Protein AF-A0A430RJY8-F1 (afdb_monomer_lite)

Radius of gyration: 32.13 Å; chains: 1; bounding box: 67×97×62 Å

Organism: Thermus scotoductus (NCBI:txid37636)

Structure (mmCIF, N/CA/C/O backbone):
data_AF-A0A430RJY8-F1
#
_entry.id   AF-A0A430RJY8-F1
#
loop_
_atom_site.group_PDB
_atom_site.id
_atom_site.type_symbol
_atom_site.label_atom_id
_atom_site.label_alt_id
_atom_site.label_comp_id
_atom_site.label_asym_id
_atom_site.label_entity_id
_atom_site.label_seq_id
_atom_site.pdbx_PDB_ins_code
_atom_site.Cartn_x
_atom_site.Cartn_y
_atom_site.Cartn_z
_atom_site.occupancy
_atom_site.B_iso_or_equiv
_atom_site.auth_seq_id
_atom_site.auth_comp_id
_atom_site.auth_asym_id
_atom_site.auth_atom_id
_atom_site.pdbx_PDB_model_num
ATOM 1 N N . MET A 1 1 ? -21.893 27.695 28.155 1.00 36.06 1 MET A N 1
ATOM 2 C CA . MET A 1 1 ? -22.976 28.660 27.848 1.00 36.06 1 MET A CA 1
ATOM 3 C C . MET A 1 1 ? -22.399 29.974 27.312 1.00 36.06 1 MET A C 1
ATOM 5 O O . MET A 1 1 ? -22.193 30.902 28.077 1.00 36.06 1 MET A O 1
ATOM 9 N N . ALA A 1 2 ? -22.175 30.083 26.001 1.00 36.56 2 ALA A N 1
ATOM 10 C CA . ALA A 1 2 ? -21.943 31.360 25.317 1.00 36.56 2 ALA A CA 1
ATOM 11 C C . ALA A 1 2 ? -23.008 31.482 24.216 1.00 36.56 2 ALA A C 1
ATOM 13 O O . ALA A 1 2 ? -22.861 30.932 23.130 1.00 36.56 2 ALA A O 1
ATOM 14 N N . ARG A 1 3 ? -24.162 32.075 24.550 1.00 38.88 3 ARG A N 1
ATOM 15 C CA . ARG A 1 3 ? -25.367 32.098 23.702 1.00 38.88 3 ARG A CA 1
ATOM 16 C C . ARG A 1 3 ? -25.651 33.539 23.239 1.00 38.88 3 ARG A C 1
ATOM 18 O O . ARG A 1 3 ? -25.882 34.412 24.068 1.00 38.88 3 ARG A O 1
ATOM 25 N N . LYS A 1 4 ? -25.701 33.747 21.916 1.00 42.44 4 LYS A N 1
ATOM 26 C CA . LYS A 1 4 ? -26.624 34.667 21.205 1.00 42.44 4 LYS A CA 1
ATOM 27 C C . LYS A 1 4 ? -26.633 36.184 21.539 1.00 42.44 4 LYS A C 1
ATOM 29 O O . LYS A 1 4 ? -27.692 36.791 21.429 1.00 42.44 4 LYS A O 1
ATOM 34 N N . ARG A 1 5 ? -25.519 36.846 21.888 1.00 44.56 5 ARG A N 1
ATOM 35 C CA . ARG A 1 5 ? -25.524 38.322 22.108 1.00 44.56 5 ARG A CA 1
ATOM 36 C C . ARG A 1 5 ? -25.054 39.212 20.936 1.00 44.56 5 ARG A C 1
ATOM 38 O O . ARG A 1 5 ? -25.298 40.409 21.003 1.00 44.56 5 ARG A O 1
ATOM 45 N N . SER A 1 6 ? -24.449 38.688 19.860 1.00 54.47 6 SER A N 1
ATOM 46 C CA . SER A 1 6 ? -23.892 39.536 18.778 1.00 54.47 6 SER A CA 1
ATOM 47 C C . SER A 1 6 ? -24.895 39.923 17.676 1.00 54.47 6 SER A C 1
ATOM 49 O O . SER A 1 6 ? -25.019 41.100 17.353 1.00 54.47 6 SER A O 1
ATOM 51 N N . LEU A 1 7 ? -25.676 38.979 17.139 1.00 56.78 7 LEU A N 1
ATOM 52 C CA . LEU A 1 7 ? -26.593 39.245 16.011 1.00 56.78 7 LEU A CA 1
ATOM 53 C C . LEU A 1 7 ? -27.776 40.163 16.366 1.00 56.78 7 LEU A C 1
ATOM 55 O O . LEU A 1 7 ? -28.186 40.986 15.552 1.00 56.78 7 LEU A O 1
ATOM 59 N N . SER A 1 8 ? -28.302 40.073 17.592 1.00 69.38 8 SER A N 1
ATOM 60 C CA . SER A 1 8 ? -29.468 40.867 18.007 1.00 69.38 8 SER A CA 1
ATOM 61 C C . SER A 1 8 ? -29.171 42.358 18.156 1.00 69.38 8 SER A C 1
ATOM 63 O O . SER A 1 8 ? -30.064 43.183 17.993 1.00 69.38 8 SER A O 1
ATOM 65 N N . THR A 1 9 ? -27.933 42.707 18.510 1.00 76.50 9 THR A N 1
ATOM 66 C CA . THR A 1 9 ? -27.519 44.100 18.731 1.00 76.50 9 THR A CA 1
ATOM 67 C C . THR A 1 9 ? -27.272 44.798 17.400 1.00 76.50 9 THR A C 1
ATOM 69 O O . THR A 1 9 ? -27.736 45.917 17.211 1.00 76.50 9 THR A O 1
ATOM 72 N N . VAL A 1 10 ? -26.648 44.101 16.445 1.00 76.12 10 VAL A N 1
ATOM 73 C CA . VAL A 1 10 ? -26.457 44.600 15.074 1.00 76.12 10 VAL A CA 1
ATOM 74 C C . VAL A 1 10 ? -27.804 44.807 14.381 1.00 76.12 10 VAL A C 1
ATOM 76 O O . VAL A 1 10 ? -28.050 45.872 13.825 1.00 76.12 10 VAL A O 1
ATOM 79 N N . GLN A 1 11 ? -28.729 43.846 14.488 1.00 78.69 11 GLN A N 1
ATOM 80 C CA . GLN A 1 11 ? -30.088 44.011 13.960 1.00 78.69 11 GLN A CA 1
ATOM 81 C C . GLN A 1 11 ? -30.827 45.188 14.608 1.00 78.69 11 GLN A C 1
ATOM 83 O O . GLN A 1 11 ? -31.537 45.914 13.918 1.00 78.69 11 GLN A O 1
ATOM 88 N N . ALA A 1 12 ? -30.659 45.404 15.917 1.00 85.69 12 ALA A N 1
ATOM 89 C CA . ALA A 1 12 ? -31.250 46.555 16.593 1.00 85.69 12 ALA A CA 1
ATOM 90 C C . ALA A 1 12 ? -30.665 47.881 16.082 1.00 85.69 12 ALA A C 1
ATOM 92 O O . ALA A 1 12 ? -31.428 48.798 15.799 1.00 85.69 12 ALA A O 1
ATOM 93 N N . ALA A 1 13 ? -29.345 47.965 15.897 1.00 86.81 13 ALA A N 1
ATOM 94 C CA . ALA A 1 13 ? -28.685 49.149 15.349 1.00 86.81 13 ALA A CA 1
ATOM 95 C C . ALA A 1 13 ? -29.137 49.453 13.908 1.00 86.81 13 ALA A C 1
ATOM 97 O O . ALA A 1 13 ? -29.507 50.585 13.615 1.00 86.81 13 ALA A O 1
ATOM 98 N N . LEU A 1 14 ? -29.207 48.442 13.034 1.00 86.00 14 LEU A N 1
ATOM 99 C CA . LEU A 1 14 ? -29.687 48.610 11.655 1.00 86.00 14 LEU A CA 1
ATOM 100 C C . LEU A 1 14 ? -31.150 49.065 11.599 1.00 86.00 14 LEU A C 1
ATOM 102 O O . LEU A 1 14 ? -31.495 49.929 10.798 1.00 86.00 14 LEU A O 1
ATOM 106 N N . ARG A 1 15 ? -32.006 48.533 12.481 1.00 89.44 15 ARG A N 1
ATOM 107 C CA . ARG A 1 15 ? -33.407 48.969 12.584 1.00 89.44 15 ARG A CA 1
ATOM 108 C C . ARG A 1 15 ? -33.530 50.405 13.083 1.00 89.44 15 ARG A C 1
ATOM 110 O O . ARG A 1 15 ? -34.393 51.117 12.588 1.00 89.44 15 ARG A O 1
ATOM 117 N N . ILE A 1 16 ? -32.674 50.838 14.014 1.00 92.00 16 ILE A N 1
ATOM 118 C CA . ILE A 1 16 ? -32.611 52.247 14.428 1.00 92.00 16 ILE A CA 1
ATOM 119 C C . ILE A 1 16 ? -32.248 53.125 13.230 1.00 92.00 16 ILE A C 1
ATOM 121 O O . ILE A 1 16 ? -32.939 54.102 12.977 1.00 92.00 16 ILE A O 1
ATOM 125 N N . LEU A 1 17 ? -31.199 52.779 12.481 1.00 89.56 17 LEU A N 1
ATOM 126 C CA . LEU A 1 17 ? -30.731 53.595 11.356 1.00 89.56 17 LEU A CA 1
ATOM 127 C C . LEU A 1 17 ? -31.763 53.698 10.232 1.00 89.56 17 LEU A C 1
ATOM 129 O O . LEU A 1 17 ? -31.992 54.796 9.735 1.00 89.56 17 LEU A O 1
ATOM 133 N N . ALA A 1 18 ? -32.424 52.592 9.882 1.00 85.69 18 ALA A N 1
ATOM 134 C CA . ALA A 1 18 ? -33.524 52.608 8.919 1.00 85.69 18 ALA A CA 1
ATOM 135 C C . ALA A 1 18 ? -34.667 53.520 9.393 1.00 85.69 18 ALA A C 1
ATOM 137 O O . ALA A 1 18 ? -35.145 54.359 8.639 1.00 85.69 18 ALA A O 1
ATOM 138 N N . TYR A 1 19 ? -35.036 53.426 10.673 1.00 90.75 19 TYR A N 1
ATOM 139 C CA . TYR A 1 19 ? -36.100 54.250 11.241 1.00 90.75 19 TYR A CA 1
ATOM 140 C C . TYR A 1 19 ? -35.734 55.741 11.295 1.00 90.75 19 TYR A C 1
ATOM 142 O O . TYR A 1 19 ? -36.567 56.588 10.994 1.00 90.75 19 TYR A O 1
ATOM 150 N N . LEU A 1 20 ? -34.479 56.076 11.616 1.00 89.44 20 LEU A N 1
ATOM 151 C CA . LEU A 1 20 ? -33.971 57.451 11.567 1.00 89.44 20 LEU A CA 1
ATOM 152 C C . LEU A 1 20 ? -33.913 58.009 10.136 1.00 89.44 20 LEU A C 1
ATOM 154 O O . LEU A 1 20 ? -34.035 59.218 9.961 1.00 89.44 20 LEU A O 1
ATOM 158 N N . ALA A 1 21 ? -33.710 57.157 9.125 1.00 84.25 21 ALA A N 1
ATOM 159 C CA . ALA A 1 21 ? -33.714 57.561 7.720 1.00 84.25 21 ALA A CA 1
ATOM 160 C C . ALA A 1 21 ? -35.125 57.900 7.212 1.00 84.25 21 ALA A C 1
ATOM 162 O O . ALA A 1 21 ? -35.278 58.802 6.393 1.00 84.25 21 ALA A O 1
ATOM 163 N N . GLU A 1 22 ? -36.147 57.210 7.722 1.00 85.56 22 GLU A N 1
ATOM 164 C CA . GLU A 1 22 ? -37.558 57.469 7.403 1.00 85.56 22 GLU A CA 1
ATOM 165 C C . GLU A 1 22 ? -38.123 58.713 8.115 1.00 85.56 22 GLU A C 1
ATOM 167 O O . GLU A 1 22 ? -39.141 59.241 7.678 1.00 85.56 22 GLU A O 1
ATOM 172 N N . HIS A 1 23 ? -37.453 59.201 9.169 1.00 87.44 23 HIS A N 1
ATOM 173 C CA . HIS A 1 23 ? -37.907 60.310 10.023 1.00 87.44 23 HIS A CA 1
ATOM 174 C C . HIS A 1 23 ? -36.837 61.419 10.116 1.00 87.44 23 HIS A C 1
ATOM 176 O O . HIS A 1 23 ? -36.148 61.555 11.139 1.00 87.44 23 HIS A O 1
ATOM 182 N N . PRO A 1 24 ? -36.638 62.211 9.044 1.00 80.38 24 PRO A N 1
ATOM 183 C CA . PRO A 1 24 ? -35.570 63.212 8.961 1.00 80.38 24 PRO A CA 1
ATOM 184 C C . PRO A 1 24 ? -35.699 64.346 9.995 1.00 80.38 24 PRO A C 1
ATOM 186 O O . PRO A 1 24 ? -34.694 64.953 10.377 1.00 80.38 24 PRO A O 1
ATOM 189 N N . GLU A 1 25 ? -36.910 64.613 10.483 1.00 82.00 25 GLU A N 1
ATOM 190 C CA . GLU A 1 25 ? -37.222 65.556 11.562 1.00 82.00 25 GLU A CA 1
ATOM 191 C C . GLU A 1 25 ? -36.693 65.135 12.947 1.00 82.00 25 GLU A C 1
ATOM 193 O O . GLU A 1 25 ? -36.562 65.983 13.837 1.00 82.00 25 GLU A O 1
ATOM 198 N N . GLY A 1 26 ? -36.309 63.865 13.112 1.00 85.62 26 GLY A N 1
ATOM 199 C CA . GLY A 1 26 ? -35.755 63.299 14.339 1.00 85.62 26 GLY A CA 1
ATOM 200 C C . GLY A 1 26 ? -36.760 62.482 15.153 1.00 85.62 26 GLY A C 1
ATOM 201 O O . GLY A 1 26 ? -37.966 62.683 15.081 1.00 85.62 26 GLY A O 1
ATOM 202 N N . VAL A 1 27 ? -36.227 61.550 15.942 1.00 90.19 27 VAL A N 1
ATOM 203 C CA . VAL A 1 27 ? -36.970 60.521 16.677 1.00 90.19 27 VAL A CA 1
ATOM 204 C C . VAL A 1 27 ? -36.603 60.557 18.156 1.00 90.19 27 VAL A C 1
ATOM 206 O O . VAL A 1 27 ? -35.420 60.613 18.522 1.00 90.19 27 VAL A O 1
ATOM 209 N N . GLU A 1 28 ? -37.598 60.454 19.035 1.00 92.56 28 GLU A N 1
ATOM 210 C CA . GLU A 1 28 ? -37.361 60.386 20.473 1.00 92.56 28 GLU A CA 1
ATOM 211 C C . GLU A 1 28 ? -36.871 58.998 20.914 1.00 92.56 28 GLU A C 1
ATOM 213 O O . GLU A 1 28 ? -37.277 57.949 20.410 1.00 92.56 28 GLU A O 1
ATOM 218 N N . VAL A 1 29 ? -36.057 58.949 21.973 1.00 90.94 29 VAL A N 1
ATOM 219 C CA . VAL A 1 29 ? -35.548 57.670 22.511 1.00 90.94 29 VAL A CA 1
ATOM 220 C C . VAL A 1 29 ? -36.675 56.730 22.950 1.00 90.94 29 VAL A C 1
ATOM 222 O O . VAL A 1 29 ? -36.538 55.509 22.864 1.00 90.94 29 VAL A O 1
ATOM 225 N N . LYS A 1 30 ? -37.809 57.280 23.403 1.00 90.75 30 LYS A N 1
ATOM 226 C CA . LYS A 1 30 ? -38.995 56.498 23.783 1.00 90.75 30 LYS A CA 1
ATOM 227 C C . LYS A 1 30 ? -39.581 55.735 22.594 1.00 90.75 30 LYS A C 1
ATOM 229 O O . LYS A 1 30 ? -40.034 54.604 22.761 1.00 90.75 30 LYS A O 1
ATOM 234 N N . GLU A 1 31 ? -39.547 56.330 21.409 1.00 89.44 31 GLU A N 1
ATOM 235 C CA . GLU A 1 31 ? -40.047 55.725 20.175 1.00 89.44 31 GLU A CA 1
ATOM 236 C C . GLU A 1 31 ? -39.098 54.633 19.695 1.00 89.44 31 GLU A C 1
ATOM 238 O O . GLU A 1 31 ? -39.540 53.530 19.381 1.00 89.44 31 GLU A O 1
ATOM 243 N N . VAL A 1 32 ? -37.788 54.874 19.782 1.00 90.44 32 VAL A N 1
ATOM 244 C CA . VAL A 1 32 ? -36.767 53.859 19.492 1.00 90.44 32 VAL A CA 1
ATOM 245 C C . VAL A 1 32 ? -36.852 52.670 20.456 1.00 90.44 32 VAL A C 1
ATOM 247 O O . VAL A 1 32 ? -36.766 51.514 20.039 1.00 90.44 32 VAL A O 1
ATOM 250 N N . ALA A 1 33 ? -37.077 52.917 21.748 1.00 91.06 33 ALA A N 1
ATOM 251 C CA . ALA A 1 33 ? -37.286 51.859 22.735 1.00 91.06 33 ALA A CA 1
ATOM 252 C C . ALA A 1 33 ? -38.514 50.996 22.390 1.00 91.06 33 ALA A C 1
ATOM 254 O O . ALA A 1 33 ? -38.445 49.765 22.468 1.00 91.06 33 ALA A O 1
ATOM 255 N N . ARG A 1 34 ? -39.607 51.635 21.945 1.00 91.44 34 ARG A N 1
ATOM 256 C CA . ARG A 1 34 ? -40.834 50.962 21.496 1.00 91.44 34 ARG A CA 1
ATOM 257 C C . ARG A 1 34 ? -40.600 50.150 20.221 1.00 91.44 34 ARG A C 1
ATOM 259 O O . ARG A 1 34 ? -40.967 48.980 20.195 1.00 91.44 34 ARG A O 1
ATOM 266 N N . LEU A 1 35 ? -39.935 50.727 19.217 1.00 90.31 35 LEU A N 1
ATOM 267 C CA . LEU A 1 35 ? -39.578 50.068 17.953 1.00 90.31 35 LEU A CA 1
ATOM 268 C C . LEU A 1 35 ? -38.791 48.773 18.184 1.00 90.31 35 LEU A C 1
ATOM 270 O O . LEU A 1 35 ? -39.023 47.756 17.529 1.00 90.31 35 LEU A O 1
ATOM 274 N N . LEU A 1 36 ? -37.841 48.815 19.118 1.00 87.81 36 LEU A N 1
ATOM 275 C CA . LEU A 1 36 ? -36.968 47.685 19.408 1.00 87.81 36 LEU A CA 1
ATOM 276 C C . LEU A 1 36 ? -37.560 46.687 20.410 1.00 87.81 36 LEU A C 1
ATOM 278 O O . LEU A 1 36 ? -36.999 45.600 20.564 1.00 87.81 36 LEU A O 1
ATOM 282 N N . GLY A 1 37 ? -38.640 47.042 21.116 1.00 88.62 37 GLY A N 1
ATOM 283 C CA . GLY A 1 37 ? -39.147 46.271 22.255 1.00 88.62 37 GLY A CA 1
ATOM 284 C C . GLY A 1 37 ? -38.116 46.158 23.387 1.00 88.62 37 GLY A C 1
ATOM 285 O O . GLY A 1 37 ? -37.950 45.092 23.979 1.00 88.62 37 GLY A O 1
ATOM 286 N N . LYS A 1 38 ? -37.351 47.229 23.640 1.00 87.69 38 LYS A N 1
ATOM 287 C CA . LYS A 1 38 ? -36.223 47.270 24.591 1.00 87.69 38 LYS A CA 1
ATOM 288 C C . LYS A 1 38 ? -36.447 48.342 25.660 1.00 87.69 38 LYS A C 1
ATOM 290 O O . LYS A 1 38 ? -37.273 49.234 25.500 1.00 87.69 38 LYS A O 1
ATOM 295 N N . SER A 1 39 ? -35.681 48.278 26.752 1.00 90.69 39 SER A N 1
ATOM 296 C CA . SER A 1 39 ? -35.710 49.329 27.775 1.00 90.69 39 SER A CA 1
ATOM 297 C C . SER A 1 39 ? -35.215 50.669 27.219 1.00 90.69 39 SER A C 1
ATOM 299 O O . SER A 1 39 ? -34.335 50.711 26.356 1.00 90.69 39 SER A O 1
ATOM 301 N N . LEU A 1 40 ? -35.715 51.767 27.793 1.00 89.69 40 LEU A N 1
ATOM 302 C CA . LEU A 1 40 ? -35.246 53.132 27.518 1.00 89.69 40 LEU A CA 1
ATOM 303 C C . LEU A 1 40 ? -33.725 53.269 27.673 1.00 89.69 40 LEU A C 1
ATOM 305 O O . LEU A 1 40 ? -33.085 53.902 26.842 1.00 89.69 40 LEU A O 1
ATOM 309 N N . SER A 1 41 ? -33.138 52.621 28.684 1.00 81.44 41 SER A N 1
ATOM 310 C CA . SER A 1 41 ? -31.686 52.609 28.902 1.00 81.44 41 SER A CA 1
ATOM 311 C C . SER A 1 41 ? -30.915 51.928 27.768 1.00 81.44 41 SER A C 1
ATOM 313 O O . SER A 1 41 ? -29.860 52.411 27.368 1.00 81.44 41 SER A O 1
ATOM 315 N N . THR A 1 42 ? -31.451 50.840 27.206 1.00 83.12 42 THR A N 1
ATOM 316 C CA . THR A 1 42 ? -30.818 50.129 26.085 1.00 83.12 42 THR A CA 1
ATOM 317 C C . THR A 1 42 ? -30.922 50.936 24.794 1.00 83.12 42 THR A C 1
ATOM 319 O O . THR A 1 42 ? -29.954 51.015 24.044 1.00 83.12 42 THR A O 1
ATOM 322 N N . ALA A 1 43 ? -32.075 51.562 24.542 1.00 89.25 43 ALA A N 1
ATOM 323 C CA . ALA A 1 43 ? -32.246 52.467 23.409 1.00 89.25 43 ALA A CA 1
ATOM 324 C C . ALA A 1 43 ? -31.320 53.690 23.512 1.00 89.25 43 ALA A C 1
ATOM 326 O O . ALA A 1 43 ? -30.686 54.042 22.522 1.00 89.25 43 ALA A O 1
ATOM 327 N N . TYR A 1 44 ? -31.163 54.273 24.708 1.00 89.38 44 TYR A N 1
ATOM 328 C CA . TYR A 1 44 ? -30.189 55.341 24.952 1.00 89.38 44 TYR A CA 1
ATOM 329 C C . TYR A 1 44 ? -28.757 54.899 24.655 1.00 89.38 44 TYR A C 1
ATOM 331 O O . TYR A 1 44 ? -28.040 55.613 23.963 1.00 89.38 44 TYR A O 1
ATOM 339 N N . ALA A 1 45 ? -28.345 53.728 25.150 1.00 84.81 45 ALA A N 1
ATOM 340 C CA . ALA A 1 45 ? -26.999 53.215 24.916 1.00 84.81 45 ALA A CA 1
ATOM 341 C C . ALA A 1 45 ? -26.718 53.020 23.417 1.00 84.81 45 ALA A C 1
ATOM 343 O O . ALA A 1 45 ? -25.688 53.468 22.927 1.00 84.81 45 ALA A O 1
ATOM 344 N N . LEU A 1 46 ? -27.659 52.425 22.675 1.00 90.00 46 LEU A N 1
ATOM 345 C CA . LEU A 1 46 ? -27.508 52.207 21.234 1.00 90.00 46 LEU A CA 1
ATOM 346 C C . LEU A 1 46 ? -27.481 53.518 20.439 1.00 90.00 46 LEU A C 1
ATOM 348 O O . LEU A 1 46 ? -26.640 53.670 19.560 1.00 90.00 46 LEU A O 1
ATOM 352 N N . LEU A 1 47 ? -28.368 54.469 20.747 1.00 90.38 47 LEU A N 1
ATOM 353 C CA . LEU A 1 47 ? -28.401 55.770 20.071 1.00 90.38 47 LEU A CA 1
ATOM 354 C C . LEU A 1 47 ? -27.157 56.608 20.364 1.00 90.38 47 LEU A C 1
ATOM 356 O O . LEU A 1 47 ? -26.646 57.257 19.458 1.00 90.38 47 LEU A O 1
ATOM 360 N N . ASN A 1 48 ? -26.646 56.565 21.596 1.00 87.25 48 ASN A N 1
ATOM 361 C CA . ASN A 1 48 ? -25.401 57.242 21.948 1.00 87.25 48 ASN A CA 1
ATOM 362 C C . ASN A 1 48 ? -24.209 56.632 21.209 1.00 87.25 48 ASN A C 1
ATOM 364 O O . ASN A 1 48 ? -23.444 57.383 20.621 1.00 87.25 48 ASN A O 1
ATOM 368 N N . SER A 1 49 ? -24.093 55.301 21.149 1.00 84.50 49 SER A N 1
ATOM 369 C CA . SER A 1 49 ? -23.027 54.656 20.369 1.00 84.50 49 SER A CA 1
ATOM 370 C C . SER A 1 49 ? -23.121 54.989 18.878 1.00 84.50 49 SER A C 1
ATOM 372 O O . SER A 1 49 ? -22.114 55.289 18.249 1.00 84.50 49 SER A O 1
ATOM 374 N N . LEU A 1 50 ? -24.329 55.012 18.301 1.00 87.25 50 LEU A N 1
ATOM 375 C CA . LEU A 1 50 ? -24.516 55.454 16.914 1.00 87.25 50 LEU A CA 1
ATOM 376 C C . LEU A 1 50 ? -24.161 56.936 16.726 1.00 87.25 50 LEU A C 1
ATOM 378 O O . LEU A 1 50 ? -23.676 57.311 15.660 1.00 87.25 50 LEU A O 1
ATOM 382 N N . ALA A 1 51 ? -24.390 57.777 17.736 1.00 86.12 51 ALA A N 1
ATOM 383 C CA . ALA A 1 51 ? -24.052 59.193 17.685 1.00 86.12 51 ALA A CA 1
ATOM 384 C C . ALA A 1 51 ? -22.548 59.465 17.838 1.00 86.12 51 ALA A C 1
ATOM 386 O O . ALA A 1 51 ? -22.012 60.330 17.147 1.00 86.12 51 ALA A O 1
ATOM 387 N N . GLU A 1 52 ? -21.850 58.707 18.682 1.00 79.44 52 GLU A N 1
ATOM 388 C CA . GLU A 1 52 ? -20.388 58.766 18.834 1.00 79.44 52 GLU A CA 1
ATOM 389 C C . GLU A 1 52 ? -19.672 58.460 17.507 1.00 79.44 52 GLU A C 1
ATOM 391 O O . GLU A 1 52 ? -18.766 59.198 17.088 1.00 79.44 52 GLU A O 1
ATOM 396 N N . GLU A 1 53 ? -20.162 57.442 16.796 1.00 77.88 53 GLU A N 1
ATOM 397 C CA . GLU A 1 53 ? -19.678 57.016 15.477 1.00 77.88 53 GLU A CA 1
ATOM 398 C C . GLU A 1 53 ? -20.204 57.893 14.317 1.00 77.88 53 GLU A C 1
ATOM 400 O O . GLU A 1 53 ? -19.805 57.741 13.163 1.00 77.88 53 GLU A O 1
ATOM 405 N N . GLY A 1 54 ? -21.080 58.861 14.605 1.00 78.50 54 GLY A N 1
ATOM 406 C CA . GLY A 1 54 ? -21.595 59.831 13.632 1.00 78.50 54 GLY A CA 1
ATOM 407 C C . GLY A 1 54 ? -22.740 59.333 12.743 1.00 78.50 54 GLY A C 1
ATOM 408 O O . GLY A 1 54 ? -23.201 60.074 11.880 1.00 78.50 54 GLY A O 1
ATOM 409 N N . PHE A 1 55 ? -23.247 58.117 12.953 1.00 82.44 55 PHE A N 1
ATOM 410 C CA . PHE A 1 55 ? -24.424 57.600 12.244 1.00 82.44 55 PHE A CA 1
ATOM 411 C C . PHE A 1 55 ? -25.745 58.203 12.747 1.00 82.44 55 PHE A C 1
ATOM 413 O O . PHE A 1 55 ? -26.751 58.171 12.040 1.00 82.44 55 PHE A O 1
ATOM 420 N N . ALA A 1 56 ? -25.755 58.778 13.950 1.00 88.69 56 ALA A N 1
ATOM 421 C CA . ALA A 1 56 ? -26.868 59.556 14.484 1.00 88.69 56 ALA A CA 1
ATOM 422 C C . ALA A 1 56 ? -26.385 60.927 14.980 1.00 88.69 56 ALA A C 1
ATOM 424 O O . ALA A 1 56 ? -25.232 61.105 15.355 1.00 88.69 56 ALA A O 1
ATOM 425 N N . VAL A 1 57 ? -27.273 61.914 15.006 1.00 88.56 57 VAL A N 1
ATOM 426 C CA . VAL A 1 57 ? -27.001 63.235 15.583 1.00 88.56 57 VAL A CA 1
ATOM 427 C C . VAL A 1 57 ? -28.091 63.548 16.586 1.00 88.56 57 VAL A C 1
ATOM 429 O O . VAL A 1 57 ? -29.276 63.505 16.256 1.00 88.56 57 VAL A O 1
ATOM 432 N N . LYS A 1 58 ? -27.690 63.879 17.812 1.00 88.88 58 LYS A N 1
ATOM 433 C CA . LYS A 1 58 ? -28.619 64.312 18.852 1.00 88.88 58 LYS A CA 1
ATOM 434 C C . LYS A 1 58 ? -29.115 65.728 18.542 1.00 88.88 58 LYS A C 1
ATOM 436 O O . LYS A 1 58 ? -28.314 66.624 18.290 1.00 88.88 58 LYS A O 1
ATOM 441 N N . THR A 1 59 ? -30.426 65.919 18.556 1.00 82.62 59 THR A N 1
ATOM 442 C CA . THR A 1 59 ? -31.118 67.196 18.339 1.00 82.62 59 THR A CA 1
ATOM 443 C C . THR A 1 59 ? -31.953 67.557 19.566 1.00 82.62 59 THR A C 1
ATOM 445 O O . THR A 1 59 ? -32.100 66.757 20.492 1.00 82.62 59 THR A O 1
ATOM 448 N N . GLU A 1 60 ? -32.540 68.755 19.578 1.00 76.62 60 GLU A N 1
ATOM 449 C CA . GLU A 1 60 ? -33.457 69.179 20.647 1.00 76.62 60 GLU A CA 1
ATOM 450 C C . GLU A 1 60 ? -34.695 68.273 20.774 1.00 76.62 60 GLU A C 1
ATOM 452 O O . GLU A 1 60 ? -35.247 68.143 21.863 1.00 76.62 60 GLU A O 1
ATOM 457 N N . ARG A 1 61 ? -35.101 67.606 19.682 1.00 72.50 61 ARG A N 1
ATOM 458 C CA . ARG A 1 61 ? -36.262 66.699 19.619 1.00 72.50 61 ARG A CA 1
ATOM 459 C C . ARG A 1 61 ? -35.901 65.207 19.624 1.00 72.50 61 ARG A C 1
ATOM 461 O O . ARG A 1 61 ? -36.755 64.377 19.347 1.00 72.50 61 ARG A O 1
ATOM 468 N N . GLY A 1 62 ? -34.654 64.843 19.938 1.00 86.19 62 GLY A N 1
ATOM 469 C CA . GLY A 1 62 ? -34.228 63.442 20.016 1.00 86.19 62 GLY A CA 1
ATOM 470 C C . GLY A 1 62 ? -32.975 63.152 19.198 1.00 86.19 62 GLY A C 1
ATOM 471 O O . GLY A 1 62 ? -31.931 63.749 19.443 1.00 86.19 62 GLY A O 1
ATOM 472 N N . TYR A 1 63 ? -33.043 62.195 18.275 1.00 92.00 63 TYR A N 1
ATOM 473 C CA . TYR A 1 63 ? -31.932 61.799 17.403 1.00 92.00 63 TYR A CA 1
ATOM 474 C C . TYR A 1 63 ? -32.400 61.790 15.954 1.00 92.00 63 TYR A C 1
ATOM 476 O O . TYR A 1 63 ? -33.480 61.293 15.666 1.00 92.00 63 TYR A O 1
ATOM 484 N N . ARG A 1 64 ? -31.588 62.296 15.032 1.00 90.94 64 ARG A N 1
ATOM 485 C CA . ARG A 1 64 ? -31.809 62.164 13.583 1.00 90.94 64 ARG A CA 1
ATOM 486 C C . ARG A 1 64 ? -30.664 61.397 12.943 1.00 90.94 64 ARG A C 1
ATOM 488 O O . ARG A 1 64 ? -29.612 61.236 13.568 1.00 90.94 64 ARG A O 1
ATOM 495 N N . LEU A 1 65 ? -30.844 60.959 11.701 1.00 87.94 65 LEU A N 1
ATOM 496 C CA . LEU A 1 65 ? -29.766 60.324 10.952 1.00 87.94 65 LEU A CA 1
ATOM 497 C C . LEU A 1 65 ? -28.591 61.303 10.792 1.00 87.94 65 LEU A C 1
ATOM 499 O O . LEU A 1 65 ? -28.761 62.455 10.378 1.00 87.94 65 LEU A O 1
ATOM 503 N N . GLY A 1 66 ? -27.405 60.849 11.180 1.00 82.88 66 GLY A N 1
ATOM 504 C CA . GLY A 1 66 ? -26.162 61.582 11.007 1.00 82.88 66 GLY A CA 1
ATOM 505 C C . GLY A 1 66 ? -25.547 61.319 9.641 1.00 82.88 66 GLY A C 1
ATOM 506 O O . GLY A 1 66 ? -25.791 60.287 9.019 1.00 82.88 66 GLY A O 1
ATOM 507 N N . GLN A 1 67 ? -24.724 62.254 9.171 1.00 70.56 67 GLN A N 1
ATOM 508 C CA . GLN A 1 67 ? -23.760 61.920 8.133 1.00 70.56 67 GLN A CA 1
ATOM 509 C C . GLN A 1 67 ? -22.633 61.173 8.831 1.00 70.56 67 GLN A C 1
ATOM 511 O O . GLN A 1 67 ? -21.943 61.768 9.662 1.00 70.56 67 GLN A O 1
ATOM 516 N N . ALA A 1 68 ? -22.504 59.875 8.531 1.00 58.31 68 ALA A N 1
ATOM 517 C CA . ALA A 1 68 ? -21.430 59.045 9.060 1.00 58.31 68 ALA A CA 1
ATOM 518 C C . ALA A 1 68 ? -20.117 59.827 8.967 1.00 58.31 68 ALA A C 1
ATOM 520 O O . ALA A 1 68 ? -19.828 60.416 7.917 1.00 58.31 68 ALA A O 1
ATOM 521 N N . LYS A 1 69 ? -19.340 59.872 10.058 1.00 53.94 69 LYS A N 1
ATOM 522 C CA . LYS A 1 69 ? -17.998 60.452 9.980 1.00 53.94 69 LYS A CA 1
ATOM 523 C C . LYS A 1 69 ? -17.293 59.759 8.812 1.00 53.94 69 LYS A C 1
ATOM 525 O O . LYS A 1 69 ? -17.335 58.528 8.761 1.00 53.94 69 LYS A O 1
ATOM 530 N N . PRO A 1 70 ? -16.677 60.495 7.868 1.00 45.09 70 PRO A N 1
ATOM 531 C CA . PRO A 1 70 ? -15.842 59.846 6.876 1.00 45.09 70 PRO A CA 1
ATOM 532 C C . PRO A 1 70 ? -14.793 59.055 7.653 1.00 45.09 70 PRO A C 1
ATOM 534 O O . PRO A 1 70 ? -14.006 59.639 8.403 1.00 45.09 70 PRO A O 1
ATOM 537 N N . LEU A 1 71 ? -14.842 57.727 7.540 1.00 42.56 71 LEU A N 1
ATOM 538 C CA . LEU A 1 71 ? -13.817 56.856 8.087 1.00 42.56 71 LEU A CA 1
ATOM 539 C C . LEU A 1 71 ? -12.512 57.274 7.417 1.00 42.56 71 LEU A C 1
ATOM 541 O O . LEU A 1 71 ? -12.261 56.944 6.260 1.00 42.56 71 LEU A O 1
ATOM 545 N N . ARG A 1 72 ? -11.677 58.030 8.135 1.00 39.28 72 ARG A N 1
ATOM 546 C CA . ARG A 1 72 ? -10.255 58.120 7.812 1.00 39.28 72 ARG A CA 1
ATOM 547 C C . ARG A 1 72 ? -9.623 56.797 8.226 1.00 39.28 72 ARG A C 1
ATOM 549 O O . ARG A 1 72 ? -8.957 56.706 9.250 1.00 39.28 72 ARG A O 1
ATOM 556 N N . LEU A 1 73 ? -9.895 55.763 7.439 1.00 37.19 73 LEU A N 1
ATOM 557 C CA . LEU A 1 73 ? -9.074 54.566 7.404 1.00 37.19 73 LEU A CA 1
ATOM 558 C C . LEU A 1 73 ? -7.884 54.899 6.505 1.00 37.19 73 LEU A C 1
ATOM 560 O O . LEU A 1 73 ? -7.897 54.640 5.309 1.00 37.19 73 LEU A O 1
ATOM 564 N N . GLU A 1 74 ? -6.848 55.501 7.087 1.00 39.72 74 GLU A N 1
ATOM 565 C CA . GLU A 1 74 ? -5.496 55.475 6.506 1.00 39.72 74 GLU A CA 1
ATOM 566 C C . GLU A 1 74 ? -4.823 54.107 6.741 1.00 39.72 74 GLU A C 1
ATOM 568 O O . GLU A 1 74 ? -3.604 53.996 6.810 1.00 39.72 74 GLU A O 1
ATOM 573 N N . THR A 1 75 ? -5.604 53.039 6.901 1.00 42.25 75 THR A N 1
ATOM 574 C CA . THR A 1 75 ? -5.093 51.673 6.949 1.00 42.25 75 THR A CA 1
ATOM 575 C C . THR A 1 75 ? -5.233 51.077 5.565 1.00 42.25 75 THR A C 1
ATOM 577 O O . THR A 1 75 ? -6.321 51.071 4.986 1.00 42.25 75 THR A O 1
ATOM 580 N N . THR A 1 76 ? -4.130 50.567 5.022 1.00 53.16 76 THR A N 1
ATOM 581 C CA . THR A 1 76 ? -4.207 49.781 3.790 1.00 53.16 76 THR A CA 1
ATOM 582 C C . THR A 1 76 ? -5.172 48.609 4.017 1.00 53.16 76 THR A C 1
ATOM 584 O O . THR A 1 76 ? -5.144 48.015 5.096 1.00 53.16 76 THR A O 1
ATOM 587 N N . PRO A 1 77 ? -6.033 48.243 3.053 1.00 61.25 77 PRO A N 1
ATOM 588 C CA . PRO A 1 77 ? -7.064 47.225 3.283 1.00 61.25 77 PRO A CA 1
ATOM 589 C C . PRO A 1 77 ? -6.519 45.851 3.730 1.00 61.25 77 PRO A C 1
ATOM 591 O O . PRO A 1 77 ? -7.227 45.047 4.328 1.00 61.25 77 PRO A O 1
ATOM 594 N N . LEU A 1 78 ? -5.234 45.581 3.483 1.00 68.75 78 LEU A N 1
ATOM 595 C CA . LEU A 1 78 ? -4.548 44.367 3.927 1.00 68.75 78 LEU A CA 1
ATOM 596 C C . LEU A 1 78 ? -4.301 44.329 5.449 1.00 68.75 78 LEU A C 1
ATOM 598 O O . LEU A 1 78 ? -4.155 43.249 6.016 1.00 68.75 78 LEU A O 1
ATOM 602 N N . GLU A 1 79 ? -4.317 45.470 6.143 1.00 72.69 79 GLU A N 1
ATOM 603 C CA . GLU A 1 79 ? -4.227 45.525 7.612 1.00 72.69 79 GLU A CA 1
ATOM 604 C C . GLU A 1 79 ? -5.513 45.055 8.297 1.00 72.69 79 GLU A C 1
ATOM 606 O O . GLU A 1 79 ? -5.454 44.474 9.380 1.00 72.69 79 GLU A O 1
ATOM 611 N N . GLU A 1 80 ? -6.669 45.215 7.648 1.00 77.19 80 GLU A N 1
ATOM 612 C CA . GLU A 1 80 ? -7.928 44.641 8.135 1.00 77.19 80 GLU A CA 1
ATOM 613 C C . GLU A 1 80 ? -7.876 43.110 8.119 1.00 77.19 80 GLU A C 1
ATOM 615 O O . GLU A 1 80 ? -8.395 42.458 9.024 1.00 77.19 80 GLU A O 1
ATOM 620 N N . ALA A 1 81 ? -7.174 42.529 7.141 1.00 83.75 81 ALA A N 1
ATOM 621 C CA . ALA A 1 81 ? -6.945 41.091 7.068 1.00 83.75 81 ALA A CA 1
ATOM 622 C C . ALA A 1 81 ? -6.136 40.583 8.270 1.00 83.75 81 ALA A C 1
ATOM 624 O O . ALA A 1 81 ? -6.435 39.531 8.836 1.00 83.75 81 ALA A O 1
ATOM 625 N N . LEU A 1 82 ? -5.137 41.359 8.702 1.00 88.56 82 LEU A N 1
ATOM 626 C CA . LEU A 1 82 ? -4.351 41.051 9.892 1.00 88.56 82 LEU A CA 1
ATOM 627 C C . LEU A 1 82 ? -5.211 41.087 11.167 1.00 88.56 82 LEU A C 1
ATOM 629 O O . LEU A 1 82 ? -5.095 40.192 12.011 1.00 88.56 82 LEU A O 1
ATOM 633 N N . GLU A 1 83 ? -6.088 42.087 11.307 1.00 87.06 83 GLU A N 1
ATOM 634 C CA . GLU A 1 83 ? -6.998 42.181 12.457 1.00 87.06 83 GLU A CA 1
ATOM 635 C C . GLU A 1 83 ? -8.039 41.054 12.447 1.00 87.06 83 GLU A C 1
ATOM 637 O O . GLU A 1 83 ? -8.261 40.410 13.474 1.00 87.06 83 GLU A O 1
ATOM 642 N N . GLU A 1 84 ? -8.634 40.746 11.295 1.00 87.75 84 GLU A N 1
ATOM 643 C CA . GLU A 1 84 ? -9.615 39.667 11.147 1.00 87.75 84 GLU A CA 1
ATOM 644 C C . GLU A 1 84 ? -8.998 38.299 11.470 1.00 87.75 84 GLU A C 1
ATOM 646 O O . GLU A 1 84 ? -9.573 37.502 12.223 1.00 87.75 84 GLU A O 1
ATOM 651 N N . LEU A 1 85 ? -7.786 38.037 10.972 1.00 91.06 85 LEU A N 1
ATOM 652 C CA . LEU A 1 85 ? -7.053 36.815 11.287 1.00 91.06 85 LEU A CA 1
ATOM 653 C C . LEU A 1 85 ? -6.793 36.699 12.794 1.00 91.06 85 LEU A C 1
ATOM 655 O O . LEU A 1 85 ? -7.007 35.632 13.384 1.00 91.06 85 LEU A O 1
ATOM 659 N N . TYR A 1 86 ? -6.406 37.796 13.447 1.00 91.31 86 TYR A N 1
ATOM 660 C CA . TYR A 1 86 ? -6.246 37.838 14.898 1.00 91.31 86 TYR A CA 1
ATOM 661 C C . TYR A 1 86 ? -7.566 37.576 15.637 1.00 91.31 86 TYR A C 1
ATOM 663 O O . TYR A 1 86 ? -7.595 36.805 16.600 1.00 91.31 86 TYR A O 1
ATOM 671 N N . LEU A 1 87 ? -8.680 38.163 15.198 1.00 89.50 87 LEU A N 1
ATOM 672 C CA . LEU A 1 87 ? -9.986 37.981 15.837 1.00 89.50 87 LEU A CA 1
ATOM 673 C C . LEU A 1 87 ? -10.479 36.531 15.756 1.00 89.50 87 LEU A C 1
ATOM 675 O O . LEU A 1 87 ? -11.028 36.025 16.746 1.00 89.50 87 LEU A O 1
ATOM 679 N N . ARG A 1 88 ? -10.239 35.854 14.625 1.00 89.69 88 ARG A N 1
ATOM 680 C CA . ARG A 1 88 ? -10.607 34.446 14.395 1.00 89.69 88 ARG A CA 1
ATOM 681 C C . ARG A 1 88 ? -9.727 33.463 15.147 1.00 89.69 88 ARG A C 1
ATOM 683 O O . ARG A 1 88 ? -10.219 32.464 15.673 1.00 89.69 88 ARG A O 1
ATOM 690 N N . THR A 1 89 ? -8.424 33.714 15.181 1.00 89.50 89 THR A N 1
ATOM 691 C CA . THR A 1 89 ? -7.466 32.755 15.742 1.00 89.50 89 THR A CA 1
ATOM 692 C C . THR A 1 89 ? -7.225 32.994 17.228 1.00 89.50 89 THR A C 1
ATOM 694 O O . THR A 1 89 ? -7.063 32.029 17.975 1.00 89.50 89 THR A O 1
ATOM 697 N N . ARG A 1 90 ? -7.256 34.262 17.664 1.00 89.81 90 ARG A N 1
ATOM 698 C CA . ARG A 1 90 ? -6.750 34.760 18.958 1.00 89.81 90 ARG A CA 1
ATOM 699 C C . ARG A 1 90 ? -5.281 34.425 19.200 1.00 89.81 90 ARG A C 1
ATOM 701 O O . ARG A 1 90 ? -4.829 34.443 20.347 1.00 89.81 90 ARG A O 1
ATOM 708 N N . GLU A 1 91 ? -4.564 34.149 18.119 1.00 89.69 91 GLU A N 1
ATOM 709 C CA . GLU A 1 91 ? -3.146 33.833 18.090 1.00 89.69 91 GLU A CA 1
ATOM 710 C C . GLU A 1 91 ? -2.364 35.012 17.541 1.00 89.69 91 GLU A C 1
ATOM 712 O O . GLU A 1 91 ? -2.931 35.966 17.011 1.00 89.69 91 GLU A O 1
ATOM 717 N N . ARG A 1 92 ? -1.045 34.971 17.679 1.00 90.12 92 ARG A N 1
ATOM 718 C CA . ARG A 1 92 ? -0.226 36.013 17.088 1.00 90.12 92 ARG A CA 1
ATOM 719 C C . ARG A 1 92 ? -0.228 35.885 15.575 1.00 90.12 92 ARG A C 1
ATOM 721 O O . ARG A 1 92 ? 0.070 34.817 15.054 1.00 90.12 92 ARG A O 1
ATOM 728 N N . CYS A 1 93 ? -0.508 36.990 14.907 1.00 92.50 93 CYS A N 1
ATOM 729 C CA . CYS A 1 93 ? -0.607 37.068 13.466 1.00 92.50 93 CYS A CA 1
ATOM 730 C C . CYS A 1 93 ? 0.403 38.069 12.915 1.00 92.50 93 CYS A C 1
ATOM 732 O O . CYS A 1 93 ? 0.757 39.044 13.583 1.00 92.50 93 CYS A O 1
ATOM 734 N N . TYR A 1 94 ? 0.828 37.820 11.688 1.00 92.00 94 TYR A N 1
ATOM 735 C CA . TYR A 1 94 ? 1.779 38.624 10.946 1.00 92.00 94 TYR A CA 1
ATOM 736 C C . TYR A 1 94 ? 1.211 38.930 9.570 1.00 92.00 94 TYR A C 1
ATOM 738 O O . TYR A 1 94 ? 0.542 38.096 8.964 1.00 92.00 94 TYR A O 1
ATOM 746 N N . LEU A 1 95 ? 1.503 40.120 9.077 1.00 91.31 95 LEU A N 1
ATOM 747 C CA . LEU A 1 95 ? 1.268 40.536 7.708 1.00 91.31 95 LEU A CA 1
ATOM 748 C C . LEU A 1 95 ? 2.609 40.969 7.141 1.00 91.31 95 LEU A C 1
ATOM 750 O O . LEU A 1 95 ? 3.200 41.932 7.621 1.00 91.31 95 LEU A O 1
ATOM 754 N N . ALA A 1 96 ? 3.082 40.254 6.134 1.00 91.06 96 ALA A N 1
ATOM 755 C CA . ALA A 1 96 ? 4.258 40.607 5.369 1.00 91.06 96 ALA A CA 1
ATOM 756 C C . ALA A 1 96 ? 3.807 41.233 4.053 1.00 91.06 96 ALA A C 1
ATOM 758 O O . ALA A 1 96 ? 3.185 40.555 3.242 1.00 91.06 96 ALA A O 1
ATOM 759 N N . LEU A 1 97 ? 4.091 42.514 3.846 1.00 87.69 97 LEU A N 1
ATOM 760 C CA . LEU A 1 97 ? 3.757 43.236 2.622 1.00 87.69 97 LEU A CA 1
ATOM 761 C C . LEU A 1 97 ? 5.000 43.389 1.760 1.00 87.69 97 LEU A C 1
ATOM 763 O O . LEU A 1 97 ? 6.044 43.814 2.256 1.00 87.69 97 LEU A O 1
ATOM 767 N N . LEU A 1 98 ? 4.870 43.063 0.479 1.00 82.19 98 LEU A N 1
ATOM 768 C CA . LEU A 1 98 ? 5.898 43.329 -0.514 1.00 82.19 98 LEU A CA 1
ATOM 769 C C . LEU A 1 98 ? 5.791 44.802 -0.937 1.00 82.19 98 LEU A C 1
ATOM 771 O O . LEU A 1 98 ? 4.774 45.209 -1.494 1.00 82.19 98 LEU A O 1
ATOM 775 N N . THR A 1 99 ? 6.810 45.610 -0.641 1.00 79.19 99 THR A N 1
ATOM 776 C CA . THR A 1 99 ? 6.897 47.022 -1.054 1.00 79.19 99 THR A CA 1
ATOM 777 C C . THR A 1 99 ? 8.088 47.228 -1.997 1.00 79.19 99 THR A C 1
ATOM 779 O O . THR A 1 99 ? 8.962 46.358 -2.073 1.00 79.19 99 THR A O 1
ATOM 782 N N . PRO A 1 100 ? 8.167 48.363 -2.719 1.00 69.19 100 PRO A N 1
ATOM 783 C CA . PRO A 1 100 ? 9.329 48.680 -3.555 1.00 69.19 100 PRO A CA 1
ATOM 784 C C . PRO A 1 100 ? 10.665 48.674 -2.789 1.00 69.19 100 PRO A C 1
ATOM 786 O O . PRO A 1 100 ? 11.710 48.386 -3.362 1.00 69.19 100 PRO A O 1
ATOM 789 N N . GLU A 1 101 ? 10.638 48.950 -1.483 1.00 73.06 101 GLU A N 1
ATOM 790 C CA . GLU A 1 101 ? 11.802 48.968 -0.588 1.00 73.06 101 GLU A CA 1
ATOM 791 C C . GLU A 1 101 ? 12.082 47.610 0.088 1.00 73.06 101 GLU A C 1
ATOM 793 O O . GLU A 1 101 ? 12.958 47.526 0.952 1.00 73.06 101 GLU A O 1
ATOM 798 N N . GLY A 1 102 ? 11.339 46.555 -0.266 1.00 78.06 102 GLY A N 1
ATOM 799 C CA . GLY A 1 102 ? 11.461 45.207 0.294 1.00 78.06 102 GLY A CA 1
ATOM 800 C C . GLY A 1 102 ? 10.245 44.775 1.118 1.00 78.06 102 GLY A C 1
ATOM 801 O O . GLY A 1 102 ? 9.152 45.320 0.999 1.00 78.06 102 GLY A O 1
ATOM 802 N N . ILE A 1 103 ? 10.408 43.747 1.955 1.00 85.56 103 ILE A N 1
ATOM 803 C CA . ILE A 1 103 ? 9.285 43.174 2.712 1.00 85.56 103 ILE A CA 1
ATOM 804 C C . ILE A 1 103 ? 9.142 43.860 4.072 1.00 85.56 103 ILE A C 1
ATOM 806 O O . ILE A 1 103 ? 10.059 43.827 4.897 1.00 85.56 103 ILE A O 1
ATOM 810 N N . ARG A 1 104 ? 7.962 44.434 4.327 1.00 86.94 104 ARG A N 1
ATOM 811 C CA . ARG A 1 104 ? 7.585 45.055 5.605 1.00 86.94 104 ARG A CA 1
ATOM 812 C C . ARG A 1 104 ? 6.664 44.141 6.398 1.00 86.94 104 ARG A C 1
ATOM 814 O O . ARG A 1 104 ? 5.641 43.692 5.888 1.00 86.94 104 ARG A O 1
ATOM 821 N N . LEU A 1 105 ? 7.009 43.891 7.655 1.00 87.38 105 LEU A N 1
ATOM 822 C CA . LEU A 1 105 ? 6.210 43.105 8.583 1.00 87.38 105 LEU A CA 1
ATOM 823 C C . LEU A 1 105 ? 5.365 44.010 9.475 1.00 87.38 105 LEU A C 1
ATOM 825 O O . LEU A 1 105 ? 5.850 44.973 10.062 1.00 87.38 105 LEU A O 1
ATOM 829 N N . LYS A 1 106 ? 4.099 43.640 9.631 1.00 87.94 106 LYS A N 1
ATOM 830 C CA . LYS A 1 106 ? 3.203 44.128 10.675 1.00 87.94 106 LYS A CA 1
ATOM 831 C C . LYS A 1 106 ? 2.749 42.950 11.523 1.00 87.94 106 LYS A C 1
ATOM 833 O O . LYS A 1 106 ? 2.525 41.857 11.010 1.00 87.94 106 LYS A O 1
ATOM 838 N N . THR A 1 107 ? 2.570 43.182 12.816 1.00 87.75 107 THR A N 1
ATOM 839 C CA . THR A 1 107 ? 2.156 42.151 13.773 1.00 87.75 107 THR A CA 1
ATOM 840 C C . THR A 1 107 ? 0.896 42.551 14.494 1.00 87.75 107 THR A C 1
ATOM 842 O O . THR A 1 107 ? 0.726 43.698 14.907 1.00 87.75 107 THR A O 1
ATOM 845 N N . ARG A 1 108 ? 0.064 41.551 14.771 1.00 88.62 108 ARG A N 1
ATOM 846 C CA . ARG A 1 108 ? -1.055 41.675 15.689 1.00 88.62 108 ARG A CA 1
ATOM 847 C C . ARG A 1 108 ? -1.080 40.522 16.685 1.00 88.62 108 ARG A C 1
ATOM 849 O O . ARG A 1 108 ? -1.054 39.353 16.321 1.00 88.62 108 ARG A O 1
ATOM 856 N N . GLY A 1 109 ? -1.135 40.841 17.974 1.00 82.69 109 GLY A N 1
ATOM 857 C CA . GLY A 1 109 ? -1.159 39.846 19.043 1.00 82.69 109 GLY A CA 1
ATOM 858 C C . GLY A 1 109 ? -1.478 40.461 20.404 1.00 82.69 109 GLY A C 1
ATOM 859 O O . GLY A 1 109 ? -1.696 41.668 20.520 1.00 82.69 109 GLY A O 1
ATOM 860 N N . ARG A 1 110 ? -1.498 39.633 21.455 1.00 72.31 110 ARG A N 1
ATOM 861 C CA . ARG A 1 110 ? -1.687 40.110 22.836 1.00 72.31 110 ARG A CA 1
ATOM 862 C C . ARG A 1 110 ? -0.492 40.968 23.274 1.00 72.31 110 ARG A C 1
ATOM 864 O O . ARG A 1 110 ? 0.654 40.585 23.033 1.00 72.31 110 ARG A O 1
ATOM 871 N N . GLN A 1 111 ? -0.767 42.094 23.939 1.00 58.47 111 GLN A N 1
ATOM 872 C CA . GLN A 1 111 ? 0.266 42.950 24.537 1.00 58.47 111 GLN A CA 1
ATOM 873 C C . GLN A 1 111 ? 1.155 42.142 25.503 1.00 58.47 111 GLN A C 1
ATOM 875 O O . GLN A 1 111 ? 0.657 41.282 26.230 1.00 58.47 111 GLN A O 1
ATOM 880 N N . GLY A 1 112 ? 2.466 42.409 25.498 1.00 49.41 112 GLY A N 1
ATOM 881 C CA . GLY A 1 112 ? 3.439 41.807 26.422 1.00 49.41 112 GLY A CA 1
ATOM 882 C C . GLY A 1 112 ? 4.023 40.449 26.010 1.00 49.41 112 GLY A C 1
ATOM 883 O O . GLY A 1 112 ? 4.887 39.929 26.707 1.00 49.41 112 GLY A O 1
ATOM 884 N N . GLN A 1 113 ? 3.602 39.864 24.887 1.00 54.31 113 GLN A N 1
ATOM 885 C CA . GLN A 1 113 ? 4.266 38.675 24.342 1.00 54.31 113 GLN A CA 1
ATOM 886 C C . GLN A 1 113 ? 5.479 39.084 23.465 1.00 54.31 113 GLN A C 1
ATOM 888 O O . GLN A 1 113 ? 5.358 40.029 22.679 1.00 54.31 113 GLN A O 1
ATOM 893 N N . PRO A 1 114 ? 6.627 38.386 23.543 1.00 52.28 114 PRO A N 1
ATOM 894 C CA . PRO A 1 114 ? 7.867 38.763 22.848 1.00 52.28 114 PRO A CA 1
ATOM 895 C C . PRO A 1 114 ? 7.698 38.703 21.333 1.00 52.28 114 PRO A C 1
ATOM 897 O O . PRO A 1 114 ? 7.147 37.718 20.865 1.00 52.28 114 PRO A O 1
ATOM 900 N N . HIS A 1 115 ? 8.113 39.731 20.583 1.00 63.28 115 HIS A N 1
ATOM 901 C CA . HIS A 1 115 ? 8.008 39.854 19.116 1.00 63.28 115 HIS A CA 1
ATOM 902 C C . HIS A 1 115 ? 9.224 39.193 18.431 1.00 63.28 115 HIS A C 1
ATOM 904 O O . HIS A 1 115 ? 10.273 39.821 18.378 1.00 63.28 115 HIS A O 1
ATOM 910 N N . PRO A 1 116 ? 9.138 37.926 17.961 1.00 62.84 116 PRO A N 1
ATOM 911 C CA . PRO A 1 116 ? 10.309 37.193 17.464 1.00 62.84 116 PRO A CA 1
ATOM 912 C C . PRO A 1 116 ? 10.880 37.730 16.143 1.00 62.84 116 PRO A C 1
ATOM 914 O O . PRO A 1 116 ? 12.047 37.494 15.861 1.00 62.84 116 PRO A O 1
ATOM 917 N N . LEU A 1 117 ? 10.075 38.438 15.345 1.00 72.19 117 LEU A N 1
ATOM 918 C CA . LEU A 1 117 ? 10.489 39.037 14.068 1.00 72.19 117 LEU A CA 1
ATOM 919 C C . LEU A 1 117 ? 10.608 40.565 14.206 1.00 72.19 117 LEU A C 1
ATOM 921 O O . LEU A 1 117 ? 10.070 41.118 15.152 1.00 72.19 117 LEU A O 1
ATOM 925 N N . GLY A 1 118 ? 11.322 41.266 13.332 1.00 77.81 118 GLY A N 1
ATOM 926 C CA . GLY A 1 118 ? 11.367 42.737 13.356 1.00 77.81 118 GLY A CA 1
ATOM 927 C C . GLY A 1 118 ? 10.226 43.366 12.552 1.00 77.81 118 GLY A C 1
ATOM 928 O O . GLY A 1 118 ? 9.186 42.743 12.331 1.00 77.81 118 GLY A O 1
ATOM 929 N N . ASP A 1 119 ? 10.479 44.570 12.039 1.00 82.44 119 ASP A N 1
ATOM 930 C CA . ASP A 1 119 ? 9.641 45.237 11.027 1.00 82.44 119 ASP A CA 1
ATOM 931 C C . ASP A 1 119 ? 9.925 44.729 9.596 1.00 82.44 119 ASP A C 1
ATOM 933 O O . ASP A 1 119 ? 9.304 45.167 8.627 1.00 82.44 119 ASP A O 1
ATOM 937 N N . THR A 1 120 ? 10.874 43.801 9.441 1.00 85.31 120 THR A N 1
ATOM 938 C CA . THR A 1 120 ? 11.265 43.149 8.182 1.00 85.31 120 THR A CA 1
ATOM 939 C C . THR A 1 120 ? 11.556 41.668 8.420 1.00 85.31 120 THR A C 1
ATOM 941 O O . THR A 1 120 ? 11.762 41.238 9.560 1.00 85.31 120 THR A O 1
ATOM 944 N N . LEU A 1 121 ? 11.589 40.877 7.343 1.00 87.44 121 LEU A N 1
ATOM 945 C CA . LEU A 1 121 ? 12.026 39.484 7.427 1.00 87.44 121 LEU A CA 1
ATOM 946 C C . LEU A 1 121 ? 13.547 39.398 7.706 1.00 87.44 121 LEU A C 1
ATOM 948 O O . LEU A 1 121 ? 14.298 40.229 7.190 1.00 87.44 121 LEU A O 1
ATOM 952 N N . PRO A 1 122 ? 14.004 38.425 8.518 1.00 87.81 122 PRO A N 1
ATOM 953 C CA . PRO A 1 122 ? 15.421 38.106 8.703 1.00 87.81 122 PRO A CA 1
ATOM 954 C C . PRO A 1 122 ? 16.021 37.464 7.444 1.00 87.81 122 PRO A C 1
ATOM 956 O O . PRO A 1 122 ? 15.288 37.055 6.551 1.00 87.81 122 PRO A O 1
ATOM 959 N N . GLU A 1 123 ? 17.348 37.336 7.387 1.00 86.19 123 GLU A N 1
ATOM 960 C CA . GLU A 1 123 ? 18.059 36.755 6.237 1.00 86.19 123 GLU A CA 1
ATOM 961 C C . GLU A 1 123 ? 17.693 35.279 6.000 1.00 86.19 123 GLU A C 1
ATOM 963 O O . GLU A 1 123 ? 17.510 34.846 4.861 1.00 86.19 123 GLU A O 1
ATOM 968 N N . GLU A 1 124 ? 17.481 34.504 7.068 1.00 91.25 124 GLU A N 1
ATOM 969 C CA . GLU A 1 124 ? 17.099 33.091 7.000 1.00 91.25 124 GLU A CA 1
ATOM 970 C C . GLU A 1 124 ? 15.598 32.905 6.730 1.00 91.25 124 GLU A C 1
ATOM 972 O O . GLU A 1 124 ? 14.907 32.155 7.419 1.00 91.25 124 GLU A O 1
ATOM 977 N N . VAL A 1 125 ? 15.071 33.576 5.701 1.00 92.31 125 VAL A N 1
ATOM 978 C CA . VAL A 1 125 ? 13.652 33.503 5.306 1.00 92.31 125 VAL A CA 1
ATOM 979 C C . VAL A 1 125 ? 13.179 32.077 5.014 1.00 92.31 125 VAL A C 1
ATOM 981 O O . VAL A 1 125 ? 12.003 31.774 5.183 1.00 92.31 125 VAL A O 1
ATOM 984 N N . HIS A 1 126 ? 14.082 31.176 4.626 1.00 93.75 126 HIS A N 1
ATOM 985 C CA . HIS A 1 126 ? 13.773 29.763 4.395 1.00 93.75 126 HIS A CA 1
ATOM 986 C C . HIS A 1 126 ? 13.341 29.021 5.674 1.00 93.75 126 HIS A C 1
ATOM 988 O O . HIS A 1 126 ? 12.638 28.018 5.581 1.00 93.75 126 HIS A O 1
ATOM 994 N N . ALA A 1 127 ? 13.718 29.529 6.853 1.00 93.38 127 ALA A N 1
ATOM 995 C CA . ALA A 1 127 ? 13.314 29.018 8.161 1.00 93.38 127 ALA A CA 1
ATOM 996 C C . ALA A 1 127 ? 11.985 29.621 8.658 1.00 93.38 127 ALA A C 1
ATOM 998 O O . ALA A 1 127 ? 11.625 29.424 9.821 1.00 93.38 127 ALA A O 1
ATOM 999 N N . LEU A 1 128 ? 11.300 30.402 7.810 1.00 94.62 128 LEU A N 1
ATOM 1000 C CA . LEU A 1 128 ? 10.024 31.052 8.094 1.00 94.62 128 LEU A CA 1
ATOM 1001 C C . LEU A 1 128 ? 8.916 30.527 7.182 1.00 94.62 128 LEU A C 1
ATOM 1003 O O . LEU A 1 128 ? 9.089 30.451 5.967 1.00 94.62 128 LEU A O 1
ATOM 1007 N N . ALA A 1 129 ? 7.723 30.298 7.727 1.00 95.31 129 ALA A N 1
ATOM 1008 C CA . ALA A 1 129 ? 6.528 30.024 6.936 1.00 95.31 129 ALA A CA 1
ATOM 1009 C C . ALA A 1 129 ? 6.223 31.206 6.000 1.00 95.31 129 ALA A C 1
ATOM 1011 O O . ALA A 1 129 ? 5.987 31.009 4.810 1.00 95.31 129 ALA A O 1
ATOM 1012 N N . LEU A 1 130 ? 6.300 32.447 6.505 1.00 94.69 130 LEU A N 1
ATOM 1013 C CA . LEU A 1 130 ? 6.145 33.653 5.678 1.00 94.69 130 LEU A CA 1
ATOM 1014 C C . LEU A 1 130 ? 7.196 33.709 4.568 1.00 94.69 130 LEU A C 1
ATOM 1016 O O . LEU A 1 130 ? 6.864 33.984 3.420 1.00 94.69 130 LEU A O 1
ATOM 1020 N N . GLY A 1 131 ? 8.455 33.429 4.900 1.00 94.31 131 GLY A N 1
ATOM 1021 C CA . GLY A 1 131 ? 9.551 33.481 3.939 1.00 94.31 131 GLY A CA 1
ATOM 1022 C C . GLY A 1 131 ? 9.439 32.412 2.853 1.00 94.31 131 GLY A C 1
ATOM 1023 O O . GLY A 1 131 ? 9.633 32.723 1.681 1.00 94.31 131 GLY A O 1
ATOM 1024 N N . LYS A 1 132 ? 9.006 31.194 3.200 1.00 95.50 132 LYS A N 1
ATOM 1025 C CA . LYS A 1 132 ? 8.687 30.135 2.229 1.00 95.50 132 LYS A CA 1
ATOM 1026 C C . LYS A 1 132 ? 7.586 30.537 1.253 1.00 95.50 132 LYS A C 1
ATOM 1028 O O . LYS A 1 132 ? 7.670 30.160 0.092 1.00 95.50 132 LYS A O 1
ATOM 1033 N N . VAL A 1 133 ? 6.596 31.337 1.664 1.00 95.69 133 VAL A N 1
ATOM 1034 C CA . VAL A 1 133 ? 5.621 31.904 0.714 1.00 95.69 133 VAL A CA 1
ATOM 1035 C C . VAL A 1 133 ? 6.331 32.795 -0.309 1.00 95.69 133 VAL A C 1
ATOM 1037 O O . VAL A 1 133 ? 6.165 32.596 -1.509 1.00 95.69 133 VAL A O 1
ATOM 1040 N N . PHE A 1 134 ? 7.167 33.737 0.128 1.00 93.75 134 PHE A N 1
ATOM 1041 C CA . PHE A 1 134 ? 7.872 34.624 -0.804 1.00 93.75 134 PHE A CA 1
ATOM 1042 C C . PHE A 1 134 ? 8.852 33.882 -1.722 1.00 93.75 134 PHE A C 1
ATOM 1044 O O . PHE A 1 134 ? 8.927 34.205 -2.905 1.00 93.75 134 PHE A O 1
ATOM 1051 N N . LEU A 1 135 ? 9.554 32.868 -1.211 1.00 93.94 135 LEU A N 1
ATOM 1052 C CA . LEU A 1 135 ? 10.422 32.004 -2.016 1.00 93.94 135 LEU A CA 1
ATOM 1053 C C . LEU A 1 135 ? 9.616 31.198 -3.045 1.00 93.94 135 LEU A C 1
ATOM 1055 O O . LEU A 1 135 ? 9.979 31.151 -4.217 1.00 93.94 135 LEU A O 1
ATOM 1059 N N . ALA A 1 136 ? 8.486 30.612 -2.637 1.00 91.56 136 ALA A N 1
ATOM 1060 C CA . ALA A 1 136 ? 7.649 29.778 -3.497 1.00 91.56 136 ALA A CA 1
ATOM 1061 C C . ALA A 1 136 ? 7.100 30.539 -4.712 1.00 91.56 136 ALA A C 1
ATOM 1063 O O . ALA A 1 136 ? 6.984 29.963 -5.794 1.00 91.56 136 ALA A O 1
ATOM 1064 N N . TYR A 1 137 ? 6.800 31.827 -4.547 1.00 88.12 137 TYR A N 1
ATOM 1065 C CA . TYR A 1 137 ? 6.266 32.693 -5.602 1.00 88.12 137 TYR A CA 1
ATOM 1066 C C . TYR A 1 137 ? 7.321 33.629 -6.220 1.00 88.12 137 TYR A C 1
ATOM 1068 O O . TYR A 1 137 ? 6.962 34.573 -6.920 1.00 88.12 137 TYR A O 1
ATOM 1076 N N . GLY A 1 138 ? 8.614 33.369 -5.990 1.00 80.81 138 GLY A N 1
ATOM 1077 C CA . GLY A 1 138 ? 9.720 34.046 -6.678 1.00 80.81 138 GLY A CA 1
ATOM 1078 C C . GLY A 1 138 ? 9.938 35.513 -6.294 1.00 80.81 138 GLY A C 1
ATOM 1079 O O . GLY A 1 138 ? 10.584 36.244 -7.038 1.00 80.81 138 GLY A O 1
ATOM 1080 N N . ALA A 1 139 ? 9.410 35.959 -5.152 1.00 82.19 139 ALA A N 1
ATOM 1081 C CA . ALA A 1 139 ? 9.567 37.332 -4.665 1.00 82.19 139 ALA A CA 1
ATOM 1082 C C . ALA A 1 139 ? 10.885 37.562 -3.903 1.00 82.19 139 ALA A C 1
ATOM 1084 O O . ALA A 1 139 ? 11.268 38.705 -3.664 1.00 82.19 139 ALA A O 1
ATOM 1085 N N . LEU A 1 140 ? 11.573 36.487 -3.511 1.00 84.00 140 LEU A N 1
ATOM 1086 C CA . LEU A 1 140 ? 12.895 36.524 -2.891 1.00 84.00 140 LEU A CA 1
ATOM 1087 C C . LEU A 1 140 ? 13.832 35.547 -3.596 1.00 84.00 140 LEU A C 1
ATOM 1089 O O . LEU A 1 140 ? 13.425 34.447 -3.971 1.00 84.00 140 LEU A O 1
ATOM 1093 N N . SER A 1 141 ? 15.101 35.932 -3.712 1.00 83.31 141 SER A N 1
ATOM 1094 C CA . SER A 1 141 ? 16.174 35.006 -4.071 1.00 83.31 141 SER A CA 1
ATOM 1095 C C . SER A 1 141 ? 16.408 34.002 -2.944 1.00 83.31 141 SER A C 1
ATOM 1097 O O . SER A 1 141 ? 16.215 34.321 -1.769 1.00 83.31 141 SER A O 1
ATOM 1099 N N . LEU A 1 142 ? 16.864 32.801 -3.299 1.00 83.88 142 LEU A N 1
ATOM 1100 C CA . LEU A 1 142 ? 17.196 31.766 -2.325 1.00 83.88 142 LEU A CA 1
ATOM 1101 C C . LEU A 1 142 ? 18.366 32.232 -1.428 1.00 83.88 142 LEU A C 1
ATOM 1103 O O . LEU A 1 142 ? 19.455 32.473 -1.955 1.00 83.88 142 LEU A O 1
ATOM 1107 N N . PRO A 1 143 ? 18.175 32.377 -0.101 1.00 83.94 143 PRO A N 1
ATOM 1108 C CA . PRO A 1 143 ? 19.257 32.748 0.806 1.00 83.94 143 PRO A CA 1
ATOM 1109 C C . PRO A 1 143 ? 20.175 31.546 1.090 1.00 83.94 143 PRO A C 1
ATOM 1111 O O . PRO A 1 143 ? 19.794 30.400 0.833 1.00 83.94 143 PRO A O 1
ATOM 1114 N N . PRO A 1 144 ? 21.350 31.765 1.705 1.00 87.19 144 PRO A N 1
ATOM 1115 C CA . PRO A 1 144 ? 22.101 30.689 2.340 1.00 87.19 144 PRO A CA 1
ATOM 1116 C C . PRO A 1 144 ? 21.226 29.913 3.336 1.00 87.19 144 PRO A C 1
ATOM 1118 O O . PRO A 1 144 ? 20.539 30.496 4.180 1.00 87.19 144 PRO A O 1
ATOM 1121 N N . LEU A 1 145 ? 21.251 28.583 3.239 1.00 92.31 145 LEU A N 1
ATOM 1122 C CA . LEU A 1 145 ? 20.402 27.714 4.050 1.00 92.31 145 LEU A CA 1
ATOM 1123 C C . LEU A 1 145 ? 21.060 27.401 5.401 1.00 92.31 145 LEU A C 1
ATOM 1125 O O . LEU A 1 145 ? 21.724 26.382 5.585 1.00 92.31 145 LEU A O 1
ATOM 1129 N N . VAL A 1 146 ? 20.914 28.333 6.340 1.00 90.94 146 VAL A N 1
ATOM 1130 C CA . VAL A 1 146 ? 21.489 28.265 7.689 1.00 90.94 146 VAL A CA 1
ATOM 1131 C C . VAL A 1 146 ? 20.503 27.618 8.672 1.00 90.94 146 VAL A C 1
ATOM 1133 O O . VAL A 1 146 ? 19.388 28.116 8.836 1.00 90.94 146 VAL A O 1
ATOM 1136 N N . PRO A 1 147 ? 20.897 26.555 9.399 1.00 89.81 147 PRO A N 1
ATOM 1137 C CA . PRO A 1 147 ? 20.013 25.908 10.362 1.00 89.81 147 PRO A CA 1
A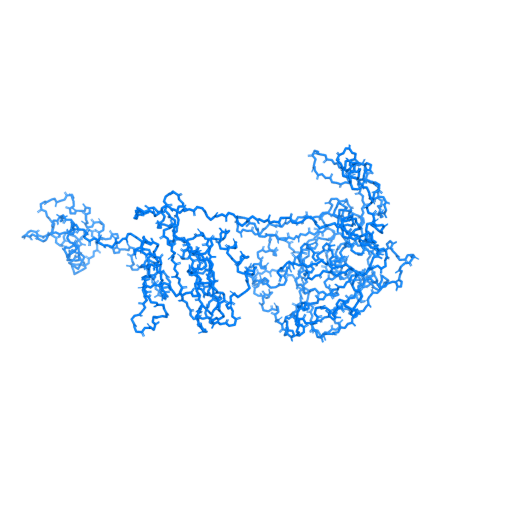TOM 1138 C C . PRO A 1 147 ? 19.693 26.842 11.537 1.00 89.81 147 PRO A C 1
ATOM 1140 O O . PRO A 1 147 ? 20.594 27.369 12.192 1.00 89.81 147 PRO A O 1
ATOM 1143 N N . ARG A 1 148 ? 18.402 27.009 11.844 1.00 88.00 148 ARG A N 1
ATOM 1144 C CA . ARG A 1 148 ? 17.915 27.748 13.023 1.00 88.00 148 ARG A CA 1
ATOM 1145 C C . ARG A 1 148 ? 17.393 26.820 14.116 1.00 88.00 148 ARG A C 1
ATOM 1147 O O . ARG A 1 148 ? 17.596 27.066 15.303 1.00 88.00 148 ARG A O 1
ATOM 1154 N N . THR A 1 149 ? 16.756 25.734 13.707 1.00 87.75 149 THR A N 1
ATOM 1155 C CA . THR A 1 149 ? 16.210 24.672 14.553 1.00 87.75 149 THR A CA 1
ATOM 1156 C C . THR A 1 149 ? 16.474 23.314 13.898 1.00 87.75 149 THR A C 1
ATOM 1158 O O . THR A 1 149 ? 16.777 23.264 12.703 1.00 87.75 149 THR A O 1
ATOM 1161 N N . PRO A 1 150 ? 16.328 22.191 14.626 1.00 85.81 150 PRO A N 1
ATOM 1162 C CA . PRO A 1 150 ? 16.452 20.853 14.038 1.00 85.81 150 PRO A CA 1
ATOM 1163 C C . PRO A 1 150 ? 15.463 20.558 12.896 1.00 85.81 150 PRO A C 1
ATOM 1165 O O . PRO A 1 150 ? 15.640 19.573 12.186 1.00 85.81 150 PRO A O 1
ATOM 1168 N N . TYR A 1 151 ? 14.424 21.384 12.736 1.00 85.81 151 TYR A N 1
ATOM 1169 C CA . TYR A 1 151 ? 13.393 21.255 11.703 1.00 85.81 151 TYR A CA 1
ATOM 1170 C C . TYR A 1 151 ? 13.590 22.221 10.525 1.00 85.81 151 TYR A C 1
ATOM 1172 O O . TYR A 1 151 ? 12.856 22.135 9.544 1.00 85.81 151 TYR A O 1
ATOM 1180 N N . THR A 1 152 ? 14.575 23.124 10.599 1.00 91.75 152 THR A N 1
ATOM 1181 C CA . THR A 1 152 ? 14.873 24.057 9.507 1.00 91.75 152 THR A CA 1
ATOM 1182 C C . THR A 1 152 ? 15.328 23.288 8.270 1.00 91.75 152 THR A C 1
ATOM 1184 O O . THR A 1 152 ? 16.278 22.509 8.336 1.00 91.75 152 THR A O 1
ATOM 1187 N N . LEU A 1 153 ? 14.673 23.526 7.132 1.00 89.25 153 LEU A N 1
ATOM 1188 C CA . LEU A 1 153 ? 15.059 22.919 5.860 1.00 89.25 153 LEU A CA 1
ATOM 1189 C C . LEU A 1 153 ? 16.353 23.552 5.348 1.00 89.25 153 LEU A C 1
ATOM 1191 O O . LEU A 1 153 ? 16.338 24.666 4.832 1.00 89.25 153 LEU A O 1
ATOM 1195 N N . THR A 1 154 ? 17.463 22.828 5.485 1.00 90.81 154 THR A N 1
ATOM 1196 C CA . THR A 1 154 ? 18.778 23.269 4.994 1.00 90.81 154 THR A CA 1
ATOM 1197 C C . THR A 1 154 ? 19.249 22.564 3.727 1.00 90.81 154 THR A C 1
ATOM 1199 O O . THR A 1 154 ? 20.261 22.950 3.148 1.00 90.81 154 THR A O 1
ATOM 1202 N N . ASP A 1 155 ? 18.510 21.551 3.277 1.00 88.88 155 ASP A N 1
ATOM 1203 C CA . ASP A 1 155 ? 18.739 20.886 2.000 1.00 88.88 155 ASP A CA 1
ATOM 1204 C C . ASP A 1 155 ? 17.972 21.612 0.875 1.00 88.88 155 ASP A C 1
ATOM 1206 O O . ASP A 1 155 ? 16.745 21.742 0.972 1.00 88.88 155 ASP A O 1
ATOM 1210 N N . PRO A 1 156 ? 18.649 22.079 -0.193 1.00 84.62 156 PRO A N 1
ATOM 1211 C CA . PRO A 1 156 ? 17.998 22.773 -1.301 1.00 84.62 156 PRO A CA 1
ATOM 1212 C C . PRO A 1 156 ? 16.888 21.963 -1.979 1.00 84.62 156 PRO A C 1
ATOM 1214 O O . PRO A 1 156 ? 15.871 22.541 -2.357 1.00 84.62 156 PRO A O 1
ATOM 1217 N N . LEU A 1 157 ? 17.043 20.640 -2.109 1.00 82.38 157 LEU A N 1
ATOM 1218 C CA . LEU A 1 157 ? 16.033 19.789 -2.747 1.00 82.38 157 LEU A CA 1
ATOM 1219 C C . LEU A 1 157 ? 14.792 19.631 -1.861 1.00 82.38 157 LEU A C 1
ATOM 1221 O O . LEU A 1 157 ? 13.666 19.781 -2.339 1.00 82.38 157 LEU A O 1
ATOM 1225 N N . ALA A 1 158 ? 14.978 19.391 -0.562 1.00 83.19 158 ALA A N 1
ATOM 1226 C CA . ALA A 1 158 ? 13.884 19.345 0.404 1.00 83.19 158 ALA A CA 1
ATOM 1227 C C . ALA A 1 158 ? 13.139 20.684 0.502 1.00 83.19 158 ALA A C 1
ATOM 1229 O O . ALA A 1 158 ? 11.908 20.698 0.618 1.00 83.19 158 ALA A O 1
ATOM 1230 N N . LEU A 1 159 ? 13.867 21.803 0.434 1.00 91.00 159 LEU A N 1
ATOM 1231 C CA . LEU A 1 159 ? 13.269 23.131 0.389 1.00 91.00 159 LEU A CA 1
ATOM 1232 C C . LEU A 1 159 ? 12.470 23.326 -0.901 1.00 91.00 159 LEU A C 1
ATOM 1234 O O . LEU A 1 159 ? 11.311 23.708 -0.813 1.00 91.00 159 LEU A O 1
ATOM 1238 N N . GLU A 1 160 ? 13.010 22.992 -2.073 1.00 90.88 160 GLU A N 1
ATOM 1239 C CA . GLU A 1 160 ? 12.283 23.114 -3.346 1.00 90.88 160 GLU A CA 1
ATOM 1240 C C . GLU A 1 160 ? 11.010 22.249 -3.383 1.00 90.88 160 GLU A C 1
ATOM 1242 O O . GLU A 1 160 ? 9.955 22.684 -3.860 1.00 90.88 160 GLU A O 1
ATOM 1247 N N . ALA A 1 161 ? 11.063 21.045 -2.807 1.00 86.25 161 ALA A N 1
ATOM 1248 C CA . ALA A 1 161 ? 9.887 20.196 -2.639 1.00 86.25 161 ALA A CA 1
ATOM 1249 C C . ALA A 1 161 ? 8.833 20.850 -1.727 1.00 86.25 161 ALA A C 1
ATOM 1251 O O . ALA A 1 161 ? 7.635 20.775 -2.006 1.00 86.25 161 ALA A O 1
ATOM 1252 N N . GLU A 1 162 ? 9.256 21.517 -0.650 1.00 91.69 162 GLU A N 1
ATOM 1253 C CA . GLU A 1 162 ? 8.360 22.292 0.212 1.00 91.69 162 GLU A CA 1
ATOM 1254 C C . GLU A 1 162 ? 7.780 23.513 -0.509 1.00 91.69 162 GLU A C 1
ATOM 1256 O O . GLU A 1 162 ? 6.573 23.732 -0.444 1.00 91.69 162 GLU A O 1
ATOM 1261 N N . LEU A 1 163 ? 8.587 24.272 -1.255 1.00 93.69 163 LEU A N 1
ATOM 1262 C CA . LEU A 1 163 ? 8.114 25.416 -2.042 1.00 93.69 163 LEU A CA 1
ATOM 1263 C C . LEU A 1 163 ? 7.093 24.986 -3.102 1.00 93.69 163 LEU A C 1
ATOM 1265 O O . LEU A 1 163 ? 6.093 25.669 -3.322 1.00 93.69 163 LEU A O 1
ATOM 1269 N N . THR A 1 164 ? 7.289 23.816 -3.709 1.00 89.31 164 THR A N 1
ATOM 1270 C CA . THR A 1 164 ? 6.320 23.216 -4.634 1.00 89.31 164 THR A CA 1
ATOM 1271 C C . THR A 1 164 ? 5.011 22.871 -3.927 1.00 89.31 164 THR A C 1
ATOM 1273 O O . THR A 1 164 ? 3.949 23.279 -4.397 1.00 89.31 164 THR A O 1
ATOM 1276 N N . ARG A 1 165 ? 5.059 22.253 -2.738 1.00 89.69 165 ARG A N 1
ATOM 1277 C CA . ARG A 1 165 ? 3.856 22.031 -1.914 1.00 89.69 165 ARG A CA 1
ATOM 1278 C C . ARG A 1 165 ? 3.155 23.334 -1.533 1.00 89.69 165 ARG A C 1
ATOM 1280 O O . ARG A 1 165 ? 1.925 23.378 -1.510 1.00 89.69 165 ARG A O 1
ATOM 1287 N N . VAL A 1 166 ? 3.902 24.401 -1.251 1.00 92.12 166 VAL A N 1
ATOM 1288 C CA . VAL A 1 166 ? 3.341 25.727 -0.938 1.00 92.12 166 VAL A CA 1
ATOM 1289 C C . VAL A 1 166 ? 2.613 26.311 -2.153 1.00 92.12 166 VAL A C 1
ATOM 1291 O O . VAL A 1 166 ? 1.525 26.866 -1.995 1.00 92.12 166 VAL A O 1
ATOM 1294 N N . ARG A 1 167 ? 3.162 26.154 -3.367 1.00 90.31 167 ARG A N 1
ATOM 1295 C CA . ARG A 1 167 ? 2.503 26.566 -4.621 1.00 90.31 167 ARG A CA 1
ATOM 1296 C C . ARG A 1 167 ? 1.212 25.788 -4.883 1.00 90.31 167 ARG A C 1
ATOM 1298 O O . ARG A 1 167 ? 0.216 26.383 -5.280 1.00 90.31 167 ARG A O 1
ATOM 1305 N N . GLU A 1 168 ? 1.210 24.481 -4.632 1.00 83.81 168 GLU A N 1
ATOM 1306 C CA . GLU A 1 168 ? 0.045 23.614 -4.859 1.00 83.81 168 GLU A CA 1
ATOM 1307 C C . GLU A 1 168 ? -1.066 23.814 -3.821 1.00 83.81 168 GLU A C 1
ATOM 1309 O O . GLU A 1 168 ? -2.248 23.854 -4.161 1.00 83.81 168 GLU A O 1
ATOM 1314 N N . SER A 1 169 ? -0.694 23.933 -2.545 1.00 86.06 169 SER A N 1
ATOM 1315 C CA . SER A 1 169 ? -1.645 24.021 -1.430 1.00 86.06 169 SER A CA 1
ATOM 1316 C C . SER A 1 169 ? -2.064 25.451 -1.085 1.00 86.06 169 SER A C 1
ATOM 1318 O O . SER A 1 169 ? -3.091 25.648 -0.434 1.00 86.06 169 SER A O 1
ATOM 1320 N N . GLY A 1 170 ? -1.270 26.450 -1.482 1.00 88.94 170 GLY A N 1
ATOM 1321 C CA . GLY A 1 170 ? -1.440 27.840 -1.062 1.00 88.94 170 GLY A CA 1
ATOM 1322 C C . GLY A 1 170 ? -1.140 28.075 0.422 1.00 88.94 170 GLY A C 1
ATOM 1323 O O . GLY A 1 170 ? -1.561 29.092 0.969 1.00 88.94 170 GLY A O 1
ATOM 1324 N N . LEU A 1 171 ? -0.456 27.145 1.093 1.00 93.38 171 LEU A N 1
ATOM 1325 C CA . LEU A 1 171 ? -0.130 27.228 2.513 1.00 93.38 171 LEU A CA 1
ATOM 1326 C C . LEU A 1 171 ? 1.313 26.785 2.755 1.00 93.38 171 LEU A C 1
ATOM 1328 O O . LEU A 1 171 ? 1.716 25.697 2.359 1.00 93.38 171 LEU A O 1
ATOM 1332 N N . ALA A 1 172 ? 2.072 27.617 3.458 1.00 96.19 172 ALA A N 1
ATOM 1333 C CA . ALA A 1 172 ? 3.359 27.248 4.024 1.00 96.19 172 ALA A CA 1
ATOM 1334 C C . ALA A 1 172 ? 3.175 26.879 5.494 1.00 96.19 172 ALA A C 1
ATOM 1336 O O . ALA A 1 172 ? 2.473 27.580 6.22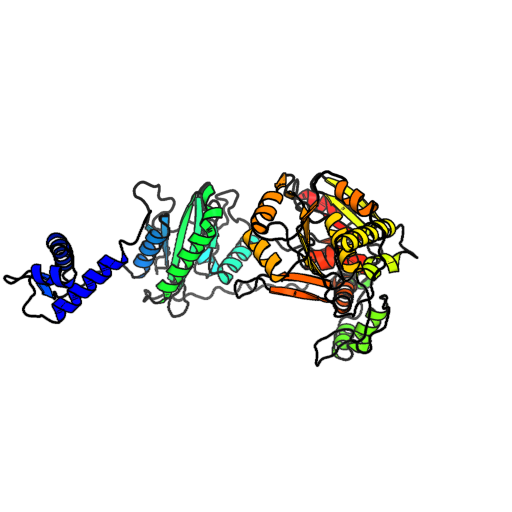8 1.00 96.19 172 ALA A O 1
ATOM 1337 N N . ALA A 1 173 ? 3.832 25.812 5.936 1.00 93.75 173 ALA A N 1
ATOM 1338 C CA . ALA A 1 173 ? 3.899 25.438 7.339 1.00 93.75 173 ALA A CA 1
ATOM 1339 C C . ALA A 1 173 ? 5.358 25.370 7.779 1.00 93.75 173 ALA A C 1
ATOM 1341 O O . ALA A 1 173 ? 6.219 24.884 7.047 1.00 93.75 173 ALA A O 1
ATOM 1342 N N . GLU A 1 174 ? 5.630 25.842 8.990 1.00 92.88 174 GLU A N 1
ATOM 1343 C CA . GLU A 1 174 ? 6.940 25.669 9.596 1.00 92.88 174 GLU A CA 1
ATOM 1344 C C . GLU A 1 174 ? 6.823 25.203 11.043 1.00 92.88 174 GLU A C 1
ATOM 1346 O O . GLU A 1 174 ? 6.129 25.810 11.865 1.00 92.88 174 GLU A O 1
ATOM 1351 N N . MET A 1 175 ? 7.500 24.096 11.338 1.00 88.38 175 MET A N 1
ATOM 1352 C CA . MET A 1 175 ? 7.580 23.510 12.671 1.00 88.38 175 MET A CA 1
ATOM 1353 C C . MET A 1 175 ? 8.832 24.036 13.353 1.00 88.38 175 MET A C 1
ATOM 1355 O O . MET A 1 175 ? 9.917 23.898 12.806 1.00 88.38 175 MET A O 1
ATOM 1359 N N . GLU A 1 176 ? 8.697 24.597 14.555 1.00 86.88 176 GLU A N 1
ATOM 1360 C CA . GLU A 1 176 ? 9.837 25.260 15.216 1.00 86.88 176 GLU A CA 1
ATOM 1361 C C . GLU A 1 176 ? 10.465 26.332 14.306 1.00 86.88 176 GLU A C 1
ATOM 1363 O O . GLU A 1 176 ? 11.652 26.301 13.984 1.00 86.88 176 GLU A O 1
ATOM 1368 N N . GLU A 1 177 ? 9.612 27.258 13.864 1.00 85.31 177 GLU A N 1
ATOM 1369 C CA . GLU A 1 177 ? 9.935 28.367 12.975 1.00 85.31 177 GLU A CA 1
ATOM 1370 C C . GLU A 1 177 ? 10.942 29.307 13.642 1.00 85.31 177 GLU A C 1
ATOM 1372 O O . GLU A 1 177 ? 10.632 29.916 14.670 1.00 85.31 177 GLU A O 1
ATOM 1377 N N . TYR A 1 178 ? 12.124 29.450 13.028 1.00 82.69 178 TYR A N 1
ATOM 1378 C CA . TYR A 1 178 ? 13.235 30.340 13.412 1.00 82.69 178 TYR A CA 1
ATOM 1379 C C . TYR A 1 178 ? 13.842 30.137 14.815 1.00 82.69 178 TYR A C 1
ATOM 1381 O O . TYR A 1 178 ? 15.015 30.436 15.033 1.00 82.69 178 TYR A O 1
ATOM 1389 N N . ALA A 1 179 ? 13.077 29.622 15.771 1.00 82.56 179 ALA A N 1
ATOM 1390 C CA . ALA A 1 179 ? 13.485 29.285 17.121 1.00 82.56 179 ALA A CA 1
ATOM 1391 C C . ALA A 1 179 ? 12.620 28.129 17.668 1.00 82.56 179 ALA A C 1
ATOM 1393 O O . ALA A 1 179 ? 11.442 28.002 17.313 1.00 82.56 179 ALA A O 1
ATOM 1394 N N . PRO A 1 180 ? 13.160 27.294 18.576 1.00 82.50 180 PRO A N 1
ATOM 1395 C CA . PRO A 1 180 ? 12.405 26.190 19.158 1.00 82.50 180 PRO A CA 1
ATOM 1396 C C . PRO A 1 180 ? 11.133 26.650 19.881 1.00 82.50 180 PRO A C 1
ATOM 1398 O O . PRO A 1 180 ? 11.099 27.684 20.551 1.00 82.50 180 PRO A O 1
ATOM 1401 N N . GLY A 1 181 ? 10.080 25.835 19.800 1.00 83.12 181 GLY A N 1
ATOM 1402 C CA . GLY A 1 181 ? 8.849 26.025 20.573 1.00 83.12 181 GLY A CA 1
ATOM 1403 C C . GLY A 1 181 ? 7.773 26.918 19.944 1.00 83.12 181 GLY A C 1
ATOM 1404 O O . GLY A 1 181 ? 6.678 26.997 20.514 1.00 83.12 181 GLY A O 1
ATOM 1405 N N . LEU A 1 182 ? 8.012 27.520 18.775 1.00 88.31 182 LEU A N 1
ATOM 1406 C CA . LEU A 1 182 ? 7.005 28.238 17.984 1.00 88.31 182 LEU A CA 1
ATOM 1407 C C . LEU A 1 182 ? 6.833 27.590 16.614 1.00 88.31 182 LEU A C 1
ATOM 1409 O O . LEU A 1 182 ? 7.802 27.259 15.966 1.00 88.31 182 LEU A O 1
ATOM 1413 N N . SER A 1 183 ? 5.608 27.388 16.153 1.00 91.75 183 SER A N 1
ATOM 1414 C CA . SER A 1 183 ? 5.321 26.881 14.807 1.00 91.75 183 SER A CA 1
ATOM 1415 C C . SER A 1 183 ? 4.336 27.808 14.119 1.00 91.75 183 SER A C 1
ATOM 1417 O O . SER A 1 183 ? 3.512 28.448 14.787 1.00 91.75 183 SER A O 1
ATOM 1419 N N . ALA A 1 184 ? 4.408 27.872 12.798 1.00 93.56 184 ALA A N 1
ATOM 1420 C CA . ALA A 1 184 ? 3.715 28.880 12.024 1.00 93.56 184 ALA A CA 1
ATOM 1421 C C . ALA A 1 184 ? 3.053 28.328 10.771 1.00 93.56 184 ALA A C 1
ATOM 1423 O O . ALA A 1 184 ? 3.468 27.321 10.201 1.00 93.56 184 ALA A O 1
ATOM 1424 N N . LEU A 1 185 ? 2.001 29.023 10.356 1.00 95.88 185 LEU A N 1
ATOM 1425 C CA . LEU A 1 185 ? 1.370 28.858 9.055 1.00 95.88 185 LEU A CA 1
ATOM 1426 C C . LEU A 1 185 ? 1.377 30.192 8.340 1.00 95.88 185 LEU A C 1
ATOM 1428 O O . LEU A 1 185 ? 1.107 31.210 8.975 1.00 95.88 185 LEU A O 1
ATOM 1432 N N . ALA A 1 186 ? 1.618 30.173 7.036 1.00 96.62 186 ALA A N 1
ATOM 1433 C CA . ALA A 1 186 ? 1.506 31.344 6.187 1.00 96.62 186 ALA A CA 1
ATOM 1434 C C . ALA A 1 186 ? 0.725 31.043 4.903 1.00 96.62 186 ALA A C 1
ATOM 1436 O O . ALA A 1 186 ? 0.760 29.928 4.390 1.00 96.62 186 ALA A O 1
ATOM 1437 N N . ALA A 1 187 ? 0.015 32.044 4.392 1.00 95.12 187 ALA A N 1
ATOM 1438 C CA . ALA A 1 187 ? -0.702 31.995 3.125 1.00 95.12 187 ALA A CA 1
ATOM 1439 C C . ALA A 1 187 ? -0.337 33.224 2.281 1.00 95.12 187 ALA A C 1
ATOM 1441 O O . ALA A 1 187 ? -0.183 34.314 2.846 1.00 95.12 187 ALA A O 1
ATOM 1442 N N . PRO A 1 188 ? -0.220 33.082 0.951 1.00 92.38 188 PRO A N 1
ATOM 1443 C CA . PRO A 1 188 ? -0.005 34.206 0.055 1.00 92.38 188 PRO A CA 1
ATOM 1444 C C . PRO A 1 188 ? -1.239 35.106 -0.011 1.00 92.38 188 PRO A C 1
ATOM 1446 O O . PRO A 1 188 ? -2.381 34.645 0.041 1.00 92.38 188 PRO A O 1
ATOM 1449 N N . LEU A 1 189 ? -0.988 36.398 -0.185 1.00 88.31 189 LEU A N 1
ATOM 1450 C CA . LEU A 1 189 ? -1.980 37.392 -0.562 1.00 88.31 189 LE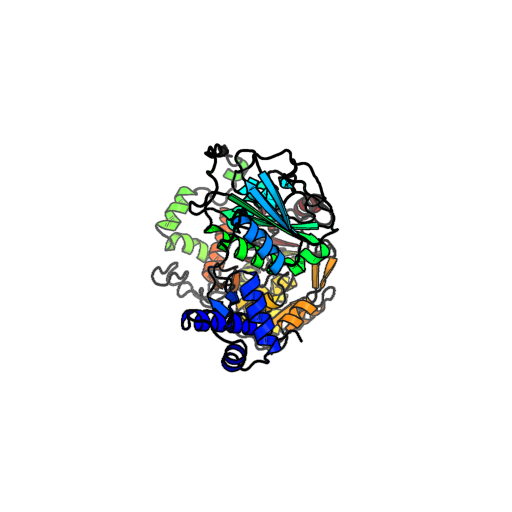U A CA 1
ATOM 1451 C C . LEU A 1 189 ? -1.758 37.751 -2.024 1.00 88.31 189 LEU A C 1
ATOM 1453 O O . LEU A 1 189 ? -0.676 38.216 -2.384 1.00 88.31 189 LEU A O 1
ATOM 1457 N N . PHE A 1 190 ? -2.780 37.545 -2.848 1.00 82.94 190 PHE A N 1
ATOM 1458 C CA . PHE A 1 190 ? -2.731 37.862 -4.271 1.00 82.94 190 PHE A CA 1
ATOM 1459 C C . PHE A 1 190 ? -3.596 39.066 -4.599 1.00 82.94 190 PHE A C 1
ATOM 1461 O O . PHE A 1 190 ? -4.662 39.236 -4.013 1.00 82.94 190 PHE A O 1
ATOM 1468 N N . GLY A 1 191 ? -3.153 39.868 -5.558 1.00 73.19 191 GLY A N 1
ATOM 1469 C CA . GLY A 1 191 ? -3.976 40.904 -6.157 1.00 73.19 191 GLY A CA 1
ATOM 1470 C C . GLY A 1 191 ? -4.894 40.355 -7.253 1.00 73.19 191 GLY A C 1
ATOM 1471 O O . GLY A 1 191 ? -4.857 39.160 -7.578 1.00 73.19 191 GLY A O 1
ATOM 1472 N N . PRO A 1 192 ? -5.732 41.216 -7.854 1.00 66.62 192 PRO A N 1
ATOM 1473 C CA . PRO A 1 192 ? -6.689 40.821 -8.887 1.00 66.62 192 PRO A CA 1
ATOM 1474 C C . PRO A 1 192 ? -6.055 40.182 -10.134 1.00 66.62 192 PRO A C 1
ATOM 1476 O O . PRO A 1 192 ? -6.703 39.373 -10.796 1.00 66.62 192 PRO A O 1
ATOM 1479 N N . GLY A 1 193 ? -4.803 40.522 -10.454 1.00 65.00 193 GLY A N 1
ATOM 1480 C CA . GLY A 1 193 ? -4.027 39.947 -11.558 1.00 65.00 193 GLY A CA 1
ATOM 1481 C C . GLY A 1 193 ? -3.245 38.684 -11.179 1.00 65.00 193 GLY A C 1
ATOM 1482 O O . GLY A 1 193 ? -2.462 38.194 -11.990 1.00 65.00 193 GLY A O 1
ATOM 1483 N N . ARG A 1 194 ? -3.474 38.134 -9.976 1.00 74.62 194 ARG A N 1
ATOM 1484 C CA . ARG A 1 194 ? -2.734 37.012 -9.364 1.00 74.62 194 ARG A CA 1
ATOM 1485 C C . ARG A 1 194 ? -1.258 37.304 -9.075 1.00 74.62 194 ARG A C 1
ATOM 1487 O O . ARG A 1 194 ? -0.483 36.378 -8.850 1.00 74.62 194 ARG A O 1
ATOM 1494 N N . GLU A 1 195 ? -0.875 38.571 -9.027 1.00 78.44 195 GLU A N 1
ATOM 1495 C CA . GLU A 1 195 ? 0.419 39.022 -8.532 1.00 78.44 195 GLU A CA 1
ATOM 1496 C C . GLU A 1 195 ? 0.509 38.873 -7.007 1.00 78.44 195 GLU A C 1
ATOM 1498 O O . GLU A 1 195 ? -0.475 39.090 -6.295 1.00 78.44 195 GLU A O 1
ATOM 1503 N N . LEU A 1 196 ? 1.678 38.486 -6.489 1.00 85.19 196 LEU A N 1
ATOM 1504 C CA . LEU A 1 196 ? 1.897 38.363 -5.048 1.00 85.19 196 LEU A CA 1
ATOM 1505 C C . LEU A 1 196 ? 2.021 39.757 -4.416 1.00 85.19 196 LEU A C 1
ATOM 1507 O O . LEU A 1 196 ? 2.942 40.504 -4.731 1.00 85.19 196 LEU A O 1
ATOM 1511 N N . LEU A 1 197 ? 1.131 40.078 -3.479 1.00 84.62 197 LEU A N 1
ATOM 1512 C CA . LEU A 1 197 ? 1.156 41.329 -2.708 1.00 84.62 197 LEU A CA 1
ATOM 1513 C C . LEU A 1 197 ? 1.874 41.178 -1.367 1.00 84.62 197 LEU A C 1
ATOM 1515 O O . LEU A 1 197 ? 2.350 42.149 -0.779 1.00 84.62 197 LEU A O 1
ATOM 1519 N N . GLY A 1 198 ? 1.910 39.958 -0.843 1.00 89.56 198 GLY A N 1
ATOM 1520 C CA . GLY A 1 198 ? 2.406 39.694 0.493 1.00 89.56 198 GLY A CA 1
ATOM 1521 C C . GLY A 1 198 ? 2.027 38.310 0.996 1.00 89.56 198 GLY A C 1
ATOM 1522 O O . GLY A 1 198 ? 1.621 37.437 0.231 1.00 89.56 198 GLY A O 1
ATOM 1523 N N . ALA A 1 199 ? 2.122 38.128 2.307 1.00 93.19 199 ALA A N 1
ATOM 1524 C CA . ALA A 1 199 ? 1.713 36.916 2.993 1.00 93.19 199 ALA A CA 1
ATOM 1525 C C . ALA A 1 199 ? 1.104 37.239 4.363 1.00 93.19 199 ALA A C 1
ATOM 1527 O O . ALA A 1 199 ? 1.558 38.142 5.068 1.00 93.19 199 ALA A O 1
ATOM 1528 N N . LEU A 1 200 ? 0.091 36.474 4.757 1.00 93.81 200 LEU A N 1
ATOM 1529 C CA . LEU A 1 200 ? -0.431 36.457 6.121 1.00 93.81 200 LEU A CA 1
ATOM 1530 C C . LEU A 1 200 ? 0.124 35.250 6.853 1.00 93.81 200 LEU A C 1
ATOM 1532 O O . LEU A 1 200 ? 0.166 34.162 6.290 1.00 93.81 200 LEU A O 1
ATOM 1536 N N . GLY A 1 201 ? 0.494 35.431 8.114 1.00 94.56 201 GLY A N 1
ATOM 1537 C CA . GLY A 1 201 ? 1.047 34.388 8.961 1.00 94.56 201 GLY A CA 1
ATOM 1538 C C . GLY A 1 201 ? 0.350 34.310 10.310 1.00 94.56 201 GLY A C 1
ATOM 1539 O O . GLY A 1 201 ? -0.118 35.316 10.840 1.00 94.56 201 GLY A O 1
ATOM 1540 N N . VAL A 1 202 ? 0.312 33.121 10.899 1.00 93.94 202 VAL A N 1
ATOM 1541 C CA . VAL A 1 202 ? -0.121 32.897 12.280 1.00 93.94 202 VAL A CA 1
ATOM 1542 C C . VAL A 1 202 ? 0.871 31.991 12.993 1.00 93.94 202 VAL A C 1
ATOM 1544 O O . VAL A 1 202 ? 1.248 30.946 12.472 1.00 93.94 202 VAL A O 1
ATOM 1547 N N . VAL A 1 203 ? 1.271 32.388 14.200 1.00 91.94 203 VAL A N 1
ATOM 1548 C CA . VAL A 1 203 ? 2.264 31.689 15.020 1.00 91.94 203 VAL A CA 1
ATOM 1549 C C . VAL A 1 203 ? 1.617 31.188 16.302 1.00 91.94 203 VAL A C 1
ATOM 1551 O O . VAL A 1 203 ? 0.892 31.914 16.991 1.00 91.94 203 VAL A O 1
ATOM 1554 N N . VAL A 1 204 ? 1.911 29.940 16.658 1.00 90.56 204 VAL A N 1
ATOM 1555 C CA . VAL A 1 204 ? 1.451 29.298 17.892 1.00 90.56 204 VAL A CA 1
ATOM 1556 C C . VAL A 1 204 ? 2.563 28.470 18.538 1.00 90.56 204 VAL A C 1
ATOM 1558 O O . VAL A 1 204 ? 3.478 28.030 17.855 1.00 90.56 204 VAL A O 1
ATOM 1561 N N . PRO A 1 205 ? 2.487 28.174 19.848 1.00 89.75 205 PRO A N 1
ATOM 1562 C CA . PRO A 1 205 ? 3.402 27.231 20.477 1.00 89.75 205 PRO A CA 1
ATOM 1563 C C . PRO A 1 205 ? 3.366 25.857 19.798 1.00 89.75 205 PRO A C 1
ATOM 1565 O O . PRO A 1 205 ? 2.277 25.297 19.632 1.00 89.75 205 PRO A O 1
ATOM 1568 N N . THR A 1 206 ? 4.537 25.288 19.504 1.00 87.38 206 THR A N 1
ATOM 1569 C CA . THR A 1 206 ? 4.716 24.017 18.773 1.00 87.38 206 THR A CA 1
ATOM 1570 C C . THR A 1 206 ? 3.851 22.888 19.330 1.00 87.38 206 THR A C 1
ATOM 1572 O O . THR A 1 206 ? 3.148 22.211 18.588 1.00 87.38 206 THR A O 1
ATOM 1575 N N . ARG A 1 207 ? 3.768 22.756 20.661 1.00 84.38 207 ARG A N 1
ATOM 1576 C CA . ARG A 1 207 ? 2.928 21.746 21.340 1.00 84.38 207 ARG A CA 1
ATOM 1577 C C . ARG A 1 207 ? 1.434 21.794 20.987 1.00 84.38 207 ARG A C 1
ATOM 1579 O O . ARG A 1 207 ? 0.730 20.810 21.173 1.00 84.38 207 ARG A O 1
ATOM 1586 N N . ARG A 1 208 ? 0.921 22.947 20.540 1.00 87.94 208 ARG A N 1
ATOM 1587 C CA . ARG A 1 208 ? -0.484 23.115 20.130 1.00 87.94 208 ARG A CA 1
ATOM 1588 C C . ARG A 1 208 ? -0.668 23.026 18.622 1.00 87.94 208 ARG A C 1
ATOM 1590 O O . ARG A 1 208 ? -1.807 22.913 18.181 1.00 87.94 208 ARG A O 1
ATOM 1597 N N . PHE A 1 209 ? 0.411 23.120 17.849 1.00 87.00 209 PHE A N 1
ATOM 1598 C CA . PHE A 1 209 ? 0.346 23.257 16.401 1.00 87.00 209 PHE A CA 1
ATOM 1599 C C . PHE A 1 209 ? -0.399 22.096 15.723 1.00 87.00 209 PHE A C 1
ATOM 1601 O O . PHE A 1 209 ? -1.339 22.399 14.991 1.00 87.00 209 PHE A O 1
ATOM 1608 N N . PRO A 1 210 ? -0.149 20.805 16.043 1.00 80.00 210 PRO A N 1
ATOM 1609 C CA . PRO A 1 210 ? -0.882 19.698 15.418 1.00 80.00 210 PRO A CA 1
ATOM 1610 C C . PRO A 1 210 ? -2.399 19.762 15.646 1.00 80.00 210 PRO A C 1
ATOM 1612 O O . PRO A 1 210 ? -3.184 19.508 14.738 1.00 80.00 210 PRO A O 1
ATOM 1615 N N . PHE A 1 211 ? -2.825 20.169 16.846 1.00 82.88 211 PHE A N 1
ATOM 1616 C CA . PHE A 1 211 ? -4.243 20.274 17.211 1.00 82.88 211 PHE A CA 1
ATOM 1617 C C . PHE A 1 211 ? -4.911 21.543 16.667 1.00 82.88 211 PHE A C 1
ATOM 1619 O O . PHE A 1 211 ? -6.130 21.596 16.503 1.00 82.88 211 PHE A O 1
ATOM 1626 N N . ALA A 1 212 ? -4.129 22.597 16.429 1.00 83.75 212 ALA A N 1
ATOM 1627 C CA . ALA A 1 212 ? -4.624 23.873 15.931 1.00 83.75 212 ALA A CA 1
ATOM 1628 C C . ALA A 1 212 ? -4.580 23.971 14.398 1.00 83.75 212 ALA A C 1
ATOM 1630 O O . ALA A 1 212 ? -5.334 24.772 13.846 1.00 83.75 212 ALA A O 1
ATOM 1631 N N . PHE A 1 213 ? -3.757 23.155 13.726 1.00 88.00 213 PHE A N 1
ATOM 1632 C CA . PHE A 1 213 ? -3.434 23.256 12.300 1.00 88.00 213 PHE A CA 1
ATOM 1633 C C . PHE A 1 213 ? -4.673 23.436 11.424 1.00 88.00 213 PHE A C 1
ATOM 1635 O O . PHE A 1 213 ? -4.799 24.455 10.758 1.00 88.00 213 PHE A O 1
ATOM 1642 N N . GLY A 1 214 ? -5.635 22.508 11.483 1.00 83.38 214 GLY A N 1
ATOM 1643 C CA . GLY A 1 214 ? -6.817 22.560 10.615 1.00 83.38 214 GLY A CA 1
ATOM 1644 C C . GLY A 1 214 ? -7.657 23.828 10.803 1.00 83.38 214 GLY A C 1
ATOM 1645 O O . GLY A 1 214 ? -8.123 24.418 9.829 1.00 83.38 214 GLY A O 1
ATOM 1646 N N . ARG A 1 215 ? -7.809 24.301 12.050 1.00 93.31 215 ARG A N 1
ATOM 1647 C CA . ARG A 1 215 ? -8.532 25.549 12.348 1.00 93.31 215 ARG A CA 1
ATOM 1648 C C . ARG A 1 215 ? -7.766 26.773 11.846 1.00 93.31 215 ARG A C 1
ATOM 1650 O O . ARG A 1 215 ? -8.385 27.692 11.316 1.00 93.31 215 ARG A O 1
ATOM 1657 N N . LEU A 1 216 ? -6.449 26.798 12.050 1.00 91.25 216 LEU A N 1
ATOM 1658 C CA . LEU A 1 216 ? -5.586 27.912 11.662 1.00 91.25 216 LEU A CA 1
ATOM 1659 C C . LEU A 1 216 ? -5.458 28.014 10.144 1.00 91.25 216 LEU A C 1
ATOM 1661 O O . LEU A 1 216 ? -5.702 29.087 9.613 1.00 91.25 216 LEU A O 1
ATOM 1665 N N . ALA A 1 217 ? -5.173 26.905 9.459 1.00 89.88 217 ALA A N 1
ATOM 1666 C CA . ALA A 1 217 ? -5.102 26.828 8.003 1.00 89.88 217 ALA A CA 1
ATOM 1667 C C . ALA A 1 217 ? -6.401 27.327 7.363 1.00 89.88 217 ALA A C 1
ATOM 1669 O O . ALA A 1 217 ? -6.372 28.200 6.503 1.00 89.88 217 ALA A O 1
ATOM 1670 N N . ARG A 1 218 ? -7.555 26.863 7.862 1.00 87.56 218 ARG A N 1
ATOM 1671 C CA . ARG A 1 218 ? -8.861 27.332 7.392 1.00 87.56 218 ARG A CA 1
ATOM 1672 C C . ARG A 1 218 ? -9.045 28.838 7.584 1.00 87.56 218 ARG A C 1
ATOM 1674 O O . ARG A 1 218 ? -9.434 29.519 6.644 1.00 87.56 218 ARG A O 1
ATOM 1681 N N . ALA A 1 219 ? -8.774 29.355 8.784 1.00 88.69 219 ALA A N 1
ATOM 1682 C CA . ALA A 1 219 ? -8.906 30.786 9.056 1.00 88.69 219 ALA A CA 1
ATOM 1683 C C . ALA A 1 219 ? -7.970 31.618 8.166 1.00 88.69 219 ALA A C 1
ATOM 1685 O O . ALA A 1 219 ? -8.384 32.647 7.644 1.00 88.69 219 ALA A O 1
ATOM 1686 N N . LEU A 1 220 ? -6.739 31.150 7.967 1.00 91.12 220 LEU A N 1
ATOM 1687 C CA . LEU A 1 220 ? -5.722 31.808 7.160 1.00 91.12 220 LEU A CA 1
ATOM 1688 C C . LEU A 1 220 ? -6.118 31.860 5.681 1.00 91.12 220 LEU A C 1
ATOM 1690 O O . LEU A 1 220 ? -6.106 32.937 5.095 1.00 91.12 220 LEU A O 1
ATOM 1694 N N . SER A 1 221 ? -6.538 30.732 5.102 1.00 86.44 221 SER A N 1
ATOM 1695 C CA . SER A 1 221 ? -6.984 30.663 3.707 1.00 86.44 221 SER A CA 1
ATOM 1696 C C . SER A 1 221 ? -8.247 31.486 3.459 1.00 86.44 221 SER A C 1
ATOM 1698 O O . SER A 1 221 ? -8.312 32.200 2.466 1.00 86.44 221 SER A O 1
ATOM 1700 N N . GLU A 1 222 ? -9.238 31.428 4.356 1.00 84.56 222 GLU A N 1
ATOM 1701 C CA . GLU A 1 222 ? -10.474 32.213 4.218 1.00 84.56 222 GLU A CA 1
ATOM 1702 C C . GLU A 1 222 ? -10.191 33.721 4.262 1.00 84.56 222 GLU A C 1
ATOM 1704 O O . GLU A 1 222 ? -10.738 34.473 3.458 1.00 84.56 222 GLU A O 1
ATOM 1709 N N . VAL A 1 223 ? -9.327 34.171 5.179 1.00 87.12 223 VAL A N 1
ATOM 1710 C CA . VAL A 1 223 ? -8.956 35.589 5.275 1.00 87.12 223 VAL A CA 1
ATOM 1711 C C . VAL A 1 223 ? -8.129 36.013 4.060 1.00 87.12 223 VAL A C 1
ATOM 1713 O O . VAL A 1 223 ? -8.456 37.018 3.436 1.00 87.12 223 VAL A O 1
ATOM 1716 N N . ALA A 1 224 ? -7.129 35.221 3.662 1.00 84.62 224 ALA A N 1
ATOM 1717 C CA . ALA A 1 224 ? -6.290 35.519 2.503 1.00 84.62 224 ALA A CA 1
ATOM 1718 C C . ALA A 1 224 ? -7.089 35.605 1.188 1.00 84.62 224 ALA A C 1
ATOM 1720 O O . ALA A 1 224 ? -6.826 36.480 0.366 1.00 84.62 224 ALA A O 1
ATOM 1721 N N . GLN A 1 225 ? -8.100 34.746 1.006 1.00 77.94 225 GLN A N 1
ATOM 1722 C CA . GLN A 1 225 ? -8.985 34.775 -0.164 1.00 77.94 225 GLN A CA 1
ATOM 1723 C C . GLN A 1 225 ? -9.860 36.031 -0.217 1.00 77.94 225 GLN A C 1
ATOM 1725 O O . GLN A 1 225 ? -9.994 36.635 -1.277 1.00 77.94 225 GLN A O 1
ATOM 1730 N N . VAL A 1 226 ? -10.446 36.446 0.910 1.00 68.31 226 VAL A N 1
ATOM 1731 C CA . VAL A 1 226 ? -11.294 37.652 0.964 1.00 68.31 226 VAL A CA 1
ATOM 1732 C C . VAL A 1 226 ? -10.472 38.917 0.699 1.00 68.31 226 VAL A C 1
ATOM 1734 O O . VAL A 1 226 ? -10.954 39.851 0.058 1.00 68.31 226 VAL A O 1
ATOM 1737 N N . SER A 1 227 ? -9.211 38.929 1.126 1.00 64.12 227 SER A N 1
ATOM 1738 C CA . SER A 1 227 ? -8.286 40.041 0.900 1.00 64.12 227 SER A CA 1
ATOM 1739 C C . SER A 1 227 ? -7.811 40.193 -0.550 1.00 64.12 227 SER A C 1
ATOM 1741 O O . SER A 1 227 ? -7.242 41.232 -0.878 1.00 64.12 227 SER A O 1
ATOM 1743 N N . ALA A 1 228 ? -8.091 39.227 -1.434 1.00 54.25 228 ALA A N 1
ATOM 1744 C CA . ALA A 1 228 ? -7.686 39.261 -2.843 1.00 54.25 228 ALA A CA 1
ATOM 1745 C C . ALA A 1 228 ? -8.437 40.299 -3.708 1.00 54.25 228 ALA A C 1
ATOM 1747 O O . ALA A 1 228 ? -8.107 40.519 -4.872 1.00 54.25 228 ALA A O 1
ATOM 1748 N N . HIS A 1 229 ? -9.453 40.961 -3.147 1.00 52.59 229 HIS A N 1
ATOM 1749 C CA . HIS A 1 229 ? -10.261 41.980 -3.828 1.00 52.59 229 HIS A CA 1
ATOM 1750 C C . HIS A 1 229 ? -9.817 43.425 -3.545 1.00 52.59 229 HIS A C 1
ATOM 1752 O O . HIS A 1 229 ? -10.530 44.374 -3.878 1.00 52.59 229 HIS A O 1
ATOM 1758 N N . LEU A 1 230 ? -8.659 43.612 -2.914 1.00 54.19 230 LEU A N 1
ATOM 1759 C CA . LEU A 1 230 ? -8.204 44.906 -2.416 1.00 54.19 230 LEU A CA 1
ATOM 1760 C C . LEU A 1 230 ? -7.167 45.518 -3.369 1.00 54.19 230 LEU A C 1
ATOM 1762 O O . LEU A 1 230 ? -6.302 44.817 -3.885 1.00 54.19 230 LEU A O 1
ATOM 1766 N N . ARG A 1 231 ? -7.281 46.829 -3.642 1.00 45.16 231 ARG A N 1
ATOM 1767 C CA . ARG A 1 231 ? -6.399 47.525 -4.598 1.00 45.16 231 ARG A CA 1
ATOM 1768 C C . ARG A 1 231 ? -4.954 47.546 -4.075 1.00 45.16 231 ARG A C 1
ATOM 1770 O O . ARG A 1 231 ? -4.745 48.067 -2.978 1.00 45.16 231 ARG A O 1
ATOM 1777 N N . PRO A 1 232 ? -3.979 47.027 -4.836 1.00 45.09 232 PRO A N 1
ATOM 1778 C CA . PRO A 1 232 ? -2.585 47.003 -4.415 1.00 45.09 232 PRO A CA 1
ATOM 1779 C C . PRO A 1 232 ? -1.872 48.348 -4.659 1.00 45.09 232 PRO A C 1
ATOM 1781 O O . PRO A 1 232 ? -2.302 49.114 -5.527 1.00 45.09 232 PRO A O 1
ATOM 1784 N N . PRO A 1 233 ? -0.781 48.654 -3.927 1.00 50.97 233 PRO A N 1
ATOM 1785 C CA . PRO A 1 233 ? 0.231 49.594 -4.411 1.00 50.97 233 PRO A CA 1
ATOM 1786 C C . PRO A 1 233 ? 0.884 49.048 -5.694 1.00 50.97 233 PRO A C 1
ATOM 1788 O O . PRO A 1 233 ? 0.913 47.834 -5.891 1.00 50.97 233 PRO A O 1
ATOM 1791 N N . GLU A 1 234 ? 1.376 49.933 -6.572 1.00 44.47 234 GLU A N 1
ATOM 1792 C CA . GLU A 1 234 ? 1.982 49.540 -7.857 1.00 44.47 234 GLU A CA 1
ATOM 1793 C C . GLU A 1 234 ? 3.062 48.461 -7.654 1.00 44.47 234 GLU A C 1
ATOM 1795 O O . GLU A 1 234 ? 4.034 48.701 -6.929 1.00 44.47 234 GLU A O 1
ATOM 1800 N N . PRO A 1 235 ? 2.908 47.269 -8.261 1.00 43.12 235 PRO A N 1
ATOM 1801 C CA . PRO A 1 235 ? 3.902 46.221 -8.125 1.00 43.12 235 PRO A CA 1
ATOM 1802 C C . PRO A 1 235 ? 5.148 46.589 -8.942 1.00 43.12 235 PRO A C 1
ATOM 1804 O O . PRO A 1 235 ? 5.019 47.038 -10.087 1.00 43.12 235 PRO A O 1
ATOM 1807 N N . PRO A 1 236 ? 6.368 46.382 -8.412 1.00 48.12 236 PRO A N 1
ATOM 1808 C CA . PRO A 1 236 ? 7.559 46.444 -9.242 1.00 48.12 236 PRO A CA 1
ATOM 1809 C C . PRO A 1 236 ? 7.473 45.374 -10.336 1.00 48.12 236 PRO A C 1
ATOM 1811 O O . PRO A 1 236 ? 6.929 44.286 -10.130 1.00 48.12 236 PRO A O 1
ATOM 1814 N N . SER A 1 237 ? 8.031 45.675 -11.508 1.00 43.34 237 SER A N 1
ATOM 1815 C CA . SER A 1 237 ? 8.179 44.704 -12.588 1.00 43.34 237 SER A CA 1
ATOM 1816 C C . SER A 1 237 ? 9.071 43.558 -12.113 1.00 43.34 237 SER A C 1
ATOM 1818 O O . SER A 1 237 ? 10.294 43.697 -12.057 1.00 43.34 237 SER A O 1
ATOM 1820 N N . LEU A 1 238 ? 8.460 42.432 -11.757 1.00 45.25 238 LEU A N 1
ATOM 1821 C CA . LEU A 1 238 ? 9.178 41.197 -11.485 1.00 45.25 238 LEU A CA 1
ATOM 1822 C C . LEU A 1 238 ? 9.773 40.721 -12.811 1.00 45.25 238 LEU A C 1
ATOM 1824 O O . LEU A 1 238 ? 9.052 40.270 -13.701 1.00 45.25 238 LEU A O 1
ATOM 1828 N N . THR A 1 239 ? 11.092 40.826 -12.963 1.00 46.44 239 THR A N 1
ATOM 1829 C CA . THR A 1 239 ? 11.796 39.972 -13.920 1.00 46.44 239 THR A CA 1
ATOM 1830 C C . THR A 1 239 ? 11.480 38.540 -13.540 1.00 46.44 239 THR A C 1
ATOM 1832 O O . THR A 1 239 ? 11.773 38.130 -12.415 1.00 46.44 239 THR A O 1
ATOM 1835 N N . SER A 1 240 ? 10.862 37.797 -14.459 1.00 40.84 240 SER A N 1
ATOM 1836 C CA . SER A 1 240 ? 10.733 36.355 -14.308 1.00 40.84 240 SER A CA 1
ATOM 1837 C C . SER A 1 240 ? 12.121 35.804 -13.983 1.00 40.84 240 SER A C 1
ATOM 1839 O O . SER A 1 240 ? 13.073 36.161 -14.688 1.00 40.84 240 SER A O 1
ATOM 1841 N N . PRO A 1 241 ? 12.281 35.002 -12.916 1.00 47.47 241 PRO A N 1
ATOM 1842 C CA . PRO A 1 241 ? 13.535 34.302 -12.729 1.00 47.47 241 PRO A CA 1
ATOM 1843 C C . PRO A 1 241 ? 13.816 33.542 -14.025 1.00 47.47 241 PRO A C 1
ATOM 1845 O O . PRO A 1 241 ? 12.896 32.975 -14.620 1.00 47.47 241 PRO A O 1
ATOM 1848 N N . LEU A 1 242 ? 15.069 33.581 -14.488 1.00 49.91 242 LEU A N 1
ATOM 1849 C CA . LEU A 1 242 ? 15.537 32.589 -15.447 1.00 49.91 242 LEU A CA 1
ATOM 1850 C C . LEU A 1 242 ? 15.094 31.246 -14.877 1.00 49.91 242 LEU A C 1
ATOM 1852 O O . LEU A 1 242 ? 15.477 30.920 -13.750 1.00 49.91 242 LEU A O 1
ATOM 1856 N N . GLU A 1 243 ? 14.238 30.526 -15.609 1.00 48.06 243 GLU A N 1
ATOM 1857 C CA . GLU A 1 243 ? 13.974 29.130 -15.293 1.00 48.06 243 GLU A CA 1
ATOM 1858 C C . GLU A 1 243 ? 15.349 28.508 -15.051 1.00 48.06 243 GLU A C 1
ATOM 1860 O O . GLU A 1 243 ? 16.235 28.708 -15.895 1.00 48.06 243 GLU A O 1
ATOM 1865 N N . PRO A 1 244 ? 15.601 27.853 -13.901 1.00 50.91 244 PRO A N 1
ATOM 1866 C CA . PRO A 1 244 ? 16.808 27.063 -13.784 1.00 50.91 244 PRO A CA 1
ATOM 1867 C C . PRO A 1 244 ? 16.757 26.141 -14.989 1.00 50.91 244 PRO A C 1
ATOM 1869 O O . PRO A 1 244 ? 15.842 25.325 -15.097 1.00 50.91 244 PRO A O 1
ATOM 1872 N N . SER A 1 245 ? 17.649 26.356 -15.958 1.00 50.91 245 SER A N 1
ATOM 1873 C CA . SER A 1 245 ? 17.713 25.490 -17.117 1.00 50.91 245 SER A CA 1
ATOM 1874 C C . SER A 1 245 ? 18.057 24.140 -16.522 1.00 50.91 245 SER A C 1
ATOM 1876 O O . SER A 1 245 ? 19.197 23.939 -16.096 1.00 50.91 245 SER A O 1
ATOM 1878 N N . LEU A 1 246 ? 17.060 23.270 -16.372 1.00 60.44 246 LEU A N 1
ATOM 1879 C CA . LEU A 1 246 ? 17.287 21.893 -15.995 1.00 60.44 246 LEU A CA 1
ATOM 1880 C C . LEU A 1 246 ? 18.175 21.368 -17.111 1.00 60.44 246 LEU A C 1
ATOM 1882 O O . LEU A 1 246 ? 17.719 21.142 -18.231 1.00 60.44 246 LEU A O 1
ATOM 1886 N N . GLN A 1 247 ? 19.474 21.298 -16.841 1.00 63.91 247 GLN A N 1
ATOM 1887 C CA . GLN A 1 247 ? 20.392 20.627 -17.732 1.00 63.91 247 GLN A CA 1
ATOM 1888 C C . GLN A 1 247 ? 20.043 19.153 -17.595 1.00 63.91 247 GLN A C 1
ATOM 1890 O O . GLN A 1 247 ? 20.437 18.486 -16.643 1.00 63.91 247 GLN A O 1
ATOM 1895 N N . VAL A 1 248 ? 19.184 18.688 -18.498 1.00 77.81 248 VAL A N 1
ATOM 1896 C CA . VAL A 1 248 ? 18.824 17.282 -18.601 1.00 77.81 248 VAL A CA 1
ATOM 1897 C C . VAL A 1 248 ? 20.004 16.593 -19.265 1.00 77.81 248 VAL A C 1
ATOM 1899 O O . VAL A 1 248 ? 20.175 16.659 -20.482 1.00 77.81 248 VAL A O 1
ATOM 1902 N N . GLU A 1 249 ? 20.851 15.974 -18.453 1.00 86.06 249 GLU A N 1
ATOM 1903 C CA . GLU A 1 249 ? 21.870 15.061 -18.948 1.00 86.06 249 GLU A CA 1
ATOM 1904 C C . GLU A 1 249 ? 21.218 13.710 -19.260 1.00 86.06 249 GLU A C 1
ATOM 1906 O O . GLU A 1 249 ? 20.493 13.141 -18.441 1.00 86.06 249 GLU A O 1
ATOM 1911 N N . VAL A 1 250 ? 21.461 13.197 -20.466 1.00 87.25 250 VAL A N 1
ATOM 1912 C CA . VAL A 1 250 ? 21.030 11.849 -20.841 1.00 87.25 250 VAL A CA 1
ATOM 1913 C C . VAL A 1 250 ? 22.005 10.853 -20.224 1.00 87.25 250 VAL A C 1
ATOM 1915 O O . VAL A 1 250 ? 23.171 10.801 -20.609 1.00 87.25 250 VAL A O 1
ATOM 1918 N N . VAL A 1 251 ? 21.519 10.045 -19.282 1.00 90.25 251 VAL A N 1
ATOM 1919 C CA . VAL A 1 251 ? 22.289 8.945 -18.694 1.00 90.25 251 VAL A CA 1
ATOM 1920 C C . VAL A 1 251 ? 21.970 7.660 -19.452 1.00 90.25 251 VAL A C 1
ATOM 1922 O O . VAL A 1 251 ? 20.865 7.127 -19.357 1.00 90.25 251 VAL A O 1
ATOM 1925 N N . GLU A 1 252 ? 22.944 7.152 -20.205 1.00 91.69 252 GLU A N 1
ATOM 1926 C CA . GLU A 1 252 ? 22.820 5.865 -20.891 1.00 91.69 252 GLU A CA 1
ATOM 1927 C C . GLU A 1 252 ? 22.897 4.695 -19.893 1.00 91.69 252 GLU A C 1
ATOM 1929 O O . GLU A 1 252 ? 23.732 4.710 -18.980 1.00 91.69 252 GLU A O 1
ATOM 1934 N N . PRO A 1 253 ? 22.071 3.644 -20.053 1.00 90.38 253 PRO A N 1
ATOM 1935 C CA . PRO A 1 253 ? 22.139 2.480 -19.185 1.00 90.38 253 PRO A CA 1
ATOM 1936 C C . PRO A 1 253 ? 23.472 1.730 -19.385 1.00 90.38 253 PRO A C 1
ATOM 1938 O O . PRO A 1 253 ? 23.889 1.510 -20.527 1.00 90.38 253 PRO A O 1
ATOM 1941 N N . PRO A 1 254 ? 24.123 1.260 -18.303 1.00 93.94 254 PRO A N 1
ATOM 1942 C CA . PRO A 1 254 ? 25.310 0.411 -18.386 1.00 93.94 254 PRO A CA 1
ATOM 1943 C C . PRO A 1 254 ? 25.124 -0.785 -19.335 1.00 93.94 254 PRO A C 1
ATOM 1945 O O . PRO A 1 254 ? 24.101 -1.471 -19.273 1.00 93.94 254 PRO A O 1
ATOM 1948 N N . CYS A 1 255 ? 26.134 -1.103 -20.158 1.00 93.56 255 CYS A N 1
ATOM 1949 C CA . CYS A 1 255 ? 26.055 -2.187 -21.155 1.00 93.56 255 CYS A CA 1
ATOM 1950 C C . CYS A 1 255 ? 25.603 -3.525 -20.549 1.00 93.56 255 CYS A C 1
ATOM 1952 O O . CYS A 1 255 ? 24.718 -4.184 -21.087 1.00 93.56 255 CYS A O 1
ATOM 1954 N N . ALA A 1 256 ? 26.140 -3.876 -19.377 1.00 92.00 256 ALA A N 1
ATOM 1955 C CA . ALA A 1 256 ? 25.795 -5.114 -18.682 1.00 92.00 256 ALA A CA 1
ATOM 1956 C C . ALA A 1 256 ? 24.323 -5.185 -18.225 1.00 92.00 256 ALA A C 1
ATOM 1958 O O . ALA A 1 256 ? 23.795 -6.283 -18.049 1.00 92.00 256 ALA A O 1
ATOM 1959 N N . LEU A 1 257 ? 23.655 -4.046 -17.997 1.00 90.56 257 LEU A N 1
ATOM 1960 C CA . LEU A 1 257 ? 22.208 -4.016 -17.747 1.00 90.56 257 LEU A CA 1
ATOM 1961 C C . LEU A 1 257 ? 21.442 -4.191 -19.060 1.00 90.56 257 LEU A C 1
ATOM 1963 O O . LEU A 1 257 ? 20.542 -5.020 -19.137 1.00 90.56 257 LEU A O 1
ATOM 1967 N N . LYS A 1 258 ? 21.861 -3.495 -20.122 1.00 91.75 258 LYS A N 1
ATOM 1968 C CA . LYS A 1 258 ? 21.227 -3.561 -21.448 1.00 91.75 258 LYS A CA 1
ATOM 1969 C C . LYS A 1 258 ? 21.241 -4.978 -22.042 1.00 91.75 258 LYS A C 1
ATOM 1971 O O . LYS A 1 258 ? 20.243 -5.426 -22.594 1.00 91.75 258 LYS A O 1
ATOM 1976 N N . GLU A 1 259 ? 22.342 -5.711 -21.884 1.00 92.38 259 GLU A N 1
ATOM 1977 C CA . GLU A 1 259 ? 22.492 -7.095 -22.370 1.00 92.38 259 GLU A CA 1
ATOM 1978 C C . GLU A 1 259 ? 21.579 -8.099 -21.646 1.00 92.38 259 GLU A C 1
ATOM 1980 O O . GLU A 1 259 ? 21.105 -9.076 -22.243 1.00 92.38 259 GLU A O 1
ATOM 1985 N N . ARG A 1 260 ? 21.327 -7.856 -20.355 1.00 92.88 260 ARG A N 1
ATOM 1986 C CA . ARG A 1 260 ? 20.544 -8.731 -19.472 1.00 92.88 260 ARG A CA 1
ATOM 1987 C C . ARG A 1 260 ? 19.081 -8.314 -19.338 1.00 92.88 260 ARG A C 1
ATOM 1989 O O . ARG A 1 260 ? 18.332 -9.035 -18.688 1.00 92.88 260 ARG A O 1
ATOM 1996 N N . ALA A 1 261 ? 18.671 -7.206 -19.952 1.00 95.31 261 ALA A N 1
ATOM 1997 C CA . ALA A 1 261 ? 17.306 -6.707 -19.876 1.00 95.31 261 ALA A CA 1
ATOM 1998 C C . ALA A 1 261 ? 16.288 -7.741 -20.389 1.00 95.31 261 ALA A C 1
ATOM 2000 O O . ALA A 1 261 ? 16.480 -8.364 -21.440 1.00 95.31 261 ALA A O 1
ATOM 2001 N N . ASN A 1 262 ? 15.178 -7.883 -19.661 1.00 95.81 262 ASN A N 1
ATOM 2002 C CA . ASN A 1 262 ? 14.028 -8.695 -20.053 1.00 95.81 262 ASN A CA 1
ATOM 2003 C C . ASN A 1 262 ? 13.366 -8.123 -21.313 1.00 95.81 262 ASN A C 1
ATOM 2005 O O . ASN A 1 262 ? 12.900 -8.880 -22.164 1.00 95.81 262 ASN A O 1
ATOM 2009 N N . LEU A 1 263 ? 13.339 -6.791 -21.443 1.00 94.56 263 LEU A N 1
ATOM 2010 C CA . LEU A 1 263 ? 12.828 -6.090 -22.616 1.00 94.56 263 LEU A CA 1
ATOM 2011 C C . LEU A 1 263 ? 13.984 -5.538 -23.459 1.00 94.56 263 LEU A C 1
ATOM 2013 O O . LEU A 1 263 ? 14.620 -4.554 -23.091 1.00 94.56 263 LEU A O 1
ATOM 2017 N N . ARG A 1 264 ? 14.245 -6.173 -24.606 1.00 92.19 264 ARG A N 1
ATOM 2018 C CA . ARG A 1 264 ? 15.344 -5.795 -25.515 1.00 92.19 264 ARG A CA 1
ATOM 2019 C C . ARG A 1 264 ? 14.930 -4.843 -26.635 1.00 92.19 264 ARG A C 1
ATOM 2021 O O . ARG A 1 264 ? 15.744 -4.037 -27.070 1.00 92.19 264 ARG A O 1
ATOM 2028 N N . ASP A 1 265 ? 13.682 -4.939 -27.084 1.00 93.62 265 ASP A N 1
ATOM 2029 C CA . ASP A 1 265 ? 13.111 -4.101 -28.141 1.00 93.62 265 ASP A CA 1
ATOM 2030 C C . ASP A 1 265 ? 11.910 -3.321 -27.592 1.00 93.62 265 ASP A C 1
ATOM 2032 O O . ASP A 1 265 ? 10.756 -3.729 -27.726 1.00 93.62 265 ASP A O 1
ATOM 2036 N N . TYR A 1 266 ? 12.200 -2.213 -26.904 1.00 93.19 266 TYR A N 1
ATOM 2037 C CA . TYR A 1 266 ? 11.159 -1.327 -26.385 1.00 93.19 266 TYR A CA 1
ATOM 2038 C C . TYR A 1 266 ? 10.318 -0.682 -27.501 1.00 93.19 266 TYR A C 1
ATOM 2040 O O . TYR A 1 266 ? 9.097 -0.728 -27.373 1.00 93.19 266 TYR A O 1
ATOM 2048 N N . PRO A 1 267 ? 10.894 -0.116 -28.588 1.00 95.69 267 PRO A N 1
ATOM 2049 C CA . PRO A 1 267 ? 10.092 0.483 -29.656 1.00 95.69 267 PRO A CA 1
ATOM 2050 C C . PRO A 1 267 ? 9.099 -0.500 -30.282 1.00 95.69 267 PRO A C 1
ATOM 2052 O O . PRO A 1 267 ? 7.921 -0.165 -30.408 1.00 95.69 267 PRO A O 1
ATOM 2055 N N . GLY A 1 268 ? 9.543 -1.721 -30.603 1.00 96.75 268 GLY A N 1
ATOM 2056 C CA . GLY A 1 268 ? 8.670 -2.757 -31.151 1.00 96.75 268 GLY A CA 1
ATOM 2057 C C . GLY A 1 268 ? 7.593 -3.198 -30.162 1.00 96.75 268 GLY A C 1
ATOM 2058 O O . GLY A 1 268 ? 6.422 -3.288 -30.526 1.00 96.75 268 GLY A O 1
ATOM 2059 N N . ALA A 1 269 ? 7.949 -3.403 -28.889 1.00 95.06 269 ALA A N 1
ATOM 2060 C CA . ALA A 1 269 ? 6.979 -3.760 -27.853 1.00 95.06 269 ALA A CA 1
ATOM 2061 C C . ALA A 1 269 ? 5.947 -2.651 -27.597 1.00 95.06 269 ALA A C 1
ATOM 2063 O O . ALA A 1 269 ? 4.759 -2.936 -27.456 1.00 95.06 269 ALA A O 1
ATOM 2064 N N . TYR A 1 270 ? 6.381 -1.389 -27.569 1.00 96.25 270 TYR A N 1
ATOM 2065 C CA . TYR A 1 270 ? 5.500 -0.236 -27.422 1.00 96.25 270 TYR A CA 1
ATOM 2066 C C . TYR A 1 270 ? 4.517 -0.150 -28.593 1.00 96.25 270 TYR A C 1
ATOM 2068 O O . TYR A 1 270 ? 3.311 -0.068 -28.364 1.00 96.25 270 TYR A O 1
ATOM 2076 N N . GLN A 1 271 ? 5.007 -0.257 -29.832 1.00 97.38 271 GLN A N 1
ATOM 2077 C CA . GLN A 1 271 ? 4.162 -0.259 -31.025 1.00 97.38 271 GLN A CA 1
ATOM 2078 C C . GLN A 1 271 ? 3.151 -1.416 -31.003 1.00 97.38 271 GLN A C 1
ATOM 2080 O O . GLN A 1 271 ? 1.953 -1.182 -31.155 1.00 97.38 271 GLN A O 1
ATOM 2085 N N . ALA A 1 272 ? 3.603 -2.641 -30.718 1.00 95.62 272 ALA A N 1
ATOM 2086 C CA . ALA A 1 272 ? 2.734 -3.814 -30.632 1.00 95.62 272 ALA A CA 1
ATOM 2087 C C . ALA A 1 272 ? 1.646 -3.660 -29.557 1.00 95.62 272 ALA A C 1
ATOM 2089 O O . ALA A 1 272 ? 0.501 -4.035 -29.788 1.00 95.62 272 ALA A O 1
ATOM 2090 N N . SER A 1 273 ? 1.970 -3.059 -28.406 1.00 94.75 273 SER A N 1
ATOM 2091 C CA . SER A 1 273 ? 0.994 -2.827 -27.333 1.00 94.75 273 SER A CA 1
ATOM 2092 C C . SER A 1 273 ? -0.148 -1.879 -27.720 1.00 94.75 273 SER A C 1
ATOM 2094 O O . SER A 1 273 ? -1.222 -1.954 -27.123 1.00 94.75 273 SER A O 1
ATOM 2096 N N . LEU A 1 274 ? 0.076 -1.002 -28.706 1.00 94.38 274 LEU A N 1
ATOM 2097 C CA . LEU A 1 274 ? -0.912 -0.048 -29.214 1.00 94.38 274 LEU A CA 1
ATOM 2098 C C . LEU A 1 274 ? -1.691 -0.600 -30.414 1.00 94.38 274 LEU A C 1
ATOM 2100 O O . LEU A 1 274 ? -2.902 -0.403 -30.495 1.00 94.38 274 LEU A O 1
ATOM 2104 N N . GLU A 1 275 ? -1.000 -1.263 -31.344 1.00 96.25 275 GLU A N 1
ATOM 2105 C CA . GLU A 1 275 ? -1.572 -1.749 -32.606 1.00 96.25 275 GLU A CA 1
ATOM 2106 C C . GLU A 1 275 ? -2.283 -3.103 -32.466 1.00 96.25 275 GLU A C 1
ATOM 2108 O O . GLU A 1 275 ? -3.320 -3.313 -33.095 1.00 96.25 275 GLU A O 1
ATOM 2113 N N . ASP A 1 276 ? -1.772 -4.000 -31.617 1.00 95.75 276 ASP A N 1
ATOM 2114 C CA . ASP A 1 276 ? -2.369 -5.309 -31.327 1.00 95.75 276 ASP A CA 1
ATOM 2115 C C . ASP A 1 276 ? -2.378 -5.613 -29.812 1.00 95.75 276 ASP A C 1
ATOM 2117 O O . ASP A 1 276 ? -1.638 -6.478 -29.327 1.00 95.75 276 ASP A O 1
ATOM 2121 N N . PRO A 1 277 ? -3.237 -4.932 -29.022 1.00 92.62 277 PRO A N 1
ATOM 2122 C CA . PRO A 1 277 ? -3.365 -5.205 -27.591 1.00 92.62 277 PRO A CA 1
ATOM 2123 C C . PRO A 1 277 ? -3.778 -6.655 -27.286 1.00 92.62 277 PRO A C 1
ATOM 2125 O O . PRO A 1 277 ? -3.380 -7.199 -26.253 1.00 92.62 277 PRO A O 1
ATOM 2128 N N . GLU A 1 278 ? -4.561 -7.283 -28.173 1.00 95.44 278 GLU A N 1
ATOM 2129 C CA . GLU A 1 278 ? -5.002 -8.679 -28.054 1.00 95.44 278 GLU A CA 1
ATOM 2130 C C . GLU A 1 278 ? -3.816 -9.643 -28.092 1.00 95.44 278 GLU A C 1
ATOM 2132 O O . GLU A 1 278 ? -3.633 -10.444 -27.171 1.00 95.44 278 GLU A O 1
ATOM 2137 N N . GLY A 1 279 ? -2.977 -9.553 -29.124 1.00 96.38 279 GLY A N 1
ATOM 2138 C CA . GLY A 1 279 ? -1.768 -10.361 -29.230 1.00 96.38 279 GLY A CA 1
ATOM 2139 C C . GLY A 1 279 ? -0.761 -10.024 -28.135 1.00 96.38 279 GLY A C 1
ATOM 2140 O O . GLY A 1 279 ? -0.250 -10.928 -27.466 1.00 96.38 279 GLY A O 1
ATOM 2141 N N . PHE A 1 280 ? -0.523 -8.733 -27.894 1.00 96.44 280 PHE A N 1
ATOM 2142 C CA . PHE A 1 280 ? 0.493 -8.267 -26.958 1.00 96.44 280 PHE A CA 1
ATOM 2143 C C . PHE A 1 280 ? 0.181 -8.668 -25.512 1.00 96.44 280 PHE A C 1
ATOM 2145 O O . PHE A 1 280 ? 0.886 -9.497 -24.933 1.00 96.44 280 PHE A O 1
ATOM 2152 N N . PHE A 1 281 ? -0.901 -8.151 -24.923 1.00 96.75 281 PHE A N 1
ATOM 2153 C CA . PHE A 1 281 ? -1.232 -8.449 -23.526 1.00 96.75 281 PHE A CA 1
ATOM 2154 C C . PHE A 1 281 ? -1.799 -9.859 -23.361 1.00 96.75 281 PHE A C 1
ATOM 2156 O O . PHE A 1 281 ? -1.587 -10.481 -22.319 1.00 96.75 281 PHE A O 1
ATOM 2163 N N . GLY A 1 282 ? -2.480 -10.396 -24.379 1.00 97.75 282 GLY A N 1
ATOM 2164 C CA . GLY A 1 282 ? -2.996 -11.760 -24.350 1.00 97.75 282 GLY A CA 1
ATOM 2165 C C . GLY A 1 282 ? -1.889 -12.810 -24.296 1.00 97.75 282 GLY A C 1
ATOM 2166 O O . GLY A 1 282 ? -2.035 -13.800 -23.580 1.00 97.75 282 GLY A O 1
ATOM 2167 N N . SER A 1 283 ? -0.764 -12.600 -24.989 1.00 97.19 283 SER A N 1
ATOM 2168 C CA . SER A 1 283 ? 0.382 -13.517 -24.920 1.00 97.19 283 SER A CA 1
ATOM 2169 C C . SER A 1 283 ? 0.944 -13.628 -23.499 1.00 97.19 283 SER A C 1
ATOM 2171 O O . SER A 1 283 ? 1.061 -14.736 -22.979 1.00 97.19 283 SER A O 1
ATOM 2173 N N . PHE A 1 284 ? 1.179 -12.495 -22.836 1.00 97.94 284 PHE A N 1
ATOM 2174 C CA . PHE A 1 284 ? 1.663 -12.451 -21.457 1.00 97.94 284 PHE A CA 1
ATOM 2175 C C . PHE A 1 284 ? 0.622 -12.980 -20.459 1.00 97.94 284 PHE A C 1
ATOM 2177 O O . PHE A 1 284 ? 0.950 -13.713 -19.527 1.00 97.94 284 PHE A O 1
ATOM 2184 N N . ALA A 1 285 ? -0.662 -12.674 -20.667 1.00 98.38 285 ALA A N 1
ATOM 2185 C CA . ALA A 1 285 ? -1.741 -13.137 -19.798 1.00 98.38 285 ALA A CA 1
ATOM 2186 C C . ALA A 1 285 ? -1.899 -14.671 -19.786 1.00 98.38 285 ALA A C 1
ATOM 2188 O O . ALA A 1 285 ? -2.365 -15.218 -18.785 1.00 98.38 285 ALA A O 1
ATOM 2189 N N . ARG A 1 286 ? -1.490 -15.380 -20.851 1.00 98.06 286 ARG A N 1
ATOM 2190 C CA . ARG A 1 286 ? -1.546 -16.856 -20.928 1.00 98.06 286 ARG A CA 1
ATOM 2191 C C . ARG A 1 286 ? -0.552 -17.556 -20.005 1.00 98.06 286 ARG A C 1
ATOM 2193 O O . ARG A 1 286 ? -0.721 -18.740 -19.743 1.00 98.06 286 ARG A O 1
ATOM 2200 N N . GLU A 1 287 ? 0.451 -16.847 -19.492 1.00 97.12 287 GLU A N 1
ATOM 2201 C CA . GLU A 1 287 ? 1.352 -17.395 -18.473 1.00 97.12 287 GLU A CA 1
ATOM 2202 C C . GLU A 1 287 ? 0.650 -17.604 -17.123 1.00 97.12 287 GLU A C 1
ATOM 2204 O O . GLU A 1 287 ? 1.153 -18.316 -16.254 1.00 97.12 287 GLU A O 1
ATOM 2209 N N . PHE A 1 288 ? -0.494 -16.951 -16.915 1.00 98.56 288 PHE A N 1
ATOM 2210 C CA . PHE A 1 288 ? -1.296 -17.046 -15.702 1.00 98.56 288 PHE A CA 1
ATOM 2211 C C . PHE A 1 288 ? -2.305 -18.183 -15.778 1.00 98.56 288 PHE A C 1
ATOM 2213 O O . PHE A 1 288 ? -2.703 -18.633 -16.849 1.00 98.56 288 PHE A O 1
ATOM 2220 N N . HIS A 1 289 ? -2.734 -18.651 -14.612 1.00 98.50 289 HIS A N 1
ATOM 2221 C CA . HIS A 1 289 ? -3.813 -19.611 -14.509 1.00 98.50 289 HIS A CA 1
ATOM 2222 C C . HIS A 1 289 ? -5.165 -18.911 -14.683 1.00 98.50 289 HIS A C 1
ATOM 2224 O O . HIS A 1 289 ? -5.518 -17.985 -13.938 1.00 98.50 289 HIS A O 1
ATOM 2230 N N . TRP A 1 290 ? -5.931 -19.409 -15.648 1.00 98.62 290 TRP A N 1
ATOM 2231 C CA . TRP A 1 290 ? -7.302 -19.016 -15.936 1.00 98.62 290 TRP A CA 1
ATOM 2232 C C . TRP A 1 290 ? -8.162 -20.272 -15.942 1.00 98.62 290 TRP A C 1
ATOM 2234 O O . TRP A 1 290 ? -7.965 -21.147 -16.779 1.00 98.62 290 TRP A O 1
ATOM 2244 N N . GLU A 1 291 ? -9.129 -20.334 -15.029 1.00 98.31 291 GLU A N 1
ATOM 2245 C CA . GLU A 1 291 ? -10.141 -21.396 -14.998 1.00 98.31 291 GLU A CA 1
ATOM 2246 C C . GLU A 1 291 ? -10.935 -21.410 -16.309 1.00 98.31 291 GLU A C 1
ATOM 2248 O O . GLU A 1 291 ? -11.282 -22.446 -16.867 1.00 98.31 291 GLU A O 1
ATOM 2253 N N . THR A 1 292 ? -11.224 -20.216 -16.823 1.00 98.38 292 THR A N 1
ATOM 2254 C CA . THR A 1 292 ? -11.797 -20.024 -18.150 1.00 98.38 292 THR A CA 1
ATOM 2255 C C . THR A 1 292 ? -11.015 -18.904 -18.821 1.00 98.38 292 THR A C 1
ATOM 2257 O O . THR A 1 292 ? -10.971 -17.800 -18.263 1.00 98.38 292 THR A O 1
ATOM 2260 N N . PRO A 1 293 ? -10.370 -19.155 -19.973 1.00 96.50 293 PRO A N 1
ATOM 2261 C CA . PRO A 1 293 ? -9.730 -18.103 -20.749 1.00 96.50 293 PRO A CA 1
ATOM 2262 C C . PRO A 1 293 ? -10.726 -17.008 -21.133 1.00 96.50 293 PRO A C 1
ATOM 2264 O O . PRO A 1 293 ? -11.928 -17.244 -21.242 1.00 96.50 293 PRO A O 1
ATOM 2267 N N . TRP A 1 294 ? -10.221 -15.796 -21.321 1.00 97.50 294 TRP A N 1
ATOM 2268 C CA . TRP A 1 294 ? -11.026 -14.676 -21.790 1.00 97.50 294 TRP A CA 1
ATOM 2269 C C . TRP A 1 294 ? -11.412 -14.842 -23.262 1.00 97.50 294 TRP A C 1
ATOM 2271 O O . TRP A 1 294 ? -10.722 -15.496 -24.040 1.00 97.50 294 TRP A O 1
ATOM 2281 N N . GLU A 1 295 ? -12.504 -14.190 -23.643 1.00 96.19 295 GLU A N 1
ATOM 2282 C CA . GLU A 1 295 ? -12.955 -14.083 -25.033 1.00 96.19 295 GLU A CA 1
ATOM 2283 C C . GLU A 1 295 ? -12.296 -12.891 -25.739 1.00 96.19 295 GLU A C 1
ATOM 2285 O O . GLU A 1 295 ? -12.069 -12.924 -26.946 1.00 96.19 295 GLU A O 1
ATOM 2290 N N . ARG A 1 296 ? -11.988 -11.834 -24.974 1.00 95.44 296 ARG A N 1
ATOM 2291 C CA . ARG A 1 296 ? -11.387 -10.584 -25.453 1.00 95.44 296 ARG A CA 1
ATOM 2292 C C . ARG A 1 296 ? -10.455 -9.997 -24.393 1.00 95.44 296 ARG A C 1
ATOM 2294 O O . ARG A 1 296 ? -10.849 -9.876 -23.232 1.00 95.44 296 ARG A O 1
ATOM 2301 N N . VAL A 1 297 ? -9.235 -9.635 -24.773 1.00 96.94 297 VAL A N 1
ATOM 2302 C CA . VAL A 1 297 ? -8.245 -8.970 -23.915 1.00 96.94 297 VAL A CA 1
ATOM 2303 C C . VAL A 1 297 ? -8.678 -7.559 -23.554 1.00 96.94 297 VAL A C 1
ATOM 2305 O O . VAL A 1 297 ? -8.585 -7.216 -22.382 1.00 96.94 297 VAL A O 1
ATOM 2308 N N . TYR A 1 298 ? -9.161 -6.750 -24.498 1.00 95.38 298 TYR A N 1
ATOM 2309 C CA . TYR A 1 298 ? -9.630 -5.393 -24.202 1.00 95.38 298 TYR A CA 1
ATOM 2310 C C . TYR A 1 298 ? -10.932 -5.072 -24.925 1.00 95.38 298 TYR A C 1
ATOM 2312 O O . TYR A 1 298 ? -11.014 -5.132 -26.150 1.00 95.38 298 TYR A O 1
ATOM 2320 N N . ASP A 1 299 ? -11.957 -4.704 -24.159 1.00 92.69 299 ASP A N 1
ATOM 2321 C CA . ASP A 1 299 ? -13.215 -4.203 -24.694 1.00 92.69 299 ASP A CA 1
ATOM 2322 C C . ASP A 1 299 ? -13.265 -2.667 -24.595 1.00 92.69 299 ASP A C 1
ATOM 2324 O O . ASP A 1 299 ? -13.405 -2.132 -23.489 1.00 92.69 299 ASP A O 1
ATOM 2328 N N . PRO A 1 300 ? -13.181 -1.937 -25.724 1.00 90.06 300 PRO A N 1
ATOM 2329 C CA . PRO A 1 300 ? -13.197 -0.478 -25.718 1.00 90.06 300 PRO A CA 1
ATOM 2330 C C . PRO A 1 300 ? -14.563 0.116 -25.346 1.00 90.06 300 PRO A C 1
ATOM 2332 O O . PRO A 1 300 ? -14.620 1.266 -24.918 1.00 90.06 300 PRO A O 1
ATOM 2335 N N . ALA A 1 301 ? -15.668 -0.626 -25.484 1.00 92.44 301 ALA A N 1
ATOM 2336 C CA . ALA A 1 301 ? -16.996 -0.107 -25.157 1.00 92.44 301 ALA A CA 1
ATOM 2337 C C . ALA A 1 301 ? -17.197 -0.008 -23.639 1.00 92.44 301 ALA A C 1
ATOM 2339 O O . ALA A 1 301 ? -17.759 0.963 -23.132 1.00 92.44 301 ALA A O 1
ATOM 2340 N N . THR A 1 302 ? -16.706 -1.004 -22.906 1.00 91.31 302 THR A N 1
ATOM 2341 C CA . THR A 1 302 ? -16.830 -1.100 -21.445 1.00 91.31 302 THR A CA 1
ATOM 2342 C C . THR A 1 302 ? -15.550 -0.715 -20.706 1.00 91.31 302 THR A C 1
ATOM 2344 O O . THR A 1 302 ? -15.574 -0.616 -19.482 1.00 91.31 302 THR A O 1
ATOM 2347 N N . HIS A 1 303 ? -14.445 -0.482 -21.425 1.00 91.81 303 HIS A N 1
ATOM 2348 C CA . HIS A 1 303 ? -13.099 -0.270 -20.879 1.00 91.81 303 HIS A CA 1
ATOM 2349 C C . HIS A 1 303 ? -12.656 -1.409 -19.943 1.00 91.81 303 HIS A C 1
ATOM 2351 O O . HIS A 1 303 ? -11.965 -1.192 -18.944 1.00 91.81 303 HIS A O 1
ATOM 2357 N N . THR A 1 304 ? -13.077 -2.642 -20.241 1.00 93.62 304 THR A N 1
ATOM 2358 C CA . THR A 1 304 ? -12.765 -3.824 -19.428 1.00 93.62 304 THR A CA 1
ATOM 2359 C C . THR A 1 304 ? -11.691 -4.676 -20.075 1.00 93.62 304 THR A C 1
ATOM 2361 O O . THR A 1 304 ? -11.677 -4.869 -21.287 1.00 93.62 304 THR A O 1
ATOM 2364 N N . TRP A 1 305 ? -10.828 -5.244 -19.237 1.00 96.88 305 TRP A N 1
ATOM 2365 C CA . TRP A 1 305 ? -9.766 -6.146 -19.666 1.00 96.88 305 TRP A CA 1
ATOM 2366 C C . TRP A 1 305 ? -10.108 -7.601 -19.351 1.00 96.88 305 TRP A C 1
ATOM 2368 O O . TRP A 1 305 ? -10.607 -7.875 -18.258 1.00 96.88 305 TRP A O 1
ATOM 2378 N N . PHE A 1 306 ? -9.798 -8.520 -20.265 1.00 97.94 306 PHE A N 1
ATOM 2379 C CA . PHE A 1 306 ? -9.980 -9.972 -20.148 1.00 97.94 306 PHE A CA 1
ATOM 2380 C C . PHE A 1 306 ? -11.448 -10.380 -19.925 1.00 97.94 306 PHE A C 1
ATOM 2382 O O . PHE A 1 306 ? -11.786 -11.136 -19.008 1.00 97.94 306 PHE A O 1
ATOM 2389 N N . SER A 1 307 ? -12.351 -9.832 -20.740 1.00 96.81 307 SER A N 1
ATOM 2390 C CA . SER A 1 307 ? -13.793 -10.110 -20.702 1.00 96.81 307 SER A CA 1
ATOM 2391 C C . SER A 1 307 ? -14.081 -11.597 -20.945 1.00 96.81 307 SER A C 1
ATOM 2393 O O . SER A 1 307 ? -13.438 -12.235 -21.775 1.00 96.81 307 SER A O 1
ATOM 2395 N N . GLY A 1 308 ? -15.017 -12.170 -20.185 1.00 96.19 308 GLY A N 1
ATOM 2396 C CA . GLY A 1 308 ? -15.316 -13.613 -20.196 1.00 96.19 308 GLY A CA 1
ATOM 2397 C C . GLY A 1 308 ? -14.334 -14.473 -19.384 1.00 96.19 308 GLY A C 1
ATOM 2398 O O . GLY A 1 308 ? -14.682 -15.576 -18.967 1.00 96.19 308 GLY A O 1
ATOM 2399 N N . GLY A 1 309 ? -13.145 -13.949 -19.068 1.00 98.12 309 GLY A N 1
ATOM 2400 C CA . GLY A 1 309 ? -12.117 -14.679 -18.335 1.00 98.12 309 GLY A CA 1
ATOM 2401 C C . GLY A 1 309 ? -12.473 -14.891 -16.864 1.00 98.12 309 GLY A C 1
ATOM 2402 O O . GLY A 1 309 ? -13.001 -13.992 -16.200 1.00 98.12 309 GLY A O 1
ATOM 2403 N N . ARG A 1 310 ? -12.142 -16.069 -16.329 1.00 98.75 310 ARG A N 1
ATOM 2404 C CA . ARG A 1 310 ? -12.294 -16.421 -14.911 1.00 98.75 310 ARG A CA 1
ATOM 2405 C C . ARG A 1 310 ? -10.951 -16.834 -14.324 1.00 98.75 310 ARG A C 1
ATOM 2407 O O . ARG A 1 310 ? -10.271 -17.694 -14.871 1.00 98.75 310 ARG A O 1
ATOM 2414 N N . THR A 1 311 ? -10.572 -16.230 -13.205 1.00 98.75 311 THR A N 1
ATOM 2415 C CA . THR A 1 311 ? -9.276 -16.449 -12.546 1.00 98.75 311 THR A CA 1
ATOM 2416 C C . THR A 1 311 ? -9.378 -16.197 -11.037 1.00 98.75 311 THR A C 1
ATOM 2418 O O . THR A 1 311 ? -10.445 -15.863 -10.522 1.00 98.75 311 THR A O 1
ATOM 2421 N N . ASN A 1 312 ? -8.275 -16.354 -10.310 1.00 98.81 312 ASN A N 1
ATOM 2422 C CA . ASN A 1 312 ? -8.138 -15.950 -8.918 1.00 98.81 312 ASN A CA 1
ATOM 2423 C C . ASN A 1 312 ? -6.719 -15.400 -8.678 1.00 98.81 312 ASN A C 1
ATOM 2425 O O . ASN A 1 312 ? -5.736 -15.985 -9.135 1.00 98.81 312 ASN A O 1
ATOM 2429 N N . ALA A 1 313 ? -6.611 -14.266 -7.976 1.00 98.75 313 ALA A N 1
ATOM 2430 C CA . ALA A 1 313 ? -5.328 -13.603 -7.762 1.00 98.75 313 ALA A CA 1
ATOM 2431 C C . ALA A 1 313 ? -4.472 -14.382 -6.753 1.00 98.75 313 ALA A C 1
ATOM 2433 O O . ALA A 1 313 ? -3.304 -14.634 -7.016 1.00 98.75 313 ALA A O 1
ATOM 2434 N N . ALA A 1 314 ? -5.049 -14.854 -5.644 1.00 98.75 314 ALA A N 1
ATOM 2435 C CA . ALA A 1 314 ? -4.309 -15.635 -4.653 1.00 98.75 314 ALA A CA 1
ATOM 2436 C C . ALA A 1 314 ? -3.778 -16.957 -5.233 1.00 98.75 314 ALA A C 1
ATOM 2438 O O . ALA A 1 314 ? -2.635 -17.316 -4.962 1.00 98.75 314 ALA A O 1
ATOM 2439 N N . LEU A 1 315 ? -4.562 -17.618 -6.095 1.00 98.81 315 LEU A N 1
ATOM 2440 C CA . LEU A 1 315 ? -4.129 -18.814 -6.830 1.00 98.81 315 LEU A CA 1
ATOM 2441 C C . LEU A 1 315 ? -2.893 -18.525 -7.690 1.00 98.81 315 LEU A C 1
ATOM 2443 O O . LEU A 1 315 ? -1.904 -19.257 -7.656 1.00 98.81 315 LEU A O 1
ATOM 2447 N N . ASN A 1 316 ? -2.927 -17.426 -8.444 1.00 98.75 316 ASN A N 1
ATOM 2448 C CA . ASN A 1 316 ? -1.804 -17.022 -9.285 1.00 98.75 316 ASN A CA 1
ATOM 2449 C C . ASN A 1 316 ? -0.601 -16.493 -8.500 1.00 98.75 316 ASN A C 1
ATOM 2451 O O . ASN A 1 316 ? 0.507 -16.514 -9.024 1.00 98.75 316 ASN A O 1
ATOM 2455 N N . ALA A 1 317 ? -0.806 -16.014 -7.276 1.00 98.56 317 ALA A N 1
ATOM 2456 C CA . ALA A 1 317 ? 0.264 -15.578 -6.390 1.00 98.56 317 ALA A CA 1
ATOM 2457 C C . ALA A 1 317 ? 0.926 -16.746 -5.646 1.00 98.56 317 ALA A C 1
ATOM 2459 O O . ALA A 1 317 ? 2.042 -16.587 -5.171 1.00 98.56 317 ALA A O 1
ATOM 2460 N N . LEU A 1 318 ? 0.254 -17.893 -5.488 1.00 98.62 318 LEU A N 1
ATOM 2461 C CA . LEU A 1 318 ? 0.721 -18.974 -4.615 1.00 98.62 318 LEU A CA 1
ATOM 2462 C C . LEU A 1 318 ? 0.622 -20.350 -5.276 1.00 98.62 318 LEU A C 1
ATOM 2464 O O . LEU A 1 318 ? 1.640 -20.942 -5.634 1.00 98.62 318 LEU A O 1
ATOM 2468 N N . ASP A 1 319 ? -0.596 -20.860 -5.439 1.00 98.50 319 ASP A N 1
ATOM 2469 C CA . ASP A 1 319 ? -0.897 -22.238 -5.829 1.00 98.50 319 ASP A CA 1
ATOM 2470 C C . ASP A 1 319 ? -0.172 -22.657 -7.116 1.00 98.50 319 ASP A C 1
ATOM 2472 O O . ASP A 1 319 ? 0.454 -23.719 -7.162 1.00 98.50 319 ASP A O 1
ATOM 2476 N N . ARG A 1 320 ? -0.178 -21.793 -8.142 1.00 97.44 320 ARG A N 1
ATOM 2477 C CA . ARG A 1 320 ? 0.434 -22.100 -9.448 1.00 97.44 320 ARG A CA 1
ATOM 2478 C C . ARG A 1 320 ? 1.940 -22.358 -9.384 1.00 97.44 320 ARG A C 1
ATOM 2480 O O . ARG A 1 320 ? 2.495 -22.958 -10.297 1.00 97.44 320 ARG A O 1
ATOM 2487 N N . HIS A 1 321 ? 2.604 -21.874 -8.336 1.00 96.94 321 HIS A N 1
ATOM 2488 C CA . HIS A 1 321 ? 4.049 -21.980 -8.170 1.00 96.94 321 HIS A CA 1
ATOM 2489 C C . HIS A 1 321 ? 4.463 -23.230 -7.397 1.00 96.94 321 HIS A C 1
ATOM 2491 O O . HIS A 1 321 ? 5.626 -23.621 -7.470 1.00 96.94 321 HIS A O 1
ATOM 2497 N N . LEU A 1 322 ? 3.546 -23.883 -6.675 1.00 95.44 322 LEU A N 1
ATOM 2498 C CA . LEU A 1 322 ? 3.891 -25.006 -5.803 1.00 95.44 322 LEU A CA 1
ATOM 2499 C C . LEU A 1 322 ? 4.621 -26.172 -6.483 1.00 95.44 322 LEU A C 1
ATOM 2501 O O . LEU A 1 322 ? 5.551 -26.675 -5.849 1.00 95.44 322 LEU A O 1
ATOM 2505 N N . PRO A 1 323 ? 4.280 -26.601 -7.717 1.00 95.69 323 PRO A N 1
ATOM 2506 C CA . PRO A 1 323 ? 4.955 -27.738 -8.344 1.00 95.69 323 PRO A CA 1
ATOM 2507 C C . PRO A 1 323 ? 6.482 -27.596 -8.415 1.00 95.69 323 PRO A C 1
ATOM 2509 O O . PRO A 1 323 ? 7.193 -28.585 -8.271 1.00 95.69 323 PRO A O 1
ATOM 2512 N N . GLU A 1 324 ? 6.986 -26.371 -8.580 1.00 94.12 324 GLU A N 1
ATOM 2513 C CA . GLU A 1 324 ? 8.418 -26.099 -8.767 1.00 94.12 324 GLU A CA 1
ATOM 2514 C C . GLU A 1 324 ? 9.040 -25.313 -7.606 1.00 94.12 324 GLU A C 1
ATOM 2516 O O . GLU A 1 324 ? 10.223 -25.464 -7.306 1.00 94.12 324 GLU A O 1
ATOM 2521 N N . LYS A 1 325 ? 8.252 -24.468 -6.931 1.00 93.19 325 LYS A N 1
ATOM 2522 C CA . LYS A 1 325 ? 8.742 -23.444 -5.996 1.00 93.19 325 LYS A CA 1
ATOM 2523 C C . LYS A 1 325 ? 8.200 -23.593 -4.579 1.00 93.19 325 LYS A C 1
ATOM 2525 O O . LYS A 1 325 ? 8.365 -22.682 -3.776 1.00 93.19 325 LYS A O 1
ATOM 2530 N N . ALA A 1 326 ? 7.601 -24.731 -4.218 1.00 92.56 326 ALA A N 1
ATOM 2531 C CA . ALA A 1 326 ? 7.025 -24.926 -2.882 1.00 92.56 326 ALA A CA 1
ATOM 2532 C C . ALA A 1 326 ? 7.988 -24.604 -1.720 1.00 92.56 326 ALA A C 1
ATOM 2534 O O . ALA A 1 326 ? 7.535 -24.088 -0.702 1.00 92.56 326 ALA A O 1
ATOM 2535 N N . GLN A 1 327 ? 9.289 -24.907 -1.861 1.00 94.44 327 GLN A N 1
ATOM 2536 C CA . GLN A 1 327 ? 10.318 -24.610 -0.844 1.00 94.44 327 GLN A CA 1
ATOM 2537 C C . GLN A 1 327 ? 11.003 -23.252 -1.028 1.00 94.44 327 GLN A C 1
ATOM 2539 O O . GLN A 1 327 ? 11.822 -22.864 -0.198 1.00 94.44 327 GLN A O 1
ATOM 2544 N N . GLN A 1 328 ? 10.724 -22.544 -2.121 1.00 94.69 328 GLN A N 1
ATOM 2545 C CA . GLN A 1 328 ? 11.309 -21.233 -2.351 1.00 94.69 328 GLN A CA 1
ATOM 2546 C C . GLN A 1 328 ? 10.727 -20.251 -1.333 1.00 94.69 328 GLN A C 1
ATOM 2548 O O . GLN A 1 328 ? 9.520 -20.261 -1.075 1.00 94.69 328 GLN A O 1
ATOM 2553 N N . VAL A 1 329 ? 11.582 -19.394 -0.776 1.00 95.94 329 VAL A N 1
ATOM 2554 C CA . VAL A 1 329 ? 11.135 -18.253 0.026 1.00 95.94 329 VAL A CA 1
ATOM 2555 C C . VAL A 1 329 ? 10.309 -17.334 -0.873 1.00 95.94 329 VAL A C 1
ATOM 2557 O O . VAL A 1 329 ? 10.720 -16.991 -1.977 1.00 95.94 329 VAL A O 1
ATOM 2560 N N . ALA A 1 330 ? 9.121 -16.983 -0.405 1.00 96.50 330 ALA A N 1
ATOM 2561 C CA . ALA A 1 330 ? 8.186 -16.086 -1.064 1.00 96.50 330 ALA A CA 1
ATOM 2562 C C . ALA A 1 330 ? 8.194 -14.713 -0.386 1.00 96.50 330 ALA A C 1
ATOM 2564 O O . ALA A 1 330 ? 8.231 -13.684 -1.059 1.00 96.50 330 ALA A O 1
ATOM 2565 N N . LEU A 1 331 ? 8.211 -14.700 0.952 1.00 97.75 331 LEU A N 1
ATOM 2566 C CA . LEU A 1 331 ? 8.257 -13.482 1.755 1.00 97.75 331 LEU A CA 1
ATOM 2567 C C . LEU A 1 331 ? 9.381 -13.544 2.785 1.00 97.75 331 LEU A C 1
ATOM 2569 O O . LEU A 1 331 ? 9.591 -14.560 3.448 1.00 97.75 331 LEU A O 1
ATOM 2573 N N . ILE A 1 332 ? 10.070 -12.422 2.938 1.00 97.06 332 ILE A N 1
ATOM 2574 C CA . ILE A 1 332 ? 10.951 -12.129 4.063 1.00 97.06 332 ILE A CA 1
ATOM 2575 C C . ILE A 1 332 ? 10.277 -11.004 4.840 1.00 97.06 332 ILE A C 1
ATOM 2577 O O . ILE A 1 332 ? 9.980 -9.963 4.258 1.00 97.06 332 ILE A O 1
ATOM 2581 N N . THR A 1 333 ? 10.016 -11.201 6.127 1.00 95.88 333 THR A N 1
ATOM 2582 C CA . THR A 1 333 ? 9.353 -10.204 6.976 1.00 95.88 333 THR A CA 1
ATOM 2583 C C . THR A 1 333 ? 10.302 -9.746 8.070 1.00 95.88 333 THR A C 1
ATOM 2585 O O . THR A 1 333 ? 10.920 -10.570 8.741 1.00 95.88 333 THR A O 1
ATOM 2588 N N . LEU A 1 334 ? 10.428 -8.432 8.234 1.00 94.00 334 LEU A N 1
ATOM 2589 C CA . LEU A 1 334 ? 11.128 -7.800 9.345 1.00 94.00 334 LEU A CA 1
ATOM 2590 C C . LEU A 1 334 ? 10.131 -6.919 10.100 1.00 94.00 334 LEU A C 1
ATOM 2592 O O . LEU A 1 334 ? 9.728 -5.868 9.590 1.00 94.00 334 LEU A O 1
ATOM 2596 N N . ASP A 1 335 ? 9.717 -7.368 11.282 1.00 89.94 335 ASP A N 1
ATOM 2597 C CA . ASP A 1 335 ? 8.825 -6.590 12.142 1.00 89.94 335 ASP A CA 1
ATOM 2598 C C . ASP A 1 335 ? 9.571 -5.436 12.839 1.00 89.94 335 ASP A C 1
ATOM 2600 O O . ASP A 1 335 ? 10.795 -5.288 12.733 1.00 89.94 335 ASP A O 1
ATOM 2604 N N . GLY A 1 336 ? 8.824 -4.573 13.526 1.00 85.75 336 GLY A N 1
ATOM 2605 C CA . GLY A 1 336 ? 9.400 -3.422 14.214 1.00 85.75 336 GLY A CA 1
ATOM 2606 C C . GLY A 1 336 ? 10.214 -3.720 15.477 1.00 85.75 336 GLY A C 1
ATOM 2607 O O . GLY A 1 336 ? 10.957 -2.841 15.911 1.00 85.75 336 GLY A O 1
ATOM 2608 N N . ASP A 1 337 ? 10.134 -4.936 16.022 1.00 83.12 337 ASP A N 1
ATOM 2609 C CA . ASP A 1 337 ? 11.008 -5.417 17.104 1.00 83.12 337 ASP A CA 1
ATOM 2610 C C . ASP A 1 337 ? 12.317 -6.021 16.555 1.00 83.12 337 ASP A C 1
ATOM 2612 O O . ASP A 1 337 ? 13.235 -6.366 17.304 1.00 83.12 337 ASP A O 1
ATOM 2616 N N . GLY A 1 338 ? 12.444 -6.110 15.227 1.00 86.56 338 GLY A N 1
ATOM 2617 C CA . GLY A 1 338 ? 13.606 -6.656 14.540 1.00 86.56 338 GLY A CA 1
ATOM 2618 C C . GLY A 1 338 ? 13.563 -8.175 14.373 1.00 86.56 338 GLY A C 1
ATOM 2619 O O . GLY A 1 338 ? 14.587 -8.766 14.005 1.00 86.56 338 GLY A O 1
ATOM 2620 N N . HIS A 1 339 ? 12.414 -8.816 14.607 1.00 88.81 339 HIS A N 1
ATOM 2621 C CA . HIS A 1 339 ? 12.232 -10.229 14.310 1.00 88.81 339 HIS A CA 1
ATOM 2622 C C . HIS A 1 339 ? 12.172 -10.441 12.804 1.00 88.81 339 HIS A C 1
ATOM 2624 O O . HIS A 1 339 ? 11.384 -9.834 12.077 1.00 88.81 339 HIS A O 1
ATOM 2630 N N . LEU A 1 340 ? 13.058 -11.319 12.349 1.00 92.94 340 LEU A N 1
ATOM 2631 C CA . LEU A 1 340 ? 13.202 -11.689 10.957 1.00 92.94 340 LEU A CA 1
ATOM 2632 C C . LEU A 1 340 ? 12.616 -13.076 10.746 1.00 92.94 340 LEU A C 1
ATOM 2634 O O . LEU A 1 340 ? 13.111 -14.047 11.320 1.00 92.94 340 LEU A O 1
ATOM 2638 N N . GLU A 1 341 ? 11.666 -13.179 9.830 1.00 92.94 341 GLU A N 1
ATOM 2639 C CA . GLU A 1 341 ? 11.099 -14.454 9.415 1.00 92.94 341 GLU A CA 1
ATOM 2640 C C . GLU A 1 341 ? 11.172 -14.615 7.898 1.00 92.94 341 GLU A C 1
ATOM 2642 O O . GLU A 1 341 ? 11.282 -13.652 7.130 1.00 92.94 341 GLU A O 1
ATOM 2647 N N . LYS A 1 342 ? 11.155 -15.872 7.460 1.00 95.62 342 LYS A N 1
ATOM 2648 C CA . LYS A 1 342 ? 11.147 -16.253 6.052 1.00 95.62 342 LYS A CA 1
ATOM 2649 C C . LYS A 1 342 ? 10.040 -17.263 5.846 1.00 95.62 342 LYS A C 1
ATOM 2651 O O . LYS A 1 342 ? 9.983 -18.254 6.564 1.00 95.62 342 LYS A O 1
ATOM 2656 N N . TRP A 1 343 ? 9.225 -17.021 4.834 1.00 97.00 343 TRP A N 1
ATOM 2657 C CA . TRP A 1 343 ? 8.034 -17.802 4.556 1.00 97.00 343 TRP A CA 1
ATOM 2658 C C . TRP A 1 343 ? 8.113 -18.359 3.148 1.00 97.00 343 TRP A C 1
ATOM 2660 O O . TRP A 1 343 ? 8.276 -17.610 2.180 1.00 97.00 343 TRP A O 1
ATOM 2670 N N . THR A 1 344 ? 8.021 -19.677 3.026 1.00 98.00 344 THR A N 1
ATOM 2671 C CA . THR A 1 344 ? 8.004 -20.365 1.734 1.00 98.00 344 THR A CA 1
ATOM 2672 C C . THR A 1 344 ? 6.641 -20.260 1.054 1.00 98.00 344 THR A C 1
ATOM 2674 O O . THR A 1 344 ? 5.621 -20.024 1.707 1.00 98.00 344 THR A O 1
ATOM 2677 N N . TYR A 1 345 ? 6.588 -20.489 -0.263 1.00 98.06 345 TYR A N 1
ATOM 2678 C CA . TYR A 1 345 ? 5.315 -20.551 -1.001 1.00 98.06 345 TYR A CA 1
ATOM 2679 C C . TYR A 1 345 ? 4.333 -21.562 -0.393 1.00 98.06 345 TYR A C 1
ATOM 2681 O O . TYR A 1 345 ? 3.139 -21.279 -0.304 1.00 98.06 345 TYR A O 1
ATOM 2689 N N . ARG A 1 346 ? 4.823 -22.727 0.057 1.00 97.25 346 ARG A N 1
ATOM 2690 C CA . ARG A 1 346 ? 3.981 -23.747 0.700 1.00 97.25 346 ARG A CA 1
ATOM 2691 C C . ARG A 1 346 ? 3.379 -23.250 2.015 1.00 97.25 346 ARG A C 1
ATOM 2693 O O . ARG A 1 346 ? 2.195 -23.468 2.246 1.00 97.25 346 ARG A O 1
ATOM 2700 N N . GLU A 1 347 ? 4.176 -22.607 2.864 1.00 97.38 347 GLU A N 1
ATOM 2701 C CA . GLU A 1 347 ? 3.712 -22.106 4.167 1.00 97.38 347 GLU A CA 1
ATOM 2702 C C . GLU A 1 347 ? 2.713 -20.962 4.001 1.00 97.38 347 GLU A C 1
ATOM 2704 O O . GLU A 1 347 ? 1.663 -20.964 4.641 1.00 97.38 347 GLU A O 1
ATOM 2709 N N . LEU A 1 348 ? 2.985 -20.026 3.084 1.00 98.12 348 LEU A N 1
ATOM 2710 C CA . LEU A 1 348 ? 2.041 -18.953 2.776 1.00 98.12 348 LEU A CA 1
ATOM 2711 C C . LEU A 1 348 ? 0.740 -19.488 2.186 1.00 98.12 348 LEU A C 1
ATOM 2713 O O . LEU A 1 348 ? -0.327 -18.972 2.529 1.00 98.12 348 LEU A O 1
ATOM 2717 N N . LEU A 1 349 ? 0.796 -20.511 1.325 1.00 98.50 349 LEU A N 1
ATOM 2718 C CA . LEU A 1 349 ? -0.412 -21.151 0.814 1.00 98.50 349 LEU A CA 1
ATOM 2719 C C . LEU A 1 349 ? -1.240 -21.757 1.944 1.00 98.50 349 LEU A C 1
ATOM 2721 O O . LEU A 1 349 ? -2.428 -21.452 2.031 1.00 98.50 349 LEU A O 1
ATOM 2725 N N . ASP A 1 350 ? -0.636 -22.583 2.798 1.00 98.06 350 ASP A N 1
ATOM 2726 C CA . ASP A 1 350 ? -1.358 -23.254 3.882 1.00 98.06 350 ASP A CA 1
ATOM 2727 C C . ASP A 1 350 ? -1.998 -22.232 4.833 1.00 98.06 350 ASP A C 1
ATOM 2729 O O . ASP A 1 350 ? -3.220 -22.222 5.002 1.00 98.06 350 ASP A O 1
ATOM 2733 N N . LEU A 1 351 ? -1.212 -21.285 5.353 1.00 98.06 351 LEU A N 1
ATOM 2734 C CA . LEU A 1 351 ? -1.697 -20.282 6.303 1.00 98.06 351 LEU A CA 1
ATOM 2735 C C . LEU A 1 351 ? -2.778 -19.376 5.701 1.00 98.06 351 LEU A C 1
ATOM 2737 O O . LEU A 1 351 ? -3.815 -19.153 6.327 1.00 98.06 351 LEU A O 1
ATOM 2741 N N . SER A 1 352 ? -2.585 -18.874 4.475 1.00 98.50 352 SER A N 1
ATOM 2742 C CA . SER A 1 352 ? -3.583 -17.999 3.840 1.00 98.50 352 SER A CA 1
ATOM 2743 C C . SER A 1 352 ? -4.856 -18.751 3.441 1.00 98.50 352 SER A C 1
ATOM 2745 O O . SER A 1 352 ? -5.945 -18.179 3.492 1.00 98.50 352 SER A O 1
ATOM 2747 N N . SER A 1 353 ? -4.763 -20.035 3.085 1.00 98.62 353 SER A N 1
ATOM 2748 C CA . SER A 1 353 ? -5.937 -20.863 2.770 1.00 98.62 353 SER A CA 1
ATOM 2749 C C . SER A 1 353 ? -6.747 -21.189 4.016 1.00 98.62 353 SER A C 1
ATOM 2751 O O . SER A 1 353 ? -7.976 -21.174 3.977 1.00 98.62 353 SER A O 1
ATOM 2753 N N . ARG A 1 354 ? -6.092 -21.444 5.149 1.00 98.56 354 ARG A N 1
ATOM 2754 C CA . ARG A 1 354 ? -6.800 -21.682 6.410 1.00 98.56 354 ARG A CA 1
ATOM 2755 C C . ARG A 1 354 ? -7.400 -20.405 6.986 1.00 98.56 354 ARG A C 1
ATOM 2757 O O . ARG A 1 354 ? -8.558 -20.415 7.402 1.00 98.56 354 ARG A O 1
ATOM 2764 N N . LEU A 1 355 ? -6.682 -19.281 6.909 1.00 98.62 355 LEU A N 1
ATOM 2765 C CA . LEU A 1 355 ? -7.227 -17.969 7.265 1.00 98.62 355 LEU A CA 1
ATOM 2766 C C . LEU A 1 355 ? -8.450 -17.611 6.401 1.00 98.62 355 LEU A C 1
ATOM 2768 O O . LEU A 1 355 ? -9.428 -17.060 6.904 1.00 98.62 355 LEU A O 1
ATOM 2772 N N . ALA A 1 356 ? -8.452 -17.985 5.119 1.00 98.75 356 ALA A N 1
ATOM 2773 C CA . ALA A 1 356 ? -9.629 -17.859 4.264 1.00 98.75 356 ALA A CA 1
ATOM 2774 C C . ALA A 1 356 ? -10.838 -18.649 4.804 1.00 98.75 356 ALA A C 1
ATOM 2776 O O . ALA A 1 356 ? -11.952 -18.121 4.817 1.00 98.75 356 ALA A O 1
ATOM 2777 N N . GLY A 1 357 ? -10.633 -19.863 5.322 1.00 98.50 357 GLY A N 1
ATOM 2778 C CA . GLY A 1 357 ? -11.685 -20.624 6.003 1.00 98.50 357 GLY A CA 1
ATOM 2779 C C . GLY A 1 357 ? -12.168 -19.982 7.304 1.00 98.50 357 GLY A C 1
ATOM 2780 O O . GLY A 1 357 ? -13.361 -20.027 7.600 1.00 98.50 357 GLY A O 1
ATOM 2781 N N . VAL A 1 358 ? -11.286 -19.316 8.059 1.00 98.38 358 VAL A N 1
ATOM 2782 C CA . VAL A 1 358 ? -11.694 -18.498 9.218 1.00 98.38 358 VAL A CA 1
ATOM 2783 C C . VAL A 1 358 ? -12.639 -17.383 8.772 1.00 98.38 358 VAL A C 1
ATOM 2785 O O . VAL A 1 358 ? -13.711 -17.224 9.354 1.00 98.38 358 VAL A O 1
ATOM 2788 N N . PHE A 1 359 ? -12.305 -16.646 7.707 1.00 98.62 359 PHE A N 1
ATOM 2789 C CA . PHE A 1 359 ? -13.189 -15.603 7.179 1.00 98.62 359 PHE A CA 1
ATOM 2790 C C . PHE A 1 359 ? -14.534 -16.162 6.699 1.00 98.62 359 PHE A C 1
ATOM 2792 O O . PHE A 1 359 ? -15.574 -15.562 6.975 1.00 98.62 359 PHE A O 1
ATOM 2799 N N . GLN A 1 360 ? -14.548 -17.328 6.049 1.00 98.38 360 GLN A N 1
ATOM 2800 C CA . GLN A 1 360 ? -15.795 -17.998 5.666 1.00 98.38 360 GLN A CA 1
ATOM 2801 C C . GLN A 1 360 ? -16.645 -18.391 6.884 1.00 98.38 360 GLN A C 1
ATOM 2803 O O . GLN A 1 360 ? -17.858 -18.178 6.868 1.00 98.38 360 GLN A O 1
ATOM 2808 N N . ASN A 1 361 ? -16.028 -18.894 7.959 1.00 97.56 361 ASN A N 1
ATOM 2809 C CA . ASN A 1 361 ? -16.719 -19.217 9.214 1.00 97.56 361 ASN A CA 1
ATOM 2810 C C . ASN A 1 361 ? -17.292 -17.971 9.906 1.00 97.56 361 ASN A C 1
ATOM 2812 O O . ASN A 1 361 ? -18.349 -18.045 10.528 1.00 97.56 361 ASN A O 1
ATOM 2816 N N . LEU A 1 362 ? -16.641 -16.814 9.745 1.00 97.50 362 LEU A N 1
ATOM 2817 C CA . LEU A 1 362 ? -17.163 -15.505 10.159 1.00 97.50 362 LEU A CA 1
ATOM 2818 C C . LEU A 1 362 ? -18.265 -14.971 9.221 1.00 97.50 362 LEU A C 1
ATOM 2820 O O . LEU A 1 362 ? -18.776 -13.871 9.423 1.00 97.50 362 LEU A O 1
ATOM 2824 N N . GLY A 1 363 ? -18.651 -15.738 8.199 1.00 97.88 363 GLY A N 1
ATOM 2825 C CA . GLY A 1 363 ? -19.741 -15.420 7.284 1.00 97.88 363 GLY A CA 1
ATOM 2826 C C . GLY A 1 363 ? -19.349 -14.543 6.096 1.00 97.88 363 GLY A C 1
ATOM 2827 O O . GLY A 1 363 ? -20.247 -14.089 5.383 1.00 97.88 363 GLY A O 1
ATOM 2828 N N . ILE A 1 364 ? -18.054 -14.306 5.859 1.00 98.62 364 ILE A N 1
ATOM 2829 C CA . ILE A 1 364 ? -17.573 -13.546 4.698 1.00 98.62 364 ILE A CA 1
ATOM 2830 C C .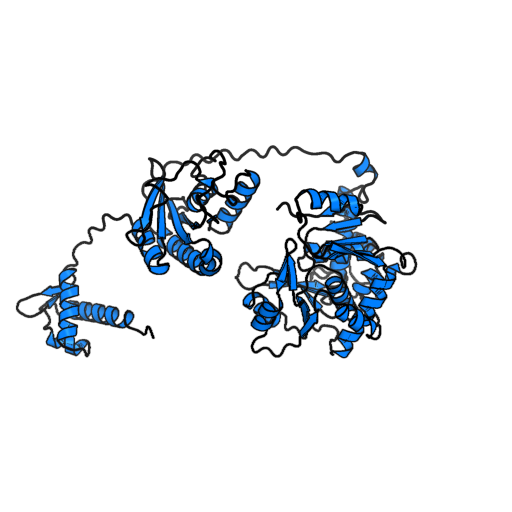 ILE A 1 364 ? -17.775 -14.360 3.423 1.00 98.62 364 ILE A C 1
ATOM 2832 O O . ILE A 1 364 ? -17.356 -15.515 3.323 1.00 98.62 364 ILE A O 1
ATOM 2836 N N . LYS A 1 365 ? -18.408 -13.741 2.424 1.00 97.69 365 LYS A N 1
ATOM 2837 C CA . LYS A 1 365 ? -18.690 -14.357 1.124 1.00 97.69 365 LYS A CA 1
ATOM 2838 C C . LYS A 1 365 ? -17.981 -13.616 -0.002 1.00 97.69 365 LYS A C 1
ATOM 2840 O O . LYS A 1 365 ? -17.536 -12.477 0.142 1.00 97.69 365 LYS A O 1
ATOM 2845 N N . ARG A 1 366 ? -17.937 -14.251 -1.175 1.00 98.50 366 ARG A N 1
ATOM 2846 C CA . ARG A 1 366 ? -17.488 -13.606 -2.411 1.00 98.50 366 ARG A CA 1
ATOM 2847 C C . ARG A 1 366 ? -18.228 -12.276 -2.615 1.00 98.50 366 ARG A C 1
ATOM 2849 O O . ARG A 1 366 ? -19.456 -12.237 -2.607 1.00 98.50 366 ARG A O 1
ATOM 2856 N N . GLY A 1 367 ? -17.473 -11.207 -2.849 1.00 98.12 367 GLY A N 1
ATOM 2857 C CA . GLY A 1 367 ? -17.976 -9.849 -3.061 1.00 98.12 367 GLY A CA 1
ATOM 2858 C C . GLY A 1 367 ? -18.231 -9.040 -1.786 1.00 98.12 367 GLY A C 1
ATOM 2859 O O . GLY A 1 367 ? -18.437 -7.829 -1.892 1.00 98.12 367 GLY A O 1
ATOM 2860 N N . ASP A 1 368 ? -18.195 -9.645 -0.592 1.00 98.75 368 ASP A N 1
ATOM 2861 C CA . ASP A 1 368 ? -18.209 -8.880 0.658 1.00 98.75 368 ASP A CA 1
ATOM 2862 C C . ASP A 1 368 ? -16.912 -8.086 0.816 1.00 98.75 368 ASP A C 1
ATOM 2864 O O . ASP A 1 368 ? -15.844 -8.534 0.402 1.00 98.75 368 ASP A O 1
ATOM 2868 N N . ARG A 1 369 ? -17.009 -6.895 1.417 1.00 98.75 369 ARG A N 1
ATOM 2869 C CA . ARG A 1 369 ? -15.850 -6.029 1.650 1.00 98.75 369 ARG A CA 1
ATOM 2870 C C . ARG A 1 369 ? -15.325 -6.235 3.059 1.00 98.75 369 ARG A C 1
ATOM 2872 O O . ARG A 1 369 ? -16.106 -6.197 4.008 1.00 98.75 369 ARG A O 1
ATOM 2879 N N . VAL A 1 370 ? -14.022 -6.433 3.198 1.00 98.88 370 VAL A N 1
ATOM 2880 C CA . VAL A 1 370 ? -13.355 -6.591 4.496 1.00 98.88 370 VAL A CA 1
ATOM 2881 C C . VAL A 1 370 ? -12.280 -5.529 4.611 1.00 98.88 370 VAL A C 1
ATOM 2883 O O . VAL A 1 370 ? -11.376 -5.461 3.782 1.00 98.88 370 VAL A O 1
ATOM 2886 N N . ALA A 1 371 ? -12.406 -4.668 5.614 1.00 98.69 371 ALA A N 1
ATOM 2887 C CA . ALA A 1 371 ? -11.451 -3.606 5.867 1.00 98.69 371 ALA A CA 1
ATOM 2888 C C . ALA A 1 371 ? -10.227 -4.140 6.599 1.00 98.69 371 ALA A C 1
ATOM 2890 O O . ALA A 1 371 ? -10.362 -4.923 7.535 1.00 98.69 371 ALA A O 1
ATOM 2891 N N . LEU A 1 372 ? -9.045 -3.703 6.173 1.00 98.75 372 LEU A N 1
ATOM 2892 C CA . LEU A 1 372 ? -7.770 -4.084 6.767 1.00 98.75 372 LEU A CA 1
ATOM 2893 C C . LEU A 1 372 ? -7.062 -2.828 7.269 1.00 98.75 372 LEU A C 1
ATOM 2895 O O . LEU A 1 372 ? -6.746 -1.946 6.473 1.00 98.75 372 LEU A O 1
ATOM 2899 N N . TYR A 1 373 ? -6.829 -2.765 8.578 1.00 98.00 373 TYR A N 1
ATOM 2900 C CA . TYR A 1 373 ? -6.087 -1.705 9.258 1.00 98.00 373 TYR A CA 1
ATOM 2901 C C . TYR A 1 373 ? -4.937 -2.330 10.056 1.00 98.00 373 TYR A C 1
ATOM 2903 O O . TYR A 1 373 ? -4.972 -2.447 11.283 1.00 98.00 373 TYR A O 1
ATOM 2911 N N . LEU A 1 374 ? -3.954 -2.828 9.310 1.00 97.00 374 LEU A N 1
ATOM 2912 C CA . LEU A 1 374 ? -2.808 -3.591 9.798 1.00 97.00 374 LEU A CA 1
ATOM 2913 C C . LEU A 1 374 ? -1.517 -2.870 9.384 1.00 97.00 374 LEU A C 1
ATOM 2915 O O . LEU A 1 374 ? -1.525 -2.179 8.368 1.00 97.00 374 LEU A O 1
ATOM 2919 N N . PRO A 1 375 ? -0.407 -3.011 10.120 1.00 95.69 375 PRO A N 1
ATOM 2920 C CA . PRO A 1 375 ? 0.898 -2.614 9.606 1.00 95.69 375 PRO A CA 1
ATOM 2921 C C . PRO A 1 375 ? 1.376 -3.547 8.486 1.00 95.69 375 PRO A C 1
ATOM 2923 O O . PRO A 1 375 ? 0.900 -4.677 8.351 1.00 95.69 375 PRO A O 1
ATOM 2926 N N . THR A 1 376 ? 2.352 -3.091 7.699 1.00 95.69 376 THR A N 1
ATOM 2927 C CA . THR A 1 376 ? 3.090 -3.958 6.771 1.00 95.69 376 THR A CA 1
ATOM 2928 C C . THR A 1 376 ? 3.758 -5.108 7.521 1.00 95.69 376 THR A C 1
ATOM 2930 O O . THR A 1 376 ? 4.515 -4.888 8.459 1.00 95.69 376 THR A O 1
ATOM 2933 N N . GLY A 1 377 ? 3.485 -6.341 7.093 1.00 95.44 377 GLY A N 1
ATOM 2934 C CA . GLY A 1 377 ? 3.978 -7.551 7.744 1.00 95.44 377 GLY A CA 1
ATOM 2935 C C . GLY A 1 377 ? 3.282 -8.810 7.231 1.00 95.44 377 GLY A C 1
ATOM 2936 O O . GLY A 1 377 ? 2.534 -8.770 6.245 1.00 95.44 377 GLY A O 1
ATOM 2937 N N . LEU A 1 378 ? 3.520 -9.929 7.915 1.00 96.12 378 LEU A N 1
ATOM 2938 C CA . LEU A 1 378 ? 2.978 -11.236 7.547 1.00 96.12 378 LEU A CA 1
ATOM 2939 C C . LEU A 1 378 ? 1.449 -11.270 7.622 1.00 96.12 378 LEU A C 1
ATOM 2941 O O . LEU A 1 378 ? 0.793 -11.750 6.704 1.00 96.12 378 LEU A O 1
ATOM 2945 N N . GLU A 1 379 ? 0.861 -10.745 8.690 1.00 96.44 379 GLU A N 1
ATOM 2946 C CA . GLU A 1 379 ? -0.578 -10.813 8.948 1.00 96.44 379 GLU A CA 1
ATOM 2947 C C . GLU A 1 379 ? -1.370 -9.999 7.922 1.00 96.44 379 GLU A C 1
ATOM 2949 O O . GLU A 1 379 ? -2.442 -10.421 7.476 1.00 96.44 379 GLU A O 1
ATOM 2954 N N . ALA A 1 380 ? -0.812 -8.866 7.483 1.00 97.94 380 ALA A N 1
ATOM 2955 C CA . ALA A 1 380 ? -1.340 -8.095 6.365 1.00 97.94 380 ALA A CA 1
ATOM 2956 C C . ALA A 1 380 ? -1.283 -8.900 5.060 1.00 97.94 380 ALA A C 1
ATOM 2958 O O . ALA A 1 380 ? -2.303 -9.025 4.381 1.00 97.94 380 ALA A O 1
ATOM 2959 N N . ALA A 1 381 ? -0.132 -9.499 4.738 1.00 98.56 381 ALA A N 1
ATOM 2960 C CA . ALA A 1 381 ? 0.029 -10.326 3.544 1.00 98.56 381 ALA A CA 1
ATOM 2961 C C . ALA A 1 381 ? -0.940 -11.522 3.529 1.00 98.56 381 ALA A C 1
ATOM 2963 O O . ALA A 1 381 ? -1.650 -11.732 2.543 1.00 98.56 381 ALA A O 1
ATOM 2964 N N . LEU A 1 382 ? -1.037 -12.262 4.638 1.00 98.69 382 LEU A N 1
ATOM 2965 C CA . LEU A 1 382 ? -1.959 -13.389 4.792 1.00 98.69 382 LEU A CA 1
ATOM 2966 C C . LEU A 1 382 ? -3.417 -12.947 4.650 1.00 98.69 382 LEU A C 1
ATOM 2968 O O . LEU A 1 382 ? -4.172 -13.605 3.939 1.00 98.69 382 LEU A O 1
ATOM 2972 N N . SER A 1 383 ? -3.811 -11.828 5.269 1.00 98.75 383 SER A N 1
ATOM 2973 C CA . SER A 1 383 ? -5.180 -11.301 5.174 1.00 98.75 383 SER A CA 1
ATOM 2974 C C . SER A 1 383 ? -5.557 -10.936 3.738 1.00 98.75 383 SER A C 1
ATOM 2976 O O . SER A 1 383 ? -6.640 -11.296 3.277 1.00 98.75 383 SER A O 1
ATOM 2978 N N . LEU A 1 384 ? -4.660 -10.259 3.016 1.00 98.88 384 LEU A N 1
ATOM 2979 C CA . LEU A 1 384 ? -4.862 -9.880 1.615 1.00 98.88 384 LEU A CA 1
ATOM 2980 C C . LEU A 1 384 ? -5.049 -11.118 0.728 1.00 98.88 384 LEU A C 1
ATOM 2982 O O . LEU A 1 384 ? -6.051 -11.227 0.019 1.00 98.88 384 LEU A O 1
ATOM 2986 N N . LEU A 1 385 ? -4.138 -12.088 0.839 1.00 98.88 385 LEU A N 1
ATOM 2987 C CA . LEU A 1 385 ? -4.164 -13.327 0.058 1.00 98.88 385 LEU A CA 1
ATOM 2988 C C . LEU A 1 385 ? -5.383 -14.199 0.397 1.00 98.88 385 LEU A C 1
ATOM 2990 O O . LEU A 1 385 ? -6.023 -14.739 -0.503 1.00 98.88 385 LEU A O 1
ATOM 2994 N N . ALA A 1 386 ? -5.751 -14.308 1.675 1.00 98.88 386 ALA A N 1
ATOM 2995 C CA . ALA A 1 386 ? -6.911 -15.073 2.128 1.00 98.88 386 ALA A CA 1
ATOM 2996 C C . ALA A 1 386 ? -8.236 -14.497 1.602 1.00 98.88 386 ALA A C 1
ATOM 2998 O O . ALA A 1 386 ? -9.085 -15.236 1.102 1.00 98.88 386 ALA A O 1
ATOM 2999 N N . LEU A 1 387 ? -8.412 -13.174 1.666 1.00 98.94 387 LEU A N 1
ATOM 3000 C CA . LEU A 1 387 ? -9.617 -12.508 1.164 1.00 98.94 387 LEU A CA 1
ATOM 3001 C C . LEU A 1 387 ? -9.721 -12.613 -0.361 1.00 98.94 387 LEU A C 1
ATOM 3003 O O . LEU A 1 387 ? -10.780 -12.977 -0.879 1.00 98.94 387 LEU A O 1
ATOM 3007 N N . ALA A 1 388 ? -8.609 -12.395 -1.070 1.00 98.88 388 ALA A N 1
ATOM 3008 C CA . ALA A 1 388 ? -8.532 -12.588 -2.515 1.00 98.88 388 ALA A CA 1
ATOM 3009 C C . ALA A 1 388 ? -8.867 -14.035 -2.924 1.00 98.88 388 ALA A C 1
ATOM 3011 O O . ALA A 1 388 ? -9.574 -14.255 -3.913 1.00 98.88 388 ALA A O 1
ATOM 3012 N N . ARG A 1 389 ? -8.421 -15.032 -2.146 1.00 98.81 389 ARG A N 1
ATOM 3013 C CA . ARG A 1 389 ? -8.682 -16.459 -2.398 1.00 98.81 389 ARG A CA 1
ATOM 3014 C C . ARG A 1 389 ? -10.173 -16.779 -2.445 1.00 98.81 389 ARG A C 1
ATOM 3016 O O . ARG A 1 389 ? -10.615 -17.466 -3.360 1.00 98.81 389 ARG A O 1
ATOM 3023 N N . ILE A 1 390 ? -10.965 -16.220 -1.535 1.00 98.81 390 ILE A N 1
ATOM 3024 C CA . ILE A 1 390 ? -12.420 -16.458 -1.474 1.00 98.81 390 ILE A CA 1
ATOM 3025 C C . ILE A 1 390 ? -13.237 -15.454 -2.302 1.00 98.81 390 ILE A C 1
ATOM 3027 O O . ILE A 1 390 ? -14.470 -15.461 -2.260 1.00 98.81 390 ILE A O 1
ATOM 3031 N N . GLY A 1 391 ? -12.566 -14.578 -3.056 1.00 98.69 391 GLY A N 1
ATOM 3032 C CA . GLY A 1 391 ? -13.195 -13.532 -3.859 1.00 98.69 391 GLY A CA 1
ATOM 3033 C C . GLY A 1 391 ? -13.876 -12.445 -3.021 1.00 98.69 391 GLY A C 1
ATOM 3034 O O . GLY A 1 391 ? -14.809 -11.800 -3.506 1.00 98.69 391 GLY A O 1
ATOM 3035 N N . ALA A 1 392 ? -13.477 -12.267 -1.762 1.00 98.81 392 ALA A N 1
ATOM 3036 C CA . ALA A 1 392 ? -13.845 -11.097 -0.974 1.00 98.81 392 ALA A CA 1
ATOM 3037 C C . ALA A 1 392 ? -13.020 -9.885 -1.433 1.00 98.81 392 ALA A C 1
ATOM 3039 O O . ALA A 1 392 ? -11.936 -10.028 -1.993 1.00 98.81 392 ALA A O 1
ATOM 3040 N N . VAL A 1 393 ? -13.542 -8.686 -1.191 1.00 98.88 393 VAL A N 1
ATOM 3041 C CA . VAL A 1 393 ? -12.921 -7.429 -1.610 1.00 98.88 393 VAL A CA 1
ATOM 3042 C C . VAL A 1 393 ? -12.199 -6.819 -0.416 1.00 98.88 393 VAL A C 1
ATOM 3044 O O . VAL A 1 393 ? -12.840 -6.320 0.511 1.00 98.88 393 VAL A O 1
ATOM 3047 N N . HIS A 1 394 ? -10.870 -6.842 -0.403 1.00 98.75 394 HIS A N 1
ATOM 3048 C CA . HIS A 1 394 ? -10.136 -6.226 0.702 1.00 98.75 394 HIS A CA 1
ATOM 3049 C C . HIS A 1 394 ? -10.084 -4.700 0.543 1.00 98.75 394 HIS A C 1
ATOM 3051 O O . HIS A 1 394 ? -9.720 -4.166 -0.505 1.00 98.75 394 HIS A O 1
ATOM 3057 N N . VAL A 1 395 ? -10.465 -3.977 1.595 1.00 98.50 395 VAL A N 1
ATOM 3058 C CA . VAL A 1 395 ? -10.407 -2.514 1.657 1.00 98.50 395 VAL A CA 1
ATOM 3059 C C . VAL A 1 395 ? -9.113 -2.143 2.365 1.00 98.50 395 VAL A C 1
ATOM 3061 O O . VAL A 1 395 ? -8.995 -2.305 3.580 1.00 98.50 395 VAL A O 1
ATOM 3064 N N . ALA A 1 396 ? -8.139 -1.680 1.588 1.00 96.88 396 ALA A N 1
ATOM 3065 C CA . ALA A 1 396 ? -6.813 -1.332 2.072 1.00 96.88 396 ALA A CA 1
ATOM 3066 C C . ALA A 1 396 ? -6.839 0.040 2.761 1.00 96.88 396 ALA A C 1
ATOM 3068 O O . ALA A 1 396 ? -7.168 1.049 2.126 1.00 96.88 396 ALA A O 1
ATOM 3069 N N . LEU A 1 397 ? -6.524 0.080 4.059 1.00 96.69 397 LEU A N 1
ATOM 3070 C CA . LEU A 1 397 ? -6.532 1.301 4.864 1.00 96.69 397 LEU A CA 1
ATOM 3071 C C . LEU A 1 397 ? -5.133 1.536 5.459 1.00 96.69 397 LEU A C 1
ATOM 3073 O O . LEU A 1 397 ? -4.730 0.785 6.345 1.00 96.69 397 LEU A O 1
ATOM 3077 N N . PRO A 1 398 ? -4.400 2.571 5.008 1.00 93.31 398 PRO A N 1
ATOM 3078 C CA . PRO A 1 398 ? -3.076 2.887 5.535 1.00 93.31 398 PRO A CA 1
ATOM 3079 C C . PRO A 1 398 ? -3.085 3.154 7.034 1.00 93.31 398 PRO A C 1
ATOM 3081 O O . PRO A 1 398 ? -3.910 3.936 7.511 1.00 93.31 398 PRO A O 1
ATOM 3084 N N . VAL A 1 399 ? -2.123 2.587 7.761 1.00 89.19 399 VAL A N 1
ATOM 3085 C CA . VAL A 1 399 ? -1.886 2.955 9.161 1.00 89.19 399 VAL A CA 1
ATOM 3086 C C . VAL A 1 399 ? -1.524 4.440 9.275 1.00 89.19 399 VAL A C 1
ATOM 3088 O O . VAL A 1 399 ? -0.846 5.009 8.420 1.00 89.19 399 VAL A O 1
ATOM 3091 N N . GLY A 1 400 ? -2.014 5.092 10.330 1.00 86.38 400 GLY A N 1
ATOM 3092 C CA . GLY A 1 400 ? -1.829 6.532 10.554 1.00 86.38 400 GLY A CA 1
ATOM 3093 C C . GLY A 1 400 ? -3.036 7.398 10.181 1.00 86.38 400 GLY A C 1
ATOM 3094 O O . GLY A 1 400 ? -2.992 8.614 10.373 1.00 86.38 400 GLY A O 1
ATOM 3095 N N . LEU A 1 401 ? -4.133 6.798 9.708 1.00 89.81 401 LEU A N 1
ATOM 3096 C CA . LEU A 1 401 ? -5.418 7.489 9.610 1.00 89.81 401 LEU A CA 1
ATOM 3097 C C . LEU A 1 401 ? -5.939 7.857 11.008 1.00 89.81 401 LEU A C 1
ATOM 3099 O O . LEU A 1 401 ? -5.908 7.050 11.934 1.00 89.81 401 LEU A O 1
ATOM 3103 N N . GLY A 1 402 ? -6.464 9.076 11.148 1.00 92.19 402 GLY A N 1
ATOM 3104 C CA . GLY A 1 402 ? -7.220 9.470 12.339 1.00 92.19 402 GLY A CA 1
ATOM 3105 C C . GLY A 1 402 ? -8.597 8.785 12.408 1.00 92.19 402 GLY A C 1
ATOM 3106 O O . GLY A 1 402 ? -9.078 8.284 11.384 1.00 92.19 402 GLY A O 1
ATOM 3107 N N . PRO A 1 403 ? -9.268 8.795 13.577 1.00 94.62 403 PRO A N 1
ATOM 3108 C CA . PRO A 1 403 ? -10.541 8.098 13.785 1.00 94.62 403 PRO A CA 1
ATOM 3109 C C . PRO A 1 403 ? -11.631 8.481 12.779 1.00 94.62 403 PRO A C 1
ATOM 3111 O O . PRO A 1 403 ? -12.328 7.618 12.248 1.00 94.62 403 PRO A O 1
ATOM 3114 N N . GLU A 1 404 ? -11.766 9.770 12.469 1.00 93.06 404 GLU A N 1
ATOM 3115 C CA . GLU A 1 404 ? -12.784 10.278 11.548 1.00 93.06 404 GLU A CA 1
ATOM 3116 C C . GLU A 1 404 ? -12.526 9.806 10.113 1.00 93.06 404 GLU A C 1
ATOM 3118 O O . GLU A 1 404 ? -13.446 9.359 9.426 1.00 93.06 404 GLU A O 1
ATOM 3123 N N . ALA A 1 405 ? -11.264 9.852 9.677 1.00 92.88 405 ALA A N 1
ATOM 3124 C CA . ALA A 1 405 ? -10.857 9.435 8.338 1.00 92.88 405 ALA A CA 1
ATOM 3125 C C . ALA A 1 405 ? -10.980 7.915 8.144 1.00 92.88 405 ALA A C 1
ATOM 3127 O O . ALA A 1 405 ? -11.332 7.459 7.050 1.00 92.88 405 ALA A O 1
ATOM 3128 N N . LEU A 1 406 ? -10.703 7.142 9.199 1.00 95.81 406 LEU A N 1
ATOM 3129 C CA . LEU A 1 406 ? -10.935 5.702 9.241 1.00 95.81 406 LEU A CA 1
ATOM 3130 C C . LEU A 1 406 ? -12.438 5.404 9.153 1.00 95.81 406 LEU A C 1
ATOM 3132 O O . LEU A 1 406 ? -12.866 4.672 8.262 1.00 95.81 406 LEU A O 1
ATOM 3136 N N . ARG A 1 407 ? -13.251 6.037 10.009 1.00 95.69 407 ARG A N 1
ATOM 3137 C CA . ARG A 1 407 ? -14.711 5.871 10.030 1.00 95.69 407 ARG A CA 1
ATOM 3138 C C . ARG A 1 407 ? -15.348 6.145 8.673 1.00 95.69 407 ARG A C 1
ATOM 3140 O O . ARG A 1 407 ? -16.178 5.360 8.220 1.00 95.69 407 ARG A O 1
ATOM 3147 N N . GLU A 1 408 ? -14.974 7.246 8.026 1.00 93.94 408 GLU A N 1
ATOM 3148 C CA . GLU A 1 408 ? -15.518 7.623 6.719 1.00 93.94 408 GLU A CA 1
ATOM 3149 C C . GLU A 1 408 ? -15.313 6.510 5.683 1.00 93.94 408 GLU A C 1
ATOM 3151 O O . GLU A 1 408 ? -16.252 6.138 4.980 1.00 93.94 408 GLU A O 1
ATOM 3156 N N . ARG A 1 409 ? -14.117 5.911 5.645 1.00 95.19 409 ARG A N 1
ATOM 3157 C CA . ARG A 1 409 ? -13.779 4.826 4.711 1.00 95.19 409 ARG A CA 1
ATOM 3158 C C . ARG A 1 409 ? -14.488 3.518 5.053 1.00 95.19 409 ARG A C 1
ATOM 3160 O O . ARG A 1 409 ? -14.915 2.807 4.142 1.00 95.19 409 ARG A O 1
ATOM 3167 N N . LEU A 1 410 ? -14.659 3.202 6.339 1.00 96.38 410 LEU A N 1
ATOM 3168 C CA . LEU A 1 410 ? -15.436 2.033 6.777 1.00 96.38 410 LEU A CA 1
ATOM 3169 C C . LEU A 1 410 ? -16.899 2.137 6.323 1.00 96.38 410 LEU A C 1
ATOM 3171 O O . LEU A 1 410 ? -17.449 1.182 5.777 1.00 96.38 410 LEU A O 1
ATOM 3175 N N . LEU A 1 411 ? -17.503 3.319 6.475 1.00 94.94 411 LEU A N 1
ATOM 3176 C CA . LEU A 1 411 ? -18.873 3.585 6.032 1.00 94.94 411 LEU A CA 1
ATOM 3177 C C . LEU A 1 411 ? -19.002 3.572 4.506 1.00 94.94 411 LEU A C 1
ATOM 3179 O O . LEU A 1 411 ? -19.912 2.940 3.974 1.00 94.94 411 LEU A O 1
ATOM 3183 N N . GLN A 1 412 ? -18.087 4.241 3.800 1.00 94.12 412 GLN A N 1
ATOM 3184 C CA . GLN A 1 412 ? -18.094 4.319 2.338 1.00 94.12 412 GLN A CA 1
ATOM 3185 C C . GLN A 1 412 ? -17.926 2.944 1.688 1.00 94.12 412 GLN A C 1
ATOM 3187 O O . GLN A 1 412 ? -18.586 2.645 0.696 1.00 94.12 412 GLN A O 1
ATOM 3192 N N . SER A 1 413 ? -17.057 2.105 2.251 1.00 94.94 413 SER A N 1
ATOM 3193 C CA . SER A 1 413 ? -16.804 0.760 1.734 1.00 94.94 413 SER A CA 1
ATOM 3194 C C . SER A 1 413 ? -17.856 -0.269 2.137 1.00 94.94 413 SER A C 1
ATOM 3196 O O . SER A 1 413 ? -17.856 -1.364 1.578 1.00 94.94 413 SER A O 1
ATOM 3198 N N . GLN A 1 414 ? -18.747 0.047 3.085 1.00 95.62 414 GLN A N 1
ATOM 3199 C CA . GLN A 1 414 ? -19.739 -0.898 3.612 1.00 95.62 414 GLN A CA 1
ATOM 3200 C C . GLN A 1 414 ? -19.088 -2.241 3.985 1.00 95.62 414 GLN A C 1
ATOM 3202 O O . GLN A 1 414 ? -19.525 -3.320 3.550 1.00 95.62 414 GLN A O 1
ATOM 3207 N N . ALA A 1 415 ? -17.972 -2.150 4.713 1.00 96.88 415 ALA A N 1
ATOM 3208 C CA . ALA A 1 415 ? -17.227 -3.312 5.163 1.00 96.88 415 ALA A CA 1
ATOM 3209 C C . ALA A 1 415 ? -18.101 -4.177 6.083 1.00 96.88 415 ALA A C 1
ATOM 3211 O O . ALA A 1 415 ? -18.856 -3.665 6.905 1.00 96.88 415 ALA A O 1
ATOM 3212 N N . ARG A 1 416 ? -18.005 -5.498 5.924 1.00 98.19 416 ARG A N 1
ATOM 3213 C CA . ARG A 1 416 ? -18.674 -6.508 6.760 1.00 98.19 416 ARG A CA 1
ATOM 3214 C C . ARG A 1 416 ? -17.869 -6.875 8.000 1.00 98.19 416 ARG A C 1
ATOM 3216 O O . ARG A 1 416 ? -18.438 -7.358 8.969 1.00 98.19 416 ARG A O 1
ATOM 3223 N N . LEU A 1 417 ? -16.558 -6.681 7.932 1.00 98.75 417 LEU A N 1
ATOM 3224 C CA . LEU A 1 417 ? -15.594 -7.000 8.975 1.00 98.75 417 LEU A CA 1
ATOM 3225 C C . LEU A 1 417 ? -14.433 -6.010 8.878 1.00 98.75 417 LEU A C 1
ATOM 3227 O O . LEU A 1 417 ? -14.033 -5.636 7.771 1.00 98.75 417 LEU A O 1
ATOM 3231 N N . LEU A 1 418 ? -13.892 -5.613 10.026 1.00 98.69 418 LEU A N 1
ATOM 3232 C CA . LEU A 1 418 ? -12.602 -4.940 10.133 1.00 98.69 418 LEU A CA 1
ATOM 3233 C C . LEU A 1 418 ? -11.581 -5.908 10.737 1.00 98.69 418 LEU A C 1
ATOM 3235 O O . LEU A 1 418 ? -11.802 -6.430 11.823 1.00 98.69 418 LEU A O 1
ATOM 3239 N N . VAL A 1 419 ? -10.454 -6.123 10.071 1.00 98.56 419 VAL A N 1
ATOM 3240 C CA . VAL A 1 419 ? -9.275 -6.765 10.662 1.00 98.56 419 VAL A CA 1
ATOM 3241 C C . VAL A 1 419 ? -8.308 -5.658 11.061 1.00 98.56 419 VAL A C 1
ATOM 3243 O O . VAL A 1 419 ? -7.908 -4.861 10.209 1.00 98.56 419 VAL A O 1
ATOM 3246 N N . ALA A 1 420 ? -7.966 -5.567 12.344 1.00 98.00 420 ALA A N 1
ATOM 3247 C CA . ALA A 1 420 ? -7.172 -4.462 12.873 1.00 98.00 420 ALA A CA 1
ATOM 3248 C C . ALA A 1 420 ? -6.090 -4.939 13.839 1.00 98.00 420 ALA A C 1
ATOM 3250 O O . ALA A 1 420 ? -6.342 -5.799 14.681 1.00 98.00 420 ALA A O 1
ATOM 3251 N N . ALA A 1 421 ? -4.908 -4.331 13.749 1.00 96.12 421 ALA A N 1
ATOM 3252 C CA . ALA A 1 421 ? -3.872 -4.482 14.763 1.00 96.12 421 ALA A CA 1
ATOM 3253 C C . ALA A 1 421 ? -4.143 -3.534 15.936 1.00 96.12 421 ALA A C 1
ATOM 3255 O O . ALA A 1 421 ? -4.690 -2.442 15.754 1.00 96.12 421 ALA A O 1
ATOM 3256 N N . ASP A 1 422 ? -3.752 -3.927 17.143 1.00 94.62 422 ASP A N 1
ATOM 3257 C CA . ASP A 1 422 ? -3.829 -3.071 18.329 1.00 94.62 422 ASP A CA 1
ATOM 3258 C C . ASP A 1 422 ? -2.700 -2.026 18.403 1.00 94.62 422 ASP A C 1
ATOM 3260 O O . ASP A 1 422 ? -2.873 -1.002 19.073 1.00 94.62 422 ASP A O 1
ATOM 3264 N N . GLY A 1 423 ? -1.614 -2.212 17.646 1.00 94.00 423 GLY A N 1
ATOM 3265 C CA . GLY A 1 423 ? -0.519 -1.256 17.474 1.00 94.00 423 GLY A CA 1
ATOM 3266 C C . GLY A 1 423 ? 0.340 -1.513 16.229 1.00 94.00 423 GLY A C 1
ATOM 3267 O O . GLY A 1 423 ? 0.175 -2.520 15.543 1.00 94.00 423 GLY A O 1
ATOM 3268 N N . TYR A 1 424 ? 1.254 -0.586 15.942 1.00 93.81 424 TYR A N 1
ATOM 3269 C CA . TYR A 1 424 ? 2.294 -0.717 14.912 1.00 93.81 424 TYR A CA 1
ATOM 3270 C C . TYR A 1 424 ? 3.590 -0.046 15.360 1.00 93.81 424 TYR A C 1
ATOM 3272 O O . TYR A 1 424 ? 3.560 0.849 16.207 1.00 93.81 424 TYR A O 1
ATOM 3280 N N . PHE A 1 425 ? 4.718 -0.429 14.775 1.00 91.44 425 PHE A N 1
ATOM 3281 C CA . PHE A 1 425 ? 5.999 0.188 15.099 1.00 91.44 425 PHE A CA 1
ATOM 3282 C C . PHE A 1 425 ? 6.316 1.410 14.244 1.00 91.44 425 PHE A C 1
ATOM 3284 O O . PHE A 1 425 ? 6.089 1.450 13.035 1.00 91.44 425 PHE A O 1
ATOM 3291 N N . ARG A 1 426 ? 6.890 2.423 14.894 1.00 90.56 426 ARG A N 1
ATOM 3292 C CA . ARG A 1 426 ? 7.446 3.600 14.235 1.00 90.56 426 ARG A CA 1
ATOM 3293 C C . ARG A 1 426 ? 8.692 4.080 14.966 1.00 90.56 426 ARG A C 1
ATOM 3295 O O . ARG A 1 426 ? 8.606 4.607 16.072 1.00 90.56 426 ARG A O 1
ATOM 3302 N N . ARG A 1 427 ? 9.840 3.968 14.304 1.00 89.88 427 ARG A N 1
ATOM 3303 C CA . ARG A 1 427 ? 11.179 4.275 14.818 1.00 89.88 427 ARG A CA 1
ATOM 3304 C C . ARG A 1 427 ? 11.451 3.573 16.151 1.00 89.88 427 ARG A C 1
ATOM 3306 O O . ARG A 1 427 ? 11.831 4.225 17.124 1.00 89.88 427 ARG A O 1
ATOM 3313 N N . GLY A 1 428 ? 11.200 2.267 16.190 1.00 88.50 428 GLY A N 1
ATOM 3314 C CA . GLY A 1 428 ? 11.379 1.418 17.370 1.00 88.50 428 GLY A CA 1
ATOM 3315 C C . GLY A 1 428 ? 10.373 1.655 18.502 1.00 88.50 428 GLY A C 1
ATOM 3316 O O . GLY A 1 428 ? 10.543 1.113 19.589 1.00 88.50 428 GLY A O 1
ATOM 3317 N N . GLN A 1 429 ? 9.336 2.476 18.295 1.00 90.19 429 GLN A N 1
ATOM 3318 C CA . GLN A 1 429 ? 8.272 2.691 19.279 1.00 90.19 429 GLN A CA 1
ATOM 3319 C C . GLN A 1 429 ? 6.969 2.036 18.831 1.00 90.19 429 GLN A C 1
ATOM 3321 O O . GLN A 1 429 ? 6.509 2.284 17.717 1.00 90.19 429 GLN A O 1
ATOM 3326 N N . LEU A 1 430 ? 6.342 1.269 19.726 1.00 90.88 430 LEU A N 1
ATOM 3327 C CA . LEU A 1 430 ? 4.998 0.738 19.518 1.00 90.88 430 LEU A CA 1
ATOM 3328 C C . LEU A 1 430 ? 3.962 1.860 19.684 1.00 90.88 430 LEU A C 1
ATOM 3330 O O . LEU A 1 430 ? 3.753 2.393 20.775 1.00 90.88 430 LEU A O 1
ATOM 3334 N N . VAL A 1 431 ? 3.300 2.215 18.589 1.00 93.38 431 VAL A N 1
ATOM 3335 C CA . VAL A 1 431 ? 2.232 3.213 18.534 1.00 93.38 431 VAL A CA 1
ATOM 3336 C C . VAL A 1 431 ? 0.876 2.501 18.610 1.00 93.38 431 VAL A C 1
ATOM 3338 O O . VAL A 1 431 ? 0.579 1.672 17.747 1.00 93.38 431 VAL A O 1
ATOM 3341 N N . PRO A 1 432 ? 0.018 2.820 19.597 1.00 94.62 432 PRO A N 1
ATOM 3342 C CA . PRO A 1 432 ? -1.270 2.153 19.754 1.00 94.62 432 PRO A CA 1
ATOM 3343 C C . PRO A 1 432 ? -2.264 2.571 18.662 1.00 94.62 432 PRO A C 1
ATOM 3345 O O . PRO A 1 432 ? -2.465 3.758 18.397 1.00 94.62 432 PRO A O 1
ATOM 3348 N N . LEU A 1 433 ? -2.946 1.587 18.076 1.00 95.75 433 LEU A N 1
ATOM 3349 C CA . LEU A 1 433 ? -4.030 1.761 17.105 1.00 95.75 433 LEU A CA 1
ATOM 3350 C C . LEU A 1 433 ? -5.408 1.506 17.713 1.00 95.75 433 LEU A C 1
ATOM 3352 O O . LEU A 1 433 ? -6.391 2.068 17.223 1.00 95.75 433 LEU A O 1
ATOM 3356 N N . ARG A 1 434 ? -5.501 0.721 18.798 1.00 95.88 434 ARG A N 1
ATOM 3357 C CA . ARG A 1 434 ? -6.792 0.375 19.414 1.00 95.88 434 ARG A CA 1
ATOM 3358 C C . ARG A 1 434 ? -7.680 1.593 19.727 1.00 95.88 434 ARG A C 1
ATOM 3360 O O . ARG A 1 434 ? -8.823 1.583 19.274 1.00 95.88 434 ARG A O 1
ATOM 3367 N N . PRO A 1 435 ? -7.184 2.681 20.355 1.00 96.56 435 PRO A N 1
ATOM 3368 C CA . PRO A 1 435 ? -8.009 3.865 20.619 1.00 96.56 435 PRO A CA 1
ATOM 3369 C C . PRO A 1 435 ? -8.550 4.539 19.350 1.00 96.56 435 PRO A C 1
ATOM 3371 O O . PRO A 1 435 ? -9.660 5.067 19.348 1.00 96.56 435 PRO A O 1
ATOM 3374 N N . VAL A 1 436 ? -7.777 4.518 18.258 1.00 96.44 436 VAL A N 1
ATOM 3375 C CA . VAL A 1 436 ? -8.184 5.101 16.971 1.00 96.44 436 VAL A CA 1
ATOM 3376 C C . VAL A 1 436 ? -9.323 4.295 16.355 1.00 96.44 436 VAL A C 1
ATOM 3378 O O . VAL A 1 436 ? -10.317 4.866 15.905 1.00 96.44 436 VAL A O 1
ATOM 3381 N N . VAL A 1 437 ? -9.188 2.970 16.366 1.00 97.56 437 VAL A N 1
ATOM 3382 C CA . VAL A 1 437 ? -10.186 2.034 15.841 1.00 97.56 437 VAL A CA 1
ATOM 3383 C C . VAL A 1 437 ? -11.470 2.086 16.671 1.00 97.56 437 VAL A C 1
ATOM 3385 O O . VAL A 1 437 ? -12.547 2.239 16.104 1.00 97.56 437 VAL A O 1
ATOM 3388 N N . GLU A 1 438 ? -11.382 2.045 18.001 1.00 97.19 438 GLU A N 1
ATOM 3389 C CA . GLU A 1 438 ? -12.551 2.138 18.890 1.00 97.19 438 GLU A CA 1
ATOM 3390 C C . GLU A 1 438 ? -13.312 3.458 18.704 1.00 97.19 438 GLU A C 1
ATOM 3392 O O . GLU A 1 438 ? -14.540 3.462 18.593 1.00 97.19 438 GLU A O 1
ATOM 3397 N N . ALA A 1 439 ? -12.596 4.581 18.591 1.00 97.56 439 ALA A N 1
ATOM 3398 C CA . ALA A 1 439 ? -13.208 5.874 18.303 1.00 97.56 439 ALA A CA 1
ATOM 3399 C C . ALA A 1 439 ? -13.884 5.895 16.920 1.00 97.56 439 ALA A C 1
ATOM 3401 O O . ALA A 1 439 ? -15.014 6.375 16.794 1.00 97.56 439 ALA A O 1
ATOM 3402 N N . ALA A 1 440 ? -13.242 5.328 15.893 1.00 97.19 440 ALA A N 1
ATOM 3403 C CA . ALA A 1 440 ? -13.813 5.228 14.550 1.00 97.19 440 ALA A CA 1
ATOM 3404 C C . ALA A 1 440 ? -15.088 4.369 14.519 1.00 97.19 440 ALA A C 1
ATOM 3406 O O . ALA A 1 440 ? -16.025 4.684 13.781 1.00 97.19 440 ALA A O 1
ATOM 3407 N N . LEU A 1 441 ? -15.144 3.319 15.341 1.00 97.50 441 LEU A N 1
ATOM 3408 C CA . LEU A 1 441 ? -16.256 2.374 15.436 1.00 97.50 441 LEU A CA 1
ATOM 3409 C C . LEU A 1 441 ? -17.386 2.821 16.362 1.00 97.50 441 LEU A C 1
ATOM 3411 O O . LEU A 1 441 ? -18.425 2.172 16.390 1.00 97.50 441 LEU A O 1
ATOM 3415 N N . SER A 1 442 ? -17.237 3.924 17.099 1.00 96.94 442 SER A N 1
ATOM 3416 C CA . SER A 1 442 ? -18.256 4.376 18.053 1.00 96.94 442 SER A CA 1
ATOM 3417 C C . SER A 1 442 ? -19.649 4.479 17.404 1.00 96.94 442 SER A C 1
ATOM 3419 O O . SER A 1 442 ? -19.858 5.220 16.438 1.00 96.94 442 SER A O 1
ATOM 3421 N N . GLY A 1 443 ? -20.608 3.689 17.894 1.00 94.50 443 GLY A N 1
ATOM 3422 C CA . GLY A 1 443 ? -21.965 3.620 17.339 1.00 94.50 443 GLY A CA 1
ATOM 3423 C C . GLY A 1 443 ? -22.091 2.919 15.976 1.00 94.50 443 GLY A C 1
ATOM 3424 O O . GLY A 1 443 ? -23.097 3.122 15.302 1.00 94.50 443 GLY A O 1
ATOM 3425 N N . LEU A 1 444 ? -21.092 2.142 15.546 1.00 95.50 444 LEU A N 1
ATOM 3426 C CA . LEU A 1 444 ? -21.169 1.228 14.401 1.00 95.50 444 LEU A CA 1
ATOM 3427 C C . LEU A 1 444 ? -21.238 -0.216 14.892 1.00 95.50 444 LEU A C 1
ATOM 3429 O O . LEU A 1 444 ? -20.463 -0.616 15.754 1.00 95.50 444 LEU A O 1
ATOM 3433 N N . ASP A 1 445 ? -22.121 -1.002 14.284 1.00 95.00 445 ASP A N 1
ATOM 3434 C CA . ASP A 1 445 ? -22.206 -2.450 14.497 1.00 95.00 445 ASP A CA 1
ATOM 3435 C C . ASP A 1 445 ? -21.335 -3.188 13.463 1.00 95.00 445 ASP A C 1
ATOM 3437 O O . ASP A 1 445 ? -21.825 -3.898 12.587 1.00 95.00 445 ASP A O 1
ATOM 3441 N N . LEU A 1 446 ? -20.028 -2.905 13.482 1.00 97.88 446 LEU A N 1
ATOM 3442 C CA . LEU A 1 446 ? -19.041 -3.539 12.604 1.00 97.88 446 LEU A CA 1
ATOM 3443 C C . LEU A 1 446 ? -18.149 -4.460 13.447 1.00 97.88 446 LEU A C 1
ATOM 3445 O O . LEU A 1 446 ? -17.399 -3.946 14.283 1.00 97.88 446 LEU A O 1
ATOM 3449 N N . PRO A 1 447 ? -18.190 -5.792 13.247 1.00 97.81 447 PRO A N 1
ATOM 3450 C CA . PRO A 1 447 ? -17.313 -6.699 13.975 1.00 97.81 447 PRO A CA 1
ATOM 3451 C C . PRO A 1 447 ? -15.841 -6.421 13.663 1.00 97.81 447 PRO A C 1
ATOM 3453 O O . PRO A 1 447 ? -15.476 -6.064 12.536 1.00 97.81 447 PRO A O 1
ATOM 3456 N N . VAL A 1 448 ? -14.996 -6.629 14.675 1.00 97.94 448 VAL A N 1
ATOM 3457 C CA . VAL A 1 448 ? -13.545 -6.463 14.576 1.00 97.94 448 VAL A CA 1
ATOM 3458 C C . VAL A 1 448 ? -12.855 -7.780 14.882 1.00 97.94 448 VAL A C 1
ATOM 3460 O O . VAL A 1 448 ? -13.067 -8.369 15.941 1.00 97.94 448 VAL A O 1
ATOM 3463 N N . LEU A 1 449 ? -11.993 -8.211 13.969 1.00 96.88 449 LEU A N 1
ATOM 3464 C CA . LEU A 1 449 ? -11.013 -9.253 14.211 1.00 96.88 449 LEU A CA 1
ATOM 3465 C C . LEU A 1 449 ? -9.702 -8.589 14.638 1.00 96.88 449 LEU A C 1
ATOM 3467 O O . LEU A 1 449 ? -9.002 -8.000 13.812 1.00 96.88 449 LEU A O 1
ATOM 3471 N N . TRP A 1 450 ? -9.394 -8.658 15.930 1.00 95.50 450 TRP A N 1
ATOM 3472 C CA . TRP A 1 450 ? -8.170 -8.074 16.470 1.00 95.50 450 TRP A CA 1
ATOM 3473 C C . TRP A 1 450 ? -6.950 -8.959 16.214 1.00 95.50 450 TRP A C 1
ATOM 3475 O O . TRP A 1 450 ? -7.009 -10.185 16.352 1.00 95.50 450 TRP A O 1
ATOM 3485 N N . HIS A 1 451 ? -5.849 -8.291 15.875 1.00 92.81 451 HIS A N 1
ATOM 3486 C CA . HIS A 1 451 ? -4.486 -8.796 15.944 1.00 92.81 451 HIS A CA 1
ATOM 3487 C C . HIS A 1 451 ? -3.758 -8.107 17.101 1.00 92.81 451 HIS A C 1
ATOM 3489 O O . HIS A 1 451 ? -3.557 -6.891 17.067 1.00 92.81 451 HIS A O 1
ATOM 3495 N N . THR A 1 452 ? -3.390 -8.881 18.118 1.00 91.00 452 THR A N 1
ATOM 3496 C CA . THR A 1 452 ? -2.636 -8.405 19.282 1.00 91.00 452 THR A CA 1
ATOM 3497 C C . THR A 1 452 ? -1.138 -8.526 18.989 1.00 91.00 452 THR A C 1
ATOM 3499 O O . THR A 1 452 ? -0.635 -9.642 18.813 1.00 91.00 452 THR A O 1
ATOM 3502 N N . ARG A 1 453 ? -0.406 -7.405 18.920 1.00 87.81 453 ARG A N 1
ATOM 3503 C CA . ARG A 1 453 ? 1.043 -7.412 18.629 1.00 87.81 453 ARG A CA 1
ATOM 3504 C C . ARG A 1 453 ? 1.826 -8.190 19.696 1.00 87.81 453 ARG A C 1
ATOM 3506 O O . ARG A 1 453 ? 1.464 -8.202 20.869 1.00 87.81 453 ARG A O 1
ATOM 3513 N N . GLY A 1 454 ? 2.914 -8.834 19.270 1.00 82.31 454 GLY A N 1
ATOM 3514 C CA . GLY A 1 454 ? 3.780 -9.636 20.144 1.00 82.31 454 GLY A CA 1
ATOM 3515 C C . GLY A 1 454 ? 3.200 -10.997 20.550 1.00 82.31 454 GLY A C 1
ATOM 3516 O O . GLY A 1 454 ? 3.711 -11.621 21.477 1.00 82.31 454 GLY A O 1
ATOM 3517 N N . THR A 1 455 ? 2.138 -11.460 19.883 1.00 86.12 455 THR A N 1
ATOM 3518 C CA . THR A 1 455 ? 1.504 -12.759 20.149 1.00 86.12 455 THR A CA 1
ATOM 3519 C C . THR A 1 455 ? 1.408 -13.606 18.883 1.00 86.12 455 THR A C 1
ATOM 3521 O O . THR A 1 455 ? 1.420 -13.088 17.768 1.00 86.12 455 THR A O 1
ATOM 3524 N N . THR A 1 456 ? 1.257 -14.917 19.060 1.00 86.50 456 THR A N 1
ATOM 3525 C CA . THR A 1 456 ? 1.009 -15.891 17.987 1.00 86.50 456 THR A CA 1
ATOM 3526 C C . THR A 1 456 ? -0.476 -16.067 17.662 1.00 86.50 456 THR A C 1
ATOM 3528 O O . THR A 1 456 ? -0.807 -16.829 16.757 1.00 86.50 456 THR A O 1
ATOM 3531 N N . GLU A 1 457 ? -1.376 -15.335 18.334 1.00 88.56 457 GLU A N 1
ATOM 3532 C CA . GLU A 1 457 ? -2.836 -15.517 18.270 1.00 88.56 457 GLU A CA 1
ATOM 3533 C C . GLU A 1 457 ? -3.372 -15.486 16.828 1.00 88.56 457 GLU A C 1
ATOM 3535 O O . GLU A 1 457 ? -4.240 -16.276 16.450 1.00 88.56 457 GLU A O 1
ATOM 3540 N N . PHE A 1 458 ? -2.842 -14.590 15.989 1.00 90.81 458 PHE A N 1
ATOM 3541 C CA . PHE A 1 458 ? -3.259 -14.482 14.591 1.00 90.81 458 PHE A CA 1
ATOM 3542 C C . PHE A 1 458 ? -2.899 -15.734 13.777 1.00 90.81 458 PHE A C 1
ATOM 3544 O O . PHE A 1 458 ? -3.720 -16.226 12.999 1.00 90.81 458 PHE A O 1
ATOM 3551 N N . LEU A 1 459 ? -1.688 -16.266 13.970 1.00 89.62 459 LEU A N 1
ATOM 3552 C CA . LEU A 1 459 ? -1.205 -17.463 13.279 1.00 89.62 459 LEU A CA 1
ATOM 3553 C C . LEU A 1 459 ? -1.852 -18.738 13.820 1.00 89.62 459 LEU A C 1
ATOM 3555 O O . LEU A 1 459 ? -2.162 -19.638 13.041 1.00 89.62 459 LEU A O 1
ATOM 3559 N N . GLU A 1 460 ? -2.110 -18.809 15.123 1.00 90.81 460 GLU A N 1
ATOM 3560 C CA . GLU A 1 460 ? -2.865 -19.898 15.751 1.00 90.81 460 GLU A CA 1
ATOM 3561 C C . GLU A 1 460 ? -4.282 -19.957 15.182 1.00 90.81 460 GLU A C 1
ATOM 3563 O O . GLU A 1 460 ? -4.695 -20.990 14.653 1.00 90.81 460 GLU A O 1
ATOM 3568 N N . ARG A 1 461 ? -4.979 -18.814 15.151 1.00 90.88 461 ARG A N 1
ATOM 3569 C CA . ARG A 1 461 ? -6.308 -18.698 14.540 1.00 90.88 461 ARG A CA 1
ATOM 3570 C C . ARG A 1 461 ? -6.297 -19.114 13.074 1.00 90.88 461 ARG A C 1
ATOM 3572 O O . ARG A 1 461 ? -7.198 -19.829 12.639 1.00 90.88 461 ARG A O 1
ATOM 3579 N N . ALA A 1 462 ? -5.300 -18.670 12.305 1.00 90.75 462 ALA A N 1
ATOM 3580 C CA . ALA A 1 462 ? -5.140 -19.113 10.926 1.00 90.75 462 ALA A CA 1
ATOM 3581 C C . ALA A 1 462 ? -4.965 -20.636 10.866 1.00 90.75 462 ALA A C 1
ATOM 3583 O O . ALA A 1 462 ? -5.669 -21.283 10.107 1.00 90.75 462 ALA A O 1
ATOM 3584 N N . SER A 1 463 ? -4.109 -21.224 11.701 1.00 89.50 463 SER A N 1
ATOM 3585 C CA . SER A 1 463 ? -3.807 -22.664 11.708 1.00 89.50 463 SER A CA 1
ATOM 3586 C C . SER A 1 463 ? -5.017 -23.544 12.057 1.00 89.50 463 SER A C 1
ATOM 3588 O O . SER A 1 463 ? -5.171 -24.634 11.498 1.00 89.50 463 SER A O 1
ATOM 3590 N N . GLU A 1 464 ? -5.906 -23.061 12.926 1.00 89.94 464 GLU A N 1
ATOM 3591 C CA . GLU A 1 464 ? -7.167 -23.720 13.304 1.00 89.94 464 GLU A CA 1
ATOM 3592 C C . GLU A 1 464 ? -8.237 -23.681 12.200 1.00 89.94 464 GLU A C 1
ATOM 3594 O O . GLU A 1 464 ? -9.188 -24.471 12.208 1.00 89.94 464 GLU A O 1
ATOM 3599 N N . GLY A 1 465 ? -8.094 -22.776 11.229 1.00 94.88 465 GLY A N 1
ATOM 3600 C CA . GLY A 1 465 ? -8.987 -22.669 10.086 1.00 94.88 465 GLY A CA 1
ATOM 3601 C C . GLY A 1 465 ? -8.964 -23.918 9.202 1.00 94.88 465 GLY A C 1
ATOM 3602 O O . GLY A 1 465 ? -7.928 -24.553 8.992 1.00 94.88 465 GLY A O 1
ATOM 3603 N N . LYS A 1 466 ? -10.117 -24.259 8.619 1.00 96.75 466 LYS A N 1
ATOM 3604 C CA . LYS A 1 466 ? -10.159 -25.239 7.525 1.00 96.75 466 LYS A CA 1
ATOM 3605 C C . LYS A 1 466 ? -9.604 -24.578 6.259 1.00 96.75 466 LYS A C 1
ATOM 3607 O O . LYS A 1 466 ? -10.044 -23.473 5.953 1.00 96.75 466 LYS A O 1
ATOM 3612 N N . PRO A 1 467 ? -8.679 -25.205 5.517 1.00 97.25 467 PRO A N 1
ATOM 3613 C CA . PRO A 1 467 ? -8.195 -24.628 4.269 1.00 97.25 467 PRO A CA 1
ATOM 3614 C C . PRO A 1 467 ? -9.355 -24.475 3.277 1.00 97.25 467 PRO A C 1
ATOM 3616 O O . PRO A 1 467 ? -10.131 -25.409 3.078 1.00 97.25 467 PRO A O 1
ATOM 3619 N N . ALA A 1 468 ? -9.488 -23.286 2.695 1.00 97.94 468 ALA A N 1
ATOM 3620 C CA . ALA A 1 468 ? -10.458 -22.986 1.652 1.00 97.94 468 ALA A CA 1
ATOM 3621 C C . ALA A 1 468 ? -9.789 -23.023 0.275 1.00 97.94 468 ALA A C 1
ATOM 3623 O O . ALA A 1 468 ? -8.685 -22.502 0.118 1.00 97.94 468 ALA A O 1
ATOM 3624 N N . ASP A 1 469 ? -10.481 -23.569 -0.723 1.00 97.62 469 ASP A N 1
ATOM 3625 C CA . ASP A 1 469 ? -10.026 -23.525 -2.112 1.00 97.62 469 ASP A CA 1
ATOM 3626 C C . ASP A 1 469 ? -10.168 -22.116 -2.703 1.00 97.62 469 ASP A C 1
ATOM 3628 O O . ASP A 1 469 ? -11.035 -21.322 -2.313 1.00 97.62 469 ASP A O 1
ATOM 3632 N N . ALA A 1 470 ? -9.326 -21.802 -3.688 1.00 98.38 470 ALA A N 1
ATOM 3633 C CA . ALA A 1 470 ? -9.446 -20.563 -4.438 1.00 98.38 470 ALA A CA 1
ATOM 3634 C C . ALA A 1 470 ? -10.716 -20.559 -5.294 1.00 98.38 470 ALA A C 1
ATOM 3636 O O . ALA A 1 470 ? -10.928 -21.434 -6.128 1.00 98.38 470 ALA A O 1
ATOM 3637 N N . VAL A 1 471 ? -11.552 -19.536 -5.117 1.00 98.19 471 VAL A N 1
ATOM 3638 C CA . VAL A 1 471 ? -12.808 -19.379 -5.853 1.00 98.19 471 VAL A CA 1
ATOM 3639 C C . VAL A 1 471 ? -12.526 -18.661 -7.175 1.00 98.19 471 VAL A C 1
ATOM 3641 O O . VAL A 1 471 ? -12.111 -17.496 -7.143 1.00 98.19 471 VAL A O 1
ATOM 3644 N N . PRO A 1 472 ? -12.787 -19.278 -8.344 1.00 98.25 472 PRO A N 1
ATOM 3645 C CA . PRO A 1 472 ? -12.667 -18.584 -9.617 1.00 98.25 472 PRO A CA 1
ATOM 3646 C C . PRO A 1 472 ? -13.705 -17.463 -9.723 1.00 98.25 472 PRO A C 1
ATOM 3648 O O . PRO A 1 472 ? -14.914 -17.672 -9.551 1.00 98.25 472 PRO A O 1
ATOM 3651 N N . VAL A 1 473 ? -13.241 -16.263 -10.050 1.00 98.75 473 VAL A N 1
ATOM 3652 C CA . VAL A 1 473 ? -14.065 -15.067 -10.230 1.00 98.75 473 VAL A CA 1
ATOM 3653 C C . VAL A 1 473 ? -13.848 -14.473 -11.623 1.00 98.75 473 VAL A C 1
ATOM 3655 O O . VAL A 1 473 ? -12.784 -14.678 -12.205 1.00 98.75 473 VAL A O 1
ATOM 3658 N N . PRO A 1 474 ? -14.831 -13.746 -12.188 1.00 98.62 474 PRO A N 1
ATOM 3659 C CA . PRO A 1 474 ? -14.614 -12.966 -13.404 1.00 98.62 474 PRO A CA 1
ATOM 3660 C C . PRO A 1 474 ? -13.382 -12.064 -13.278 1.00 98.62 474 PRO A C 1
ATOM 3662 O O . PRO A 1 474 ? -13.120 -11.539 -12.196 1.00 98.62 474 PRO A O 1
ATOM 3665 N N . ALA A 1 475 ? -12.658 -11.827 -14.368 1.00 98.31 475 ALA A N 1
ATOM 3666 C CA . ALA A 1 475 ? -11.435 -11.022 -14.351 1.00 98.31 475 ALA A CA 1
ATOM 3667 C C . ALA A 1 475 ? -11.655 -9.598 -13.796 1.00 98.31 475 ALA A C 1
ATOM 3669 O O . ALA A 1 475 ? -10.748 -9.016 -13.201 1.00 98.31 475 ALA A O 1
ATOM 3670 N N . GLN A 1 476 ? -12.867 -9.058 -13.955 1.00 97.50 476 GLN A N 1
ATOM 3671 C CA . GLN A 1 476 ? -13.279 -7.732 -13.484 1.00 97.50 476 GLN A CA 1
ATOM 3672 C C . GLN A 1 476 ? -13.886 -7.751 -12.072 1.00 97.50 476 GLN A C 1
ATOM 3674 O O . GLN A 1 476 ? -14.207 -6.691 -11.538 1.00 97.50 476 GLN A O 1
ATOM 3679 N N . HIS A 1 477 ? -14.071 -8.929 -11.461 1.00 98.56 477 HIS A N 1
ATOM 3680 C CA . HIS A 1 477 ? -14.546 -9.032 -10.079 1.00 98.56 477 HIS A CA 1
ATOM 3681 C C . HIS A 1 477 ? -13.611 -8.221 -9.172 1.00 98.56 477 HIS A C 1
ATOM 3683 O O . HIS A 1 477 ? -12.399 -8.388 -9.313 1.00 98.56 477 HIS A O 1
ATOM 3689 N N . PRO A 1 478 ? -14.121 -7.344 -8.285 1.00 98.50 478 PRO A N 1
ATOM 3690 C CA . PRO A 1 478 ? -13.272 -6.508 -7.443 1.00 98.50 478 PRO A CA 1
ATOM 3691 C C . PRO A 1 478 ? -12.344 -7.348 -6.563 1.00 98.50 478 PRO A C 1
ATOM 3693 O O . PRO A 1 478 ? -12.811 -8.165 -5.774 1.00 98.50 478 PRO A O 1
ATOM 3696 N N . LEU A 1 479 ? -11.039 -7.118 -6.692 1.00 98.81 479 LEU A N 1
ATOM 3697 C CA . LEU A 1 479 ? -10.019 -7.650 -5.794 1.00 98.81 479 LEU A CA 1
ATOM 3698 C C . LEU A 1 479 ? -9.926 -6.763 -4.551 1.00 98.81 479 LEU A C 1
ATOM 3700 O O . LEU A 1 479 ? -9.981 -7.244 -3.421 1.00 98.81 479 LEU A O 1
ATOM 3704 N N . PHE A 1 480 ? -9.834 -5.446 -4.764 1.00 98.75 480 PHE A N 1
ATOM 3705 C CA . PHE A 1 480 ? -9.632 -4.500 -3.674 1.00 98.75 480 PHE A CA 1
ATOM 3706 C C . PHE A 1 480 ? -10.210 -3.117 -3.913 1.00 98.75 480 PHE A C 1
ATOM 3708 O O . PHE A 1 480 ? -10.468 -2.709 -5.048 1.00 98.75 480 PHE A O 1
ATOM 3715 N N . ILE A 1 481 ? -10.366 -2.396 -2.802 1.00 98.44 481 ILE A N 1
ATOM 3716 C CA . ILE A 1 481 ? -10.688 -0.972 -2.762 1.00 98.44 481 ILE A CA 1
ATOM 3717 C C . ILE A 1 481 ? -9.556 -0.243 -2.041 1.00 98.44 481 ILE A C 1
ATOM 3719 O O . ILE A 1 481 ? -9.241 -0.571 -0.895 1.00 98.44 481 ILE A O 1
ATOM 3723 N N . LEU A 1 482 ? -8.986 0.777 -2.680 1.00 95.81 482 LEU A N 1
ATOM 3724 C CA . LEU A 1 482 ? -7.974 1.650 -2.085 1.00 95.81 482 LEU A CA 1
ATOM 3725 C C . LEU A 1 482 ? -8.426 3.106 -2.194 1.00 95.81 482 LEU A C 1
ATOM 3727 O O . LEU A 1 482 ? -8.743 3.598 -3.275 1.00 95.81 482 LEU A O 1
ATOM 3731 N N . HIS A 1 483 ? -8.495 3.798 -1.059 1.00 92.50 483 HIS A N 1
ATOM 3732 C CA . HIS A 1 483 ? -8.999 5.168 -1.021 1.00 92.50 483 HIS A CA 1
ATOM 3733 C C . HIS A 1 483 ? -7.903 6.187 -1.333 1.00 92.50 483 HIS A C 1
ATOM 3735 O O . HIS A 1 483 ? -6.880 6.218 -0.653 1.00 92.50 483 HIS A O 1
ATOM 3741 N N . THR A 1 484 ? -8.158 7.085 -2.282 1.00 83.88 484 THR A N 1
ATOM 3742 C CA . THR A 1 484 ? -7.271 8.212 -2.611 1.00 83.88 484 THR A CA 1
ATOM 3743 C C . THR A 1 484 ? -7.853 9.539 -2.121 1.00 83.88 484 THR A C 1
ATOM 3745 O O . THR A 1 484 ? -9.071 9.675 -1.948 1.00 83.88 484 THR A O 1
ATOM 3748 N N . SER A 1 485 ? -6.990 10.526 -1.859 1.00 72.50 485 SER A N 1
ATOM 3749 C CA . SER A 1 485 ? -7.404 11.901 -1.560 1.00 72.50 485 SER A CA 1
ATOM 3750 C C . SER A 1 485 ? -8.070 12.503 -2.799 1.00 72.50 485 SER A C 1
ATOM 3752 O O . SER A 1 485 ? -7.423 12.847 -3.782 1.00 72.50 485 SER A O 1
ATOM 3754 N N . GLY A 1 486 ? -9.400 12.590 -2.788 1.00 54.88 486 GLY A N 1
ATOM 3755 C CA . GLY A 1 486 ? -10.142 13.232 -3.867 1.00 54.88 486 GLY A CA 1
ATOM 3756 C C . GLY A 1 486 ? -9.979 14.754 -3.830 1.00 54.88 486 GLY A C 1
ATOM 3757 O O . GLY A 1 486 ? -9.999 15.352 -2.757 1.00 54.88 486 GLY A O 1
ATOM 3758 N N . SER A 1 487 ? -9.936 15.398 -5.001 1.00 45.75 487 SER A N 1
ATOM 3759 C CA . SER A 1 487 ? -9.977 16.868 -5.151 1.00 45.75 487 SER A CA 1
ATOM 3760 C C . SER A 1 487 ? -11.209 17.530 -4.514 1.00 45.75 487 SER A C 1
ATOM 3762 O O . SER A 1 487 ? -11.216 18.725 -4.248 1.00 45.75 487 SER A O 1
ATOM 3764 N N . THR A 1 488 ? -12.257 16.748 -4.248 1.00 53.88 488 THR A N 1
ATOM 3765 C CA . THR A 1 488 ? -13.540 17.179 -3.678 1.00 53.88 488 THR A CA 1
ATOM 3766 C C . THR A 1 488 ? -13.621 17.019 -2.152 1.00 53.88 488 THR A C 1
ATOM 3768 O O . THR A 1 488 ? -14.709 17.097 -1.587 1.00 53.88 488 THR A O 1
ATOM 3771 N N . GLY A 1 489 ? -12.508 16.721 -1.473 1.00 63.84 489 GLY A N 1
ATOM 3772 C CA . GLY A 1 489 ? -12.421 16.591 -0.010 1.00 63.84 489 GLY A CA 1
ATOM 3773 C C . GLY A 1 489 ? -12.875 15.242 0.563 1.00 63.84 489 GLY A C 1
ATOM 3774 O O . GLY A 1 489 ? -12.342 14.821 1.584 1.00 63.84 489 GLY A O 1
ATOM 3775 N N . ARG A 1 490 ? -13.796 14.525 -0.099 1.00 73.50 490 ARG A N 1
ATOM 3776 C CA . ARG A 1 490 ? -14.146 13.136 0.259 1.00 73.50 490 ARG A CA 1
ATOM 3777 C C . ARG A 1 490 ? -13.211 12.128 -0.424 1.00 73.50 490 ARG A C 1
ATOM 3779 O O . ARG A 1 490 ? -12.960 12.274 -1.626 1.00 73.50 490 ARG A O 1
ATOM 3786 N N . PRO A 1 491 ? -12.719 11.100 0.292 1.00 80.12 491 PRO A N 1
ATOM 3787 C CA . PRO A 1 491 ? -11.891 10.058 -0.296 1.00 80.12 491 PRO A CA 1
ATOM 3788 C C . PRO A 1 491 ? -12.659 9.275 -1.368 1.00 80.12 491 PRO A C 1
ATOM 3790 O O . PRO A 1 491 ? -13.861 9.030 -1.252 1.00 80.12 491 PRO A O 1
ATOM 3793 N N . LYS A 1 492 ? -11.965 8.883 -2.439 1.00 88.44 492 LYS A N 1
ATOM 3794 C CA . LYS A 1 492 ? -12.535 8.081 -3.533 1.00 88.44 492 LYS A CA 1
ATOM 3795 C C . LYS A 1 492 ? -11.987 6.662 -3.444 1.00 88.44 492 LYS A C 1
ATOM 3797 O O . LYS A 1 492 ? -10.775 6.484 -3.499 1.00 88.44 492 LYS A O 1
ATOM 3802 N N . GLY A 1 493 ? -12.863 5.670 -3.293 1.00 92.06 493 GLY A N 1
ATOM 3803 C CA . GLY A 1 493 ? -12.481 4.258 -3.304 1.00 92.06 493 GLY A CA 1
ATOM 3804 C C . GLY A 1 493 ? -12.191 3.784 -4.726 1.00 92.06 493 GLY A C 1
ATOM 3805 O O . GLY A 1 493 ? -13.121 3.507 -5.480 1.00 92.06 493 GLY A O 1
ATOM 3806 N N . VAL A 1 494 ? -10.915 3.714 -5.097 1.00 95.44 494 VAL A N 1
ATOM 3807 C CA . VAL A 1 494 ? -10.469 3.162 -6.381 1.00 95.44 494 VAL A CA 1
ATOM 3808 C C . VAL A 1 494 ? -10.586 1.644 -6.322 1.00 95.44 494 VAL A C 1
ATOM 3810 O O . VAL A 1 494 ? -10.127 1.030 -5.360 1.00 95.44 494 VAL A O 1
ATOM 3813 N N . VAL A 1 495 ? -11.206 1.050 -7.341 1.00 97.19 495 VAL A N 1
ATOM 3814 C CA . VAL A 1 495 ? -11.460 -0.392 -7.419 1.00 97.19 495 VAL A CA 1
ATOM 3815 C C . VAL A 1 495 ? -10.574 -1.012 -8.490 1.00 97.19 495 VAL A C 1
ATOM 3817 O O . VAL A 1 495 ? -10.563 -0.542 -9.625 1.00 97.19 495 VAL A O 1
ATOM 3820 N N . HIS A 1 496 ? -9.885 -2.096 -8.146 1.00 98.25 496 HIS A N 1
ATOM 3821 C CA . HIS A 1 496 ? -9.152 -2.926 -9.103 1.00 98.25 496 HIS A CA 1
ATOM 3822 C C . HIS A 1 496 ? -9.710 -4.349 -9.104 1.00 98.25 496 HIS A C 1
ATOM 3824 O O . HIS A 1 496 ? -10.024 -4.896 -8.046 1.00 98.25 496 HIS A O 1
ATOM 3830 N N . GLY A 1 497 ? -9.854 -4.937 -10.294 1.00 98.06 497 GLY A N 1
ATOM 3831 C CA . GLY A 1 497 ? -10.284 -6.327 -10.471 1.00 98.06 497 GLY A CA 1
ATOM 3832 C C . GLY A 1 497 ? -9.123 -7.322 -10.420 1.00 98.06 497 GLY A C 1
ATOM 3833 O O . GLY A 1 497 ? -7.968 -6.918 -10.375 1.00 98.06 497 GLY A O 1
ATOM 3834 N N . HIS A 1 498 ? -9.410 -8.622 -10.463 1.00 98.69 498 HIS A N 1
ATOM 3835 C CA . HIS A 1 498 ? -8.385 -9.671 -10.372 1.00 98.69 498 HIS A CA 1
ATOM 3836 C C . HIS A 1 498 ? -7.459 -9.744 -11.600 1.00 98.69 498 HIS A C 1
ATOM 3838 O O . HIS A 1 498 ? -6.240 -9.726 -11.452 1.00 98.69 498 HIS A O 1
ATOM 3844 N N . GLY A 1 499 ? -8.016 -9.850 -12.809 1.00 98.25 499 GLY A N 1
ATOM 3845 C CA . GLY A 1 499 ? -7.249 -10.223 -14.004 1.00 98.25 499 GLY A CA 1
ATOM 3846 C C . GLY A 1 499 ? -6.382 -9.092 -14.548 1.00 98.25 499 GLY A C 1
ATOM 3847 O O . GLY A 1 499 ? -5.163 -9.223 -14.618 1.00 98.25 499 GLY A O 1
ATOM 3848 N N . GLY A 1 500 ? -7.005 -7.959 -14.893 1.00 97.75 500 GLY A N 1
ATOM 3849 C CA . GLY A 1 500 ? -6.293 -6.808 -15.462 1.00 97.75 500 GLY A CA 1
ATOM 3850 C C . GLY A 1 500 ? -5.206 -6.255 -14.538 1.00 97.75 500 GLY A C 1
ATOM 3851 O O . GLY A 1 500 ? -4.103 -5.964 -14.992 1.00 97.75 500 GLY A O 1
ATOM 3852 N N . TYR A 1 501 ? -5.491 -6.181 -13.233 1.00 98.62 501 TYR A N 1
ATOM 3853 C CA . TYR A 1 501 ? -4.508 -5.783 -12.226 1.00 98.62 501 TYR A CA 1
ATOM 3854 C C . TYR A 1 501 ? -3.315 -6.737 -12.202 1.00 98.62 501 TYR A C 1
ATOM 3856 O O . TYR A 1 501 ? -2.189 -6.285 -12.379 1.00 98.62 501 TYR A O 1
ATOM 3864 N N . MET A 1 502 ? -3.565 -8.044 -12.044 1.00 98.69 502 MET A N 1
ATOM 3865 C CA . MET A 1 502 ? -2.528 -9.076 -11.987 1.00 98.69 502 MET A CA 1
ATOM 3866 C C . MET A 1 502 ? -1.610 -9.030 -13.205 1.00 98.69 502 MET A C 1
ATOM 3868 O O . MET A 1 502 ? -0.389 -9.007 -13.050 1.00 98.69 502 MET A O 1
ATOM 3872 N N . VAL A 1 503 ? -2.189 -8.972 -14.405 1.00 98.56 503 VAL A N 1
ATOM 3873 C CA . VAL A 1 503 ? -1.430 -8.895 -15.656 1.00 98.56 503 VAL A CA 1
ATOM 3874 C C . VAL A 1 503 ? -0.602 -7.610 -15.711 1.00 98.56 503 VAL A C 1
ATOM 3876 O O . VAL A 1 503 ? 0.607 -7.680 -15.921 1.00 98.56 503 VAL A O 1
ATOM 3879 N N . GLY A 1 504 ? -1.213 -6.450 -15.459 1.00 98.25 504 GLY A N 1
ATOM 3880 C CA . GLY A 1 504 ? -0.537 -5.157 -15.567 1.00 98.25 504 GLY A CA 1
ATOM 3881 C C . GLY A 1 504 ? 0.637 -4.995 -14.599 1.00 98.25 504 GLY A C 1
ATOM 3882 O O . GLY A 1 504 ? 1.738 -4.637 -15.019 1.00 98.25 504 GLY A O 1
ATOM 3883 N N . VAL A 1 505 ? 0.441 -5.297 -13.309 1.00 98.56 505 VAL A N 1
ATOM 3884 C CA . VAL A 1 505 ? 1.505 -5.118 -12.301 1.00 98.56 505 VAL A CA 1
ATOM 3885 C C . VAL A 1 505 ? 2.637 -6.128 -12.471 1.00 98.56 505 VAL A C 1
ATOM 3887 O O . VAL A 1 505 ? 3.798 -5.779 -12.265 1.00 98.56 505 VAL A O 1
ATOM 3890 N N . SER A 1 506 ? 2.324 -7.354 -12.903 1.00 98.50 506 SER A N 1
ATOM 3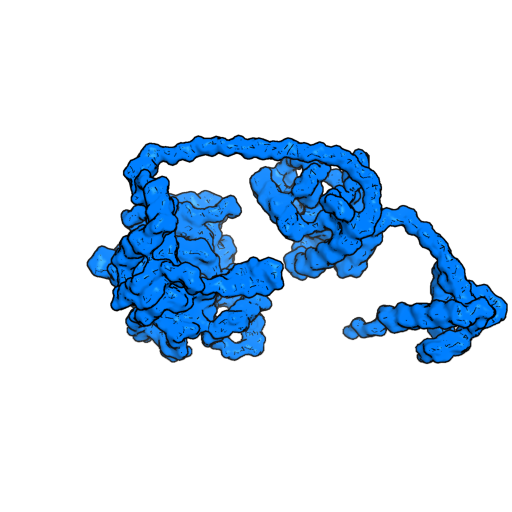891 C CA . SER A 1 506 ? 3.341 -8.371 -13.194 1.00 98.50 506 SER A CA 1
ATOM 3892 C C . SER A 1 506 ? 4.163 -8.006 -14.425 1.00 98.50 506 SER A C 1
ATOM 3894 O O . SER A 1 506 ? 5.378 -8.193 -14.423 1.00 98.50 506 SER A O 1
ATOM 3896 N N . TRP A 1 507 ? 3.518 -7.468 -15.468 1.00 97.94 507 TRP A N 1
ATOM 3897 C CA . TRP A 1 507 ? 4.211 -6.996 -16.665 1.00 97.94 507 TRP A CA 1
ATOM 3898 C C . TRP A 1 507 ? 5.165 -5.854 -16.312 1.00 97.94 507 TRP A C 1
ATOM 3900 O O . TRP A 1 507 ? 6.343 -5.911 -16.657 1.00 97.94 507 TRP A O 1
ATOM 3910 N N . ALA A 1 508 ? 4.688 -4.865 -15.548 1.00 97.62 508 ALA A N 1
ATOM 3911 C CA . ALA A 1 508 ? 5.514 -3.752 -15.089 1.00 97.62 508 ALA A CA 1
ATOM 3912 C C . ALA A 1 508 ? 6.707 -4.243 -14.255 1.00 97.62 508 ALA A C 1
ATOM 3914 O O . ALA A 1 508 ? 7.845 -3.873 -14.529 1.00 97.62 508 ALA A O 1
ATOM 3915 N N . LEU A 1 509 ? 6.487 -5.131 -13.285 1.00 97.94 509 LEU A N 1
ATOM 3916 C CA . LEU A 1 509 ? 7.582 -5.632 -12.458 1.00 97.94 509 LEU A CA 1
ATOM 3917 C C . LEU A 1 509 ? 8.623 -6.424 -13.259 1.00 97.94 509 LEU A C 1
ATOM 3919 O O . LEU A 1 509 ? 9.820 -6.252 -13.038 1.00 97.94 509 LEU A O 1
ATOM 3923 N N . ARG A 1 510 ? 8.189 -7.247 -14.218 1.00 97.75 510 ARG A N 1
ATOM 3924 C CA . ARG A 1 510 ? 9.107 -8.029 -15.050 1.00 97.75 510 ARG A CA 1
ATOM 3925 C C . ARG A 1 510 ? 9.867 -7.165 -16.052 1.00 97.75 510 ARG A C 1
ATOM 3927 O O . ARG A 1 510 ? 11.061 -7.372 -16.219 1.00 97.75 510 ARG A O 1
ATOM 3934 N N . TYR A 1 511 ? 9.199 -6.255 -16.756 1.00 96.38 511 TYR A N 1
ATOM 3935 C CA . TYR A 1 511 ? 9.791 -5.579 -17.917 1.00 96.38 511 TYR A CA 1
ATOM 3936 C C . TYR A 1 511 ? 10.219 -4.139 -17.652 1.00 96.38 511 TYR A C 1
ATOM 3938 O O . TYR A 1 511 ? 11.212 -3.707 -18.225 1.00 96.38 511 TYR A O 1
ATOM 3946 N N . LEU A 1 512 ? 9.508 -3.401 -16.793 1.00 93.38 512 LEU A N 1
ATOM 3947 C CA . LEU A 1 512 ? 9.866 -2.021 -16.452 1.00 93.38 512 LEU A CA 1
ATOM 3948 C C . LEU A 1 512 ? 10.895 -1.976 -15.318 1.00 93.38 512 LEU A C 1
ATOM 3950 O O . LEU A 1 512 ? 11.898 -1.283 -15.432 1.00 93.38 512 LEU A O 1
ATOM 3954 N N . PHE A 1 513 ? 10.656 -2.725 -14.239 1.00 95.38 513 PHE A N 1
ATOM 3955 C CA . PHE A 1 513 ? 11.610 -2.846 -13.125 1.00 95.38 513 PHE A CA 1
ATOM 3956 C C . PHE A 1 513 ? 12.642 -3.956 -13.332 1.00 95.38 513 PHE A C 1
ATOM 3958 O O . PHE A 1 513 ? 13.527 -4.134 -12.503 1.00 95.38 513 PHE A O 1
ATOM 3965 N N . ASP A 1 514 ? 12.528 -4.676 -14.449 1.00 95.56 514 ASP A N 1
ATOM 3966 C CA . ASP A 1 514 ? 13.493 -5.660 -14.923 1.00 95.56 514 ASP A CA 1
ATOM 3967 C C . ASP A 1 514 ? 13.795 -6.805 -13.933 1.00 95.56 514 ASP A C 1
ATOM 3969 O O . ASP A 1 514 ? 14.876 -7.391 -13.973 1.00 95.56 514 ASP A O 1
ATOM 3973 N N . LEU A 1 515 ? 12.833 -7.177 -13.076 1.00 95.75 515 LEU A N 1
ATOM 3974 C CA . LEU A 1 515 ? 13.021 -8.243 -12.087 1.00 95.75 515 LEU A CA 1
ATOM 3975 C C . LEU A 1 515 ? 13.269 -9.599 -12.770 1.00 95.75 515 LEU A C 1
ATOM 3977 O O . LEU A 1 515 ? 12.492 -10.032 -13.633 1.00 95.75 515 LEU A O 1
ATOM 3981 N N . LYS A 1 516 ? 14.334 -10.297 -12.372 1.00 94.00 516 LYS A N 1
ATOM 3982 C CA . LYS A 1 516 ? 14.680 -11.634 -12.868 1.00 94.00 516 LYS A CA 1
ATOM 3983 C C . LYS A 1 516 ? 14.139 -12.743 -11.966 1.00 94.00 516 LYS A C 1
ATOM 3985 O O . LYS A 1 516 ? 13.893 -12.543 -10.776 1.00 94.00 516 LYS A O 1
ATOM 3990 N N . PRO A 1 517 ? 13.960 -13.961 -12.509 1.00 89.75 517 PRO A N 1
ATOM 3991 C CA . PRO A 1 517 ? 13.637 -15.120 -11.690 1.00 89.75 517 PRO A CA 1
ATOM 3992 C C . PRO A 1 517 ? 14.678 -15.338 -10.583 1.00 89.75 517 PRO A C 1
ATOM 3994 O O . PRO A 1 517 ? 15.869 -15.443 -10.861 1.00 89.75 517 PRO A O 1
ATOM 3997 N N . GLY A 1 518 ? 14.212 -15.449 -9.338 1.00 84.19 518 GLY A N 1
ATOM 3998 C CA . GLY A 1 518 ? 15.058 -15.698 -8.165 1.00 84.19 518 GLY A CA 1
ATOM 3999 C C . GLY A 1 518 ? 15.583 -14.444 -7.462 1.00 84.19 518 GLY A C 1
ATOM 4000 O O . GLY A 1 518 ? 16.074 -14.571 -6.344 1.00 84.19 518 GLY A O 1
ATOM 4001 N N . GLU A 1 519 ? 15.432 -13.262 -8.061 1.00 93.19 519 GLU A N 1
ATOM 4002 C CA . GLU A 1 519 ? 15.825 -11.992 -7.444 1.00 93.19 519 GLU A CA 1
ATOM 4003 C C . GLU A 1 519 ? 14.870 -11.569 -6.315 1.00 93.19 519 GLU A C 1
ATOM 4005 O O . GLU A 1 519 ? 13.678 -11.918 -6.293 1.00 93.19 519 GLU A O 1
ATOM 4010 N N . VAL A 1 520 ? 15.407 -10.805 -5.364 1.00 94.81 520 VAL A N 1
ATOM 4011 C CA . VAL A 1 520 ? 14.678 -10.237 -4.229 1.00 94.81 520 VAL A CA 1
ATOM 4012 C C . VAL A 1 520 ? 14.250 -8.814 -4.563 1.00 94.81 520 VAL A C 1
ATOM 4014 O O . VAL A 1 520 ? 15.076 -7.918 -4.756 1.00 94.81 520 VAL A O 1
ATOM 4017 N N . PHE A 1 521 ? 12.937 -8.592 -4.564 1.00 97.00 521 PHE A N 1
ATOM 4018 C CA . PHE A 1 521 ? 12.353 -7.266 -4.709 1.00 97.00 521 PHE A CA 1
ATOM 4019 C C . PHE A 1 521 ? 12.079 -6.638 -3.339 1.00 97.00 521 PHE A C 1
ATOM 4021 O O . PHE A 1 521 ? 11.596 -7.302 -2.416 1.00 97.00 521 PHE A O 1
ATOM 4028 N N . HIS A 1 522 ? 12.326 -5.337 -3.211 1.00 97.19 522 HIS A N 1
ATOM 4029 C CA . HIS A 1 522 ? 11.922 -4.566 -2.041 1.00 97.19 522 HIS A CA 1
ATOM 4030 C C . HIS A 1 522 ? 11.315 -3.224 -2.443 1.00 97.19 522 HIS A C 1
ATOM 4032 O O . HIS A 1 522 ? 11.872 -2.483 -3.254 1.00 97.19 522 HIS A O 1
ATOM 4038 N N . THR A 1 523 ? 10.203 -2.867 -1.804 1.00 96.56 523 THR A N 1
ATOM 4039 C CA . THR A 1 523 ? 9.713 -1.490 -1.789 1.00 96.56 523 THR A CA 1
ATOM 4040 C C . THR A 1 523 ? 9.606 -0.973 -0.366 1.00 96.56 523 THR A C 1
ATOM 4042 O O . THR A 1 523 ? 9.212 -1.703 0.540 1.00 96.56 523 THR A O 1
ATOM 4045 N N . THR A 1 524 ? 9.945 0.300 -0.176 1.00 95.19 524 THR A N 1
ATOM 4046 C CA . THR A 1 524 ? 9.798 0.997 1.110 1.00 95.19 524 THR A CA 1
ATOM 4047 C C . THR A 1 524 ? 8.361 1.452 1.374 1.00 95.19 524 THR A C 1
ATOM 4049 O O . THR A 1 524 ? 8.059 1.941 2.462 1.00 95.19 524 THR A O 1
ATOM 4052 N N . ALA A 1 525 ? 7.467 1.316 0.389 1.00 94.81 525 ALA A N 1
ATOM 4053 C CA . ALA A 1 525 ? 6.065 1.674 0.525 1.00 94.81 525 ALA A CA 1
ATOM 4054 C C . ALA A 1 525 ? 5.298 0.638 1.358 1.00 94.81 525 ALA A C 1
ATOM 4056 O O . ALA A 1 525 ? 5.384 -0.564 1.112 1.00 94.81 525 ALA A O 1
ATOM 4057 N N . ASP A 1 526 ? 4.475 1.122 2.288 1.00 93.38 526 ASP A N 1
ATOM 4058 C CA . ASP A 1 526 ? 3.590 0.271 3.082 1.00 93.38 526 ASP A CA 1
ATOM 4059 C C . ASP A 1 526 ? 2.534 -0.430 2.202 1.00 93.38 526 ASP A C 1
ATOM 4061 O O . ASP A 1 526 ? 2.031 0.144 1.225 1.00 93.38 526 ASP A O 1
ATOM 4065 N N . LEU A 1 527 ? 2.194 -1.675 2.556 1.00 96.56 527 LEU A N 1
ATOM 4066 C CA . LEU A 1 527 ? 1.291 -2.545 1.802 1.00 96.56 527 LEU A CA 1
ATOM 4067 C C . LEU A 1 527 ? -0.072 -1.922 1.529 1.00 96.56 527 LEU A C 1
ATOM 4069 O O . LEU A 1 527 ? -0.698 -2.286 0.542 1.00 96.56 527 LEU A O 1
ATOM 4073 N N . PHE A 1 528 ? -0.561 -1.002 2.353 1.00 95.94 528 PHE A N 1
ATOM 4074 C CA . PHE A 1 528 ? -1.887 -0.413 2.185 1.00 95.94 528 PHE A CA 1
ATOM 4075 C C . PHE A 1 528 ? -1.891 0.849 1.307 1.00 95.94 528 PHE A C 1
ATOM 4077 O O . PHE A 1 528 ? -2.945 1.457 1.106 1.00 95.94 528 PHE A O 1
ATOM 4084 N N . TRP A 1 529 ? -0.748 1.192 0.704 1.00 94.75 529 TRP A N 1
ATOM 4085 C CA . TRP A 1 529 ? -0.626 2.122 -0.424 1.00 94.75 529 TRP A CA 1
ATOM 4086 C C . TRP A 1 529 ? -0.467 1.375 -1.747 1.00 94.75 529 TRP A C 1
ATOM 4088 O O . TRP A 1 529 ? 0.034 0.259 -1.776 1.00 94.75 529 TRP A O 1
ATOM 4098 N N . VAL A 1 530 ? -0.828 2.004 -2.872 1.00 96.69 530 VAL A N 1
ATOM 4099 C CA . VAL A 1 530 ? -0.858 1.323 -4.184 1.00 96.69 530 VAL A CA 1
ATOM 4100 C C . VAL A 1 530 ? 0.489 0.713 -4.595 1.00 96.69 530 VAL A C 1
ATOM 4102 O O . VAL A 1 530 ? 0.502 -0.367 -5.184 1.00 96.69 530 VAL A O 1
ATOM 4105 N N . VAL A 1 531 ? 1.612 1.357 -4.251 1.00 96.88 531 VAL A N 1
ATOM 4106 C CA . VAL A 1 531 ? 2.964 0.849 -4.543 1.00 96.88 531 VAL A CA 1
ATOM 4107 C C . VAL A 1 531 ? 3.273 -0.389 -3.702 1.00 96.88 531 VAL A C 1
ATOM 4109 O O . VAL A 1 531 ? 3.651 -1.410 -4.269 1.00 96.88 531 VAL A O 1
ATOM 4112 N N . GLY A 1 532 ? 3.051 -0.342 -2.385 1.00 97.19 532 GLY A N 1
ATOM 4113 C CA . GLY A 1 532 ? 3.265 -1.495 -1.508 1.00 97.19 532 GLY A CA 1
ATOM 4114 C C . GLY A 1 532 ? 2.308 -2.647 -1.820 1.00 97.19 532 GLY A C 1
ATOM 4115 O O . GLY A 1 532 ? 2.733 -3.793 -1.906 1.00 97.19 532 GLY A O 1
ATOM 4116 N N . HIS A 1 533 ? 1.038 -2.356 -2.109 1.00 98.38 533 HIS A N 1
ATOM 4117 C CA . HIS A 1 533 ? 0.059 -3.365 -2.528 1.00 98.38 533 HIS A CA 1
ATOM 4118 C C . HIS A 1 533 ? 0.529 -4.101 -3.786 1.00 98.38 533 HIS A C 1
ATOM 4120 O O . HIS A 1 533 ? 0.570 -5.331 -3.831 1.00 98.38 533 HIS A O 1
ATOM 4126 N N . SER A 1 534 ? 0.909 -3.326 -4.805 1.00 98.50 534 SER A N 1
ATOM 4127 C CA . SER A 1 534 ? 1.231 -3.847 -6.133 1.00 98.50 534 SER A CA 1
ATOM 4128 C C . SER A 1 534 ? 2.596 -4.489 -6.188 1.00 98.50 534 SER A C 1
ATOM 4130 O O . SER A 1 534 ? 2.705 -5.617 -6.646 1.00 98.50 534 SER A O 1
ATOM 4132 N N . PHE A 1 535 ? 3.625 -3.804 -5.709 1.00 97.94 535 PHE A N 1
ATOM 4133 C CA . PHE A 1 535 ? 5.007 -4.238 -5.863 1.00 97.94 535 PHE A CA 1
ATOM 4134 C C . PHE A 1 535 ? 5.592 -4.816 -4.575 1.00 97.94 535 PHE A C 1
ATOM 4136 O O . PHE A 1 535 ? 6.512 -5.613 -4.649 1.00 97.94 535 PHE A O 1
ATOM 4143 N N . GLY A 1 536 ? 5.042 -4.493 -3.404 1.00 97.31 536 GLY A N 1
ATOM 4144 C CA . GLY A 1 536 ? 5.462 -5.102 -2.139 1.00 97.31 536 GLY A CA 1
ATOM 4145 C C . GLY A 1 536 ? 4.885 -6.498 -1.906 1.00 97.31 536 GLY A C 1
ATOM 4146 O O . GLY A 1 536 ? 5.540 -7.313 -1.266 1.00 97.31 536 GLY A O 1
ATOM 4147 N N . LEU A 1 537 ? 3.702 -6.820 -2.442 1.00 98.44 537 LEU A N 1
ATOM 4148 C CA . LEU A 1 537 ? 3.089 -8.142 -2.261 1.00 98.44 537 LEU A CA 1
ATOM 4149 C C . LEU A 1 537 ? 2.729 -8.824 -3.580 1.00 98.44 537 LEU A C 1
ATOM 4151 O O . LEU A 1 537 ? 3.267 -9.882 -3.894 1.00 98.44 537 LEU A O 1
ATOM 4155 N N . TYR A 1 538 ? 1.801 -8.248 -4.344 1.00 98.69 538 TYR A N 1
ATOM 4156 C CA . TYR A 1 538 ? 1.136 -8.985 -5.416 1.00 98.69 538 TYR A CA 1
ATOM 4157 C C . TYR A 1 538 ? 2.054 -9.325 -6.593 1.00 98.69 538 TYR A C 1
ATOM 4159 O O . TYR A 1 538 ? 2.172 -10.492 -6.948 1.00 98.69 538 TYR A O 1
ATOM 4167 N N . ALA A 1 539 ? 2.724 -8.341 -7.190 1.00 98.38 539 ALA A N 1
ATOM 4168 C CA . ALA A 1 539 ? 3.531 -8.543 -8.389 1.00 98.38 539 ALA A CA 1
ATOM 4169 C C . ALA A 1 539 ? 4.718 -9.504 -8.178 1.00 98.38 539 ALA A C 1
ATOM 4171 O O . ALA A 1 539 ? 4.886 -10.389 -9.022 1.00 98.38 539 ALA A O 1
ATOM 4172 N N . PRO A 1 540 ? 5.515 -9.421 -7.086 1.00 97.94 540 PRO A N 1
ATOM 4173 C CA . PRO A 1 540 ? 6.584 -10.393 -6.861 1.00 97.94 540 PRO A CA 1
ATOM 4174 C C . PRO A 1 540 ? 6.046 -11.815 -6.715 1.00 97.94 540 PRO A C 1
ATOM 4176 O O . PRO A 1 540 ? 6.591 -12.734 -7.322 1.00 97.94 540 PRO A O 1
ATOM 4179 N N . LEU A 1 541 ? 4.950 -11.994 -5.968 1.00 98.19 541 LEU A N 1
ATOM 4180 C CA . LEU A 1 541 ? 4.343 -13.309 -5.767 1.00 98.19 541 LEU A CA 1
ATOM 4181 C C . LEU A 1 541 ? 3.721 -13.854 -7.049 1.00 98.19 541 LEU A C 1
ATOM 4183 O O . LEU A 1 541 ? 3.901 -15.026 -7.354 1.00 98.19 541 LEU A O 1
ATOM 4187 N N . PHE A 1 542 ? 3.075 -13.006 -7.853 1.00 98.44 542 PHE A N 1
ATOM 4188 C CA . PHE A 1 542 ? 2.646 -13.383 -9.192 1.00 98.44 542 PHE A CA 1
ATOM 4189 C C . PHE A 1 542 ? 3.837 -13.875 -10.013 1.00 98.44 542 PHE A C 1
ATOM 4191 O O . PHE A 1 542 ? 3.751 -14.908 -10.651 1.00 98.44 542 PHE A O 1
ATOM 4198 N N . LEU A 1 543 ? 4.991 -13.221 -9.999 1.00 97.69 543 LEU A N 1
ATOM 4199 C CA . LEU A 1 543 ? 6.143 -13.695 -10.774 1.00 97.69 543 LEU A CA 1
ATOM 4200 C C . LEU A 1 543 ? 6.865 -14.908 -10.150 1.00 97.69 543 LEU A C 1
ATOM 4202 O O . LEU A 1 543 ? 7.862 -15.386 -10.698 1.00 97.69 543 LEU A O 1
ATOM 4206 N N . GLY A 1 544 ? 6.372 -15.451 -9.033 1.00 96.31 544 GLY A N 1
ATOM 4207 C CA . GLY A 1 544 ? 7.041 -16.522 -8.306 1.00 96.31 544 GLY A CA 1
ATOM 4208 C C . GLY A 1 544 ? 8.392 -16.073 -7.732 1.00 96.31 544 GLY A C 1
ATOM 4209 O O . GLY A 1 544 ? 9.334 -16.872 -7.721 1.00 96.31 544 GLY A O 1
ATOM 4210 N N . GLY A 1 545 ? 8.528 -14.792 -7.379 1.00 94.88 545 GLY A N 1
ATOM 4211 C CA . GLY A 1 545 ? 9.725 -14.162 -6.813 1.00 94.88 545 GLY A CA 1
ATOM 4212 C C . GLY A 1 545 ? 9.722 -14.126 -5.282 1.00 94.88 545 GLY A C 1
ATOM 4213 O O . GLY A 1 545 ? 8.893 -14.777 -4.642 1.00 94.88 545 GLY A O 1
ATOM 4214 N N . THR A 1 546 ? 10.652 -13.360 -4.706 1.00 96.44 546 THR A N 1
ATOM 4215 C CA . THR A 1 546 ? 10.751 -13.122 -3.256 1.00 96.44 546 THR A CA 1
ATOM 4216 C C . THR A 1 546 ? 10.531 -11.641 -2.962 1.00 96.44 546 THR A C 1
ATOM 4218 O O . THR A 1 546 ? 11.167 -10.801 -3.599 1.00 96.44 546 THR A O 1
ATOM 4221 N N . SER A 1 547 ? 9.676 -11.311 -1.991 1.00 97.31 547 SER A N 1
ATOM 4222 C CA . SER A 1 547 ? 9.485 -9.928 -1.536 1.00 97.31 547 SER A CA 1
ATOM 4223 C C . SER A 1 547 ? 9.947 -9.718 -0.097 1.00 97.31 547 SER A C 1
ATOM 4225 O O . SER A 1 547 ? 9.688 -10.549 0.778 1.00 97.31 547 SER A O 1
ATOM 4227 N N . LEU A 1 548 ? 10.613 -8.590 0.151 1.00 97.31 548 LEU A N 1
ATOM 4228 C CA . LEU A 1 548 ? 10.987 -8.127 1.485 1.00 97.31 548 LEU A CA 1
ATOM 4229 C C . LEU A 1 548 ? 9.954 -7.121 2.012 1.00 97.31 548 LEU A C 1
ATOM 4231 O O . LEU A 1 548 ? 9.839 -6.008 1.492 1.00 97.31 548 LEU A O 1
ATOM 4235 N N . LEU A 1 549 ? 9.270 -7.497 3.091 1.00 96.94 549 LEU A N 1
ATOM 4236 C CA . LEU A 1 549 ? 8.335 -6.666 3.840 1.00 96.94 549 LEU A CA 1
ATOM 4237 C C . LEU A 1 549 ? 8.991 -6.180 5.129 1.00 96.94 549 LEU A C 1
ATOM 4239 O O . LEU A 1 549 ? 9.474 -6.974 5.935 1.00 96.94 549 LEU A O 1
ATOM 4243 N N . VAL A 1 550 ? 8.982 -4.870 5.329 1.00 94.94 550 VAL A N 1
ATOM 4244 C CA . VAL A 1 550 ? 9.601 -4.221 6.482 1.00 94.94 550 VAL A CA 1
ATOM 4245 C C . VAL A 1 550 ? 8.560 -3.315 7.117 1.00 94.94 550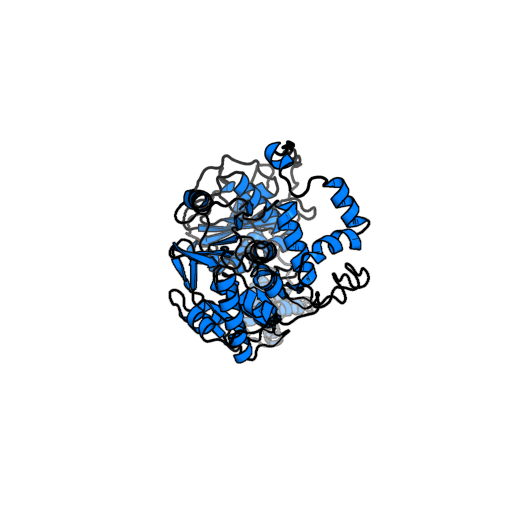 VAL A C 1
ATOM 4247 O O . VAL A 1 550 ? 8.021 -2.446 6.437 1.00 94.94 550 VAL A O 1
ATOM 4250 N N . GLU A 1 551 ? 8.264 -3.535 8.397 1.00 93.62 551 GLU A N 1
ATOM 4251 C CA . GLU A 1 551 ? 7.265 -2.741 9.121 1.00 93.62 551 GLU A CA 1
ATOM 4252 C C . GLU A 1 551 ? 7.780 -1.328 9.423 1.00 93.62 551 GLU A C 1
ATOM 4254 O O . GLU A 1 551 ? 7.118 -0.335 9.119 1.00 93.62 551 GLU A O 1
ATOM 4259 N N . ASP A 1 552 ? 8.957 -1.235 10.049 1.00 89.06 552 ASP A N 1
ATOM 4260 C CA . ASP A 1 552 ? 9.475 0.043 10.528 1.00 89.06 552 ASP A CA 1
ATOM 4261 C C . ASP A 1 552 ? 10.189 0.836 9.424 1.00 89.06 552 ASP A C 1
ATOM 4263 O O . ASP A 1 552 ? 10.553 0.327 8.361 1.00 89.06 552 ASP A O 1
ATOM 4267 N N . ARG A 1 553 ? 10.443 2.115 9.697 1.00 89.06 553 ARG A N 1
ATOM 4268 C CA . ARG A 1 553 ? 11.037 3.034 8.743 1.00 89.06 553 ARG A CA 1
ATOM 4269 C C . ARG A 1 553 ? 12.383 2.537 8.207 1.00 89.06 553 ARG A C 1
ATOM 4271 O O . ARG A 1 553 ? 13.171 1.948 8.959 1.00 89.06 553 ARG A O 1
ATOM 4278 N N . PRO A 1 554 ? 12.682 2.827 6.926 1.00 87.38 554 PRO A N 1
ATOM 4279 C CA . PRO A 1 554 ? 13.917 2.370 6.298 1.00 87.38 554 PRO A CA 1
ATOM 4280 C C . PRO A 1 554 ? 15.184 2.919 6.979 1.00 87.38 554 PRO A C 1
ATOM 4282 O O . PRO A 1 554 ? 16.213 2.253 6.971 1.00 87.38 554 PRO A O 1
ATOM 4285 N N . ASP A 1 555 ? 15.095 4.099 7.605 1.00 88.81 555 ASP A N 1
ATOM 4286 C CA . ASP A 1 555 ? 16.181 4.835 8.271 1.00 88.81 555 ASP A CA 1
ATOM 4287 C C . ASP A 1 555 ? 16.342 4.521 9.773 1.00 88.81 555 ASP A C 1
ATOM 4289 O O . ASP A 1 555 ? 17.112 5.190 10.461 1.00 88.81 555 ASP A O 1
ATOM 4293 N N . HIS A 1 556 ? 15.601 3.556 10.323 1.00 89.25 556 HIS A N 1
ATOM 4294 C CA . HIS A 1 556 ? 15.702 3.180 11.737 1.00 89.25 556 HIS A CA 1
ATOM 4295 C C . HIS A 1 556 ? 16.653 1.979 11.934 1.00 89.25 556 HIS A C 1
ATOM 4297 O O . HIS A 1 556 ? 16.589 1.033 11.150 1.00 89.25 556 HIS A O 1
ATOM 4303 N N . PRO A 1 557 ? 17.516 1.933 12.970 1.00 88.88 557 PRO A N 1
ATOM 4304 C CA . PRO A 1 557 ? 17.745 2.938 14.017 1.00 88.88 557 PRO A CA 1
ATOM 4305 C C . PRO A 1 557 ? 18.607 4.129 13.590 1.00 88.88 557 PRO A C 1
ATOM 4307 O O . PRO A 1 557 ? 18.706 5.105 14.330 1.00 88.88 557 PRO A O 1
ATOM 4310 N N . ASN A 1 558 ? 19.235 4.060 12.420 1.00 89.62 558 ASN A N 1
ATOM 4311 C CA . ASN A 1 558 ? 20.054 5.125 11.857 1.00 89.62 558 ASN A CA 1
ATOM 4312 C C . ASN A 1 558 ? 20.010 5.066 10.314 1.00 89.62 558 ASN A C 1
ATOM 4314 O O . ASN A 1 558 ? 19.658 4.021 9.763 1.00 89.62 558 ASN A O 1
ATOM 4318 N N . PRO A 1 559 ? 20.415 6.129 9.594 1.00 91.00 559 PRO A N 1
ATOM 4319 C CA . PRO A 1 559 ? 20.343 6.153 8.131 1.00 91.00 559 PRO A CA 1
ATOM 4320 C C . PRO A 1 559 ? 21.117 5.030 7.419 1.00 91.00 559 PRO A C 1
ATOM 4322 O O . PRO A 1 559 ? 20.744 4.643 6.314 1.00 91.00 559 PRO A O 1
ATOM 4325 N N . ALA A 1 560 ? 22.172 4.479 8.034 1.00 93.69 560 ALA A N 1
ATOM 4326 C CA . ALA A 1 560 ? 22.923 3.365 7.453 1.00 93.69 560 ALA A CA 1
ATOM 4327 C C . ALA A 1 560 ? 22.115 2.059 7.454 1.00 93.69 560 ALA A C 1
ATOM 4329 O O . ALA A 1 560 ? 22.303 1.235 6.557 1.00 93.69 560 ALA A O 1
ATOM 4330 N N . ALA A 1 561 ? 21.162 1.909 8.383 1.00 89.31 561 ALA A N 1
ATOM 4331 C CA . ALA A 1 561 ? 20.289 0.743 8.474 1.00 89.31 561 ALA A CA 1
ATOM 4332 C C . ALA A 1 561 ? 19.554 0.461 7.158 1.00 89.31 561 ALA A C 1
ATOM 4334 O O . ALA A 1 561 ? 19.332 -0.701 6.825 1.00 89.31 561 ALA A O 1
ATOM 4335 N N . PHE A 1 562 ? 19.240 1.498 6.375 1.00 91.94 562 PHE A N 1
ATOM 4336 C CA . PHE A 1 562 ? 18.659 1.342 5.047 1.00 91.94 562 PHE A CA 1
ATOM 4337 C C . PHE A 1 562 ? 19.550 0.478 4.147 1.00 91.94 562 PHE A C 1
ATOM 4339 O O . PHE A 1 562 ? 19.154 -0.607 3.723 1.00 91.94 562 PHE A O 1
ATOM 4346 N N . TYR A 1 563 ? 20.789 0.913 3.923 1.00 93.69 563 TYR A N 1
ATOM 4347 C CA . TYR A 1 563 ? 21.754 0.224 3.065 1.00 93.69 563 TYR A CA 1
ATOM 4348 C C . TYR A 1 563 ? 22.195 -1.124 3.643 1.00 93.69 563 TYR A C 1
ATOM 4350 O O . TYR A 1 563 ? 22.380 -2.094 2.904 1.00 93.69 563 TYR A O 1
ATOM 4358 N N . GLU A 1 564 ? 22.335 -1.210 4.967 1.00 92.50 564 GLU A N 1
ATOM 4359 C CA . GLU A 1 564 ? 22.666 -2.454 5.661 1.00 92.50 564 GLU A CA 1
ATOM 4360 C C . GLU A 1 564 ? 21.589 -3.517 5.452 1.00 92.50 564 GLU A C 1
ATOM 4362 O O . GLU A 1 564 ? 21.928 -4.671 5.195 1.00 92.50 564 GLU A O 1
ATOM 4367 N N . ARG A 1 565 ? 20.302 -3.144 5.497 1.00 91.19 565 ARG A N 1
ATOM 4368 C CA . ARG A 1 565 ? 19.189 -4.055 5.198 1.00 91.19 565 ARG A CA 1
ATOM 4369 C C . ARG A 1 565 ? 19.232 -4.514 3.744 1.00 91.19 565 ARG A C 1
ATOM 4371 O O . ARG A 1 565 ? 19.184 -5.720 3.514 1.00 91.19 565 ARG A O 1
ATOM 4378 N N . LEU A 1 566 ? 19.391 -3.598 2.783 1.00 93.94 566 LEU A N 1
ATOM 4379 C CA . LEU A 1 566 ? 19.483 -3.958 1.359 1.00 93.94 566 LEU A CA 1
ATOM 4380 C C . LEU A 1 566 ? 20.594 -4.989 1.120 1.00 93.94 566 LEU A C 1
ATOM 4382 O O . LEU A 1 566 ? 20.361 -6.027 0.503 1.00 93.94 566 LEU A O 1
ATOM 4386 N N . LYS A 1 567 ? 21.777 -4.753 1.700 1.00 94.69 567 LYS A N 1
ATOM 4387 C CA . LYS A 1 567 ? 22.913 -5.678 1.625 1.00 94.69 567 LYS A CA 1
ATOM 4388 C C . LYS A 1 567 ? 22.643 -6.999 2.348 1.00 94.69 567 LYS A C 1
ATOM 4390 O O . LYS A 1 567 ? 22.949 -8.058 1.810 1.00 94.69 567 LYS A O 1
ATOM 4395 N N . ARG A 1 568 ? 22.093 -6.955 3.567 1.00 93.25 568 ARG A N 1
ATOM 4396 C CA . ARG A 1 568 ? 21.816 -8.138 4.402 1.00 93.25 568 ARG A CA 1
ATOM 4397 C C . ARG A 1 568 ? 20.829 -9.088 3.734 1.00 93.25 568 ARG A C 1
ATOM 4399 O O . ARG A 1 568 ? 20.969 -10.300 3.881 1.00 93.25 568 ARG A O 1
ATOM 4406 N N . PHE A 1 569 ? 19.830 -8.543 3.050 1.00 91.44 569 PHE A N 1
ATOM 4407 C CA . PHE A 1 569 ? 18.767 -9.323 2.423 1.00 91.44 569 PHE A CA 1
ATOM 4408 C C . PHE A 1 569 ? 19.009 -9.608 0.942 1.00 91.44 569 PHE A C 1
ATOM 4410 O O . PHE A 1 569 ? 18.212 -10.329 0.352 1.00 91.44 569 PHE A O 1
ATOM 4417 N N . GLY A 1 570 ? 20.107 -9.098 0.372 1.00 93.94 570 GLY A N 1
ATOM 4418 C CA . GLY A 1 570 ? 20.443 -9.301 -1.035 1.00 93.94 570 GLY A CA 1
ATOM 4419 C C . GLY A 1 570 ? 19.376 -8.726 -1.958 1.00 93.94 570 GLY A C 1
ATOM 4420 O O . GLY A 1 570 ? 18.937 -9.417 -2.862 1.00 93.94 570 GLY A O 1
ATOM 4421 N N . VAL A 1 571 ? 18.910 -7.503 -1.683 1.00 96.00 571 VAL A N 1
ATOM 4422 C CA . VAL A 1 571 ? 17.913 -6.835 -2.530 1.00 96.00 571 VAL A CA 1
ATOM 4423 C C . VAL A 1 571 ? 18.536 -6.523 -3.888 1.00 96.00 571 VAL A C 1
ATOM 4425 O O . VAL A 1 571 ? 19.507 -5.767 -3.957 1.00 96.00 571 VAL A O 1
ATOM 4428 N N . ASP A 1 572 ? 17.947 -7.068 -4.950 1.00 95.12 572 ASP A N 1
ATOM 4429 C CA . ASP A 1 572 ? 18.386 -6.861 -6.333 1.00 95.12 572 ASP A CA 1
ATOM 4430 C C . ASP A 1 572 ? 17.695 -5.646 -6.963 1.00 95.12 572 ASP A C 1
ATOM 4432 O O . ASP A 1 572 ? 18.322 -4.858 -7.672 1.00 95.12 572 ASP A O 1
ATOM 4436 N N . VAL A 1 573 ? 16.404 -5.458 -6.660 1.00 95.44 573 VAL A N 1
ATOM 4437 C CA . VAL A 1 573 ? 15.585 -4.359 -7.186 1.00 95.44 573 VAL A CA 1
ATOM 4438 C C . VAL A 1 573 ? 14.895 -3.629 -6.035 1.00 95.44 573 VAL A C 1
ATOM 4440 O O . VAL A 1 573 ? 14.133 -4.217 -5.264 1.00 95.44 573 VAL A O 1
ATOM 4443 N N . LEU A 1 574 ? 15.149 -2.321 -5.943 1.00 95.94 574 LEU A N 1
ATOM 4444 C CA . LEU A 1 574 ? 14.577 -1.421 -4.944 1.00 95.94 574 LEU A CA 1
ATOM 4445 C C . LEU A 1 574 ? 13.622 -0.422 -5.606 1.00 95.94 574 LEU A C 1
ATOM 4447 O O . LEU A 1 574 ? 14.008 0.291 -6.530 1.00 95.94 574 LEU A O 1
ATOM 4451 N N . LEU A 1 575 ? 12.418 -0.286 -5.052 1.00 96.50 575 LEU A N 1
ATOM 4452 C CA . LEU A 1 575 ? 11.480 0.787 -5.381 1.00 96.50 575 LEU A CA 1
ATOM 4453 C C . LEU A 1 575 ? 11.180 1.639 -4.143 1.00 96.50 575 LEU A C 1
ATOM 4455 O O . LEU A 1 575 ? 10.495 1.191 -3.223 1.00 96.50 575 LEU A O 1
ATOM 4459 N N . THR A 1 576 ? 11.656 2.882 -4.127 1.00 94.75 576 THR A N 1
ATOM 4460 C CA . THR A 1 576 ? 11.449 3.820 -3.012 1.00 94.75 576 THR A CA 1
ATOM 4461 C C . THR A 1 576 ? 10.922 5.168 -3.492 1.00 94.75 576 THR A C 1
ATOM 4463 O O . THR A 1 576 ? 11.053 5.514 -4.666 1.00 94.75 576 THR A O 1
ATOM 4466 N N . SER A 1 577 ? 10.312 5.931 -2.586 1.00 91.19 577 SER A N 1
ATOM 4467 C CA . SER A 1 577 ? 9.995 7.338 -2.823 1.00 91.19 577 SER A CA 1
ATOM 4468 C C . SER A 1 577 ? 11.268 8.194 -2.876 1.00 91.19 577 SER A C 1
ATOM 4470 O O . SER A 1 577 ? 12.248 7.854 -2.212 1.00 91.19 577 SER A O 1
ATOM 4472 N N . PRO A 1 578 ? 11.252 9.319 -3.619 1.00 86.69 578 PRO A N 1
ATOM 4473 C CA . PRO A 1 578 ? 12.313 10.327 -3.544 1.00 86.69 578 PRO A CA 1
ATOM 4474 C C . PRO A 1 578 ? 12.430 11.005 -2.169 1.00 86.69 578 PRO A C 1
ATOM 4476 O O . PRO A 1 578 ? 13.511 11.450 -1.801 1.00 86.69 578 PRO A O 1
ATOM 4479 N N . THR A 1 579 ? 11.312 11.106 -1.437 1.00 79.06 579 THR A N 1
ATOM 4480 C CA . THR A 1 579 ? 11.245 11.548 -0.032 1.00 79.06 579 THR A CA 1
ATOM 4481 C C . THR A 1 579 ? 11.630 10.424 0.909 1.00 79.06 579 THR A C 1
ATOM 4483 O O . THR A 1 579 ? 12.271 10.712 1.939 1.00 79.06 579 THR A O 1
#

Sequence (579 aa):
MARKRSLSTVQAALRILAYLAEHPEGVEVKEVARLLGKSLSTAYALLNSLAEEGFAVKTERGYRLGQAKPLRLETTPLEEALEELYLRTRERCYLALLTPEGIRLKTRGRQGQPHPLGDTLPEEVHALALGKVFLAYGALSLPPLVPRTPYTLTDPLALEAELTRVRESGLAAEMEEYAPGLSALAAPLFGPGRELLGALGVVVPTRRFPFAFGRLARALSEVAQVSAHLRPPEPPSLTSPLEPSLQVEVVEPPCALKERANLRDYPGAYQASLEDPEGFFGSFAREFHWETPWERVYDPATHTWFSGGRTNAALNALDRHLPEKAQQVALITLDGDGHLEKWTYRELLDLSSRLAGVFQNLGIKRGDRVALYLPTGLEAALSLLALARIGAVHVALPVGLGPEALRERLLQSQARLLVAADGYFRRGQLVPLRPVVEAALSGLDLPVLWHTRGTTEFLERASEGKPADAVPVPAQHPLFILHTSGSTGRPKGVVHGHGGYMVGVSWALRYLFDLKPGEVFHTTADLFWVVGHSFGLYAPLFLGGTSLLVEDRPDHPNPAAFYERLKRFGVDVLLTSPT

Secondary structure (DSSP, 8-state):
---S-SHHHHHHHHHHHHHHHH-TT-B-HHHHHHHHT--HHHHHHHHHHHHHTTSEEEETTEEEE---------S-HHHHHHHHHHHHH-SEEEEEEEETTEEEEEEE--TTS---S-SB--S-GGGSHHHHHHHHTTSSPPPP---SSTTS--SHHHHHHHHHHHHHHS-EEETT-SSTTEEEEEEEEE-TTS-EEEEEEEEEEGGGHHHHHHHHHHHHHHHHHHGGGSPPPPPP--PPPP---------PPPHHHHHH-S-S-HHHHHHHHHH-HHHHHHHHHTTS--SB--SEEEETTTTEEEET-EE-HHHHHTGGGHHHHTTSEEEEEE-TT--EEEEEHHHHHHHHHHHHHHHHHTT--TT-EEEEE--SSHHHHHHHHHHHHTT-EEEE--TT--HHHHHHHHHHHT-SEEEEESEEEETTEEEE-HHHHHHHHTT----EEEE-TTSSHHHHHHHHSPPPPPPPEETTSEEEEEEE--TTSS-EEEEEEHHHHHHHHHHIIIIIS-PPTTPEEEE-S-TTSHHIIIIIIIHHHHTT-EEEEE-S-TT-SSTHHHHHHHHHHTEEEEE----

Foldseek 3Di:
DDDDDPPLLVVLLVQVLVVLVVPQVADALVVSCVSSVHDSVSSVVSQVVCVVQQQWPQDPHHIHGGDGDPPPPPDALVVVLQVQLCVQQVFKKWWWFQDPVGTAIDIDHDPPDDDPADRHHDQQLQLAQQSLLCVLQVVDDDGQQDDQDPQRPNDPVVSVVQSVVCVVVQKGWHQQRNHAFKIKMKGFAAEPVRDTGGIMMGMDGNVCCVVCVVSSVVSRVVSSVVNRHGDGDDDPPDDDPPPPPPPDDDDDDDPVCQVLAPDNDPVVLVVCCVPPVQCNLVVLLVVFDWPDFAPGQADPVVRDGRHPTWDFLLCLLAVVCCVPFQAPFAEWEQALQRDTDTAGSVRLLLLLQQVLLLCVVVVDAAAAEEEEAEFWGDLVLSPLSSCSQRNYAYEQDYHPDALQLLLLSCVVRVHQAYEHEQFGDELSDTGGCVVRPCSNCVPPPHYYRYDYPPDCVSSVSSNPGDGHGRDIDGQQRWSYWAWDCDPVRRTDTDTGGRRVLLSVLLCCVCRVQVDDAAAEEEEQDICSDPCCVRRQHRNCSSVVYYHYIYRYHLQPPHPVSNVVVCVVVVHPTYDYDPD

pLDDT: mean 88.32, std 13.34, range [36.06, 98.94]

InterPro domains:
  IPR000873 AMP-dependent synthetase/ligase domain [PF00501] (323-579)
  IPR005471 Transcription regulator IclR, N-terminal [PF09339] (11-58)
  IPR005471 Transcription regulator IclR, N-terminal [PS51077] (7-67)
  IPR014757 Transcription regulator IclR, C-terminal [PF01614] (82-224)
  IPR014757 Transcription regulator IclR, C-terminal [PS51078] (38-236)
  IPR020845 AMP-binding, conserved site [PS00455] (481-492)
  IPR029016 GAF-like domain superfamily [G3DSA:3.30.450.40] (78-238)
  IPR032387 Acetyl-coenzyme A synthetase, N-terminal domain [PF16177] (267-317)
  IPR036388 Winged helix-like DNA-binding domain superfamily [G3DSA:1.10.10.10] (2-70)
  IPR036390 Winged helix DNA-binding domain superfamily [SSF46785] (8-67)
  IPR042099 ANL, N-terminal domain [G3DSA:3.40.50.12780] (248-579)